Protein AF-A0A553MSW7-F1 (afdb_monomer_lite)

Sequence (565 aa):
MKKFTPSDKGIKLVSKPSDVDVYDNEPKVLRAQMSCGHVTDPETLTSCCRAQLDDGRTEFRCPVCEQKWPYEEVRKLAKLTEEEKQFFEDKLGMNTAKNKVDLKNCPGCGTFVQRMDPFNLCVLCSVCSVKNRRIFEFCWQCEREWKGDRPRADRCANKGCKCKNDVLKTCPTVSLESVVIKGTNIKVLCPAIRACPFCSVLIEHNQGCKIMTCCECKKQFCFVCLKPANECLETSTHFIMCSAETFKMDHMPFQVRIRINRNDVIMLSVASSSDEFEQFTIRNLKKMALVHFPGVTDPERLRVIFGSEELADDRTFDSYKIDHGSLLIVVLQLDGGRDTEDKEQGVLRAVLSCGHITDPEALISCCRAQLKDGKTEFECHLCKKKWKYEEVKKLAKLTDEEKEEFEDKLGTNTAERIVNTKNCPGCDTFIERRDVGNLCVECSICTHRTGRSYEFCWQCMGMWKGSLGASNRCGNAGCTSPEKVLAECPMIKLSDFLYIDVQCPLKRACTSCGMLIEHSTNGCNNVTCPRCGHEFCFICLKPGHIFFSEPCKLASRQQDSLYNV

Organism: NCBI:txid2873325

Secondary structure (DSSP, 8-state):
-----TT-TTS-EE-SPPSS-TT---TT--EEEPTTS-EE-HHHHHHHHHHHHHTT-SSEE-TTT-PEEPHHHHHHHTT--HHHHHHHHHHHHHHHHHHHS-EEE-TTT--EEE-S-TT--EEE-HHHHHHTTS--EEETTT-SB----TT--SS--STT---HHHHHHTPPEEEEEEEE-TTS-PEEEEESEEE-TTT--EEE--SS-SEEE-TTT--EEETTT--BHHHHHHSS-SSBPP--S---S--PPEEEEEEEETTEEEEEEEESSHHHHHT-BHHHHHHHHGGGSTT---GGGEEEEETTEEPPTT-BTGGGT--TT-EEEEEEPPPP-------------EE-TTS-EE-HHHHHHHHHHHHHTT-SSEE-TTT--EE-HHHHHHHHT--HHHHHHHHHHHHHHHHHHHHTEEE-TTT--EEE-S-TT--EEE-HHHHHHHTS--EEETTT-SBP-S-TT-TT---STT---HHHHHHHPPEEEEEETTTEEEEEESEEE-TTT--EEE--SSS-SEEE-TTT--EEETTT--BS--TTSSPPPPPPP--S-----

Radius of gyration: 30.76 Å; chains: 1; bounding box: 75×66×74 Å

pLDDT: mean 72.03, std 13.77, range [28.33, 92.69]

InterPro domains:
  IPR000626 Ubiquitin-like domain [PS50053] (254-337)
  IPR002867 IBR domain [SM00647] (404-474)
  IPR002867 IBR domain [SM00647] (492-552)
  IPR017907 Zinc finger, RING-type, conserved site [PS00518] (532-541)
  IPR029071 Ubiquitin-like domain superfamily [SSF54236] (257-340)
  IPR031127 E3 ubiquitin ligase RBR family [PTHR11685] (27-242)
  IPR044066 TRIAD supradomain [PS51873] (12-246)
  IPR044066 TRIAD supradomain [PS51873] (330-561)

Foldseek 3Di:
DAFDDPPLPPFAWDQCAFPQDPPRNDGPGIWTQAPVRGTDQLCSLLVQLVVCLVVLDLFDADPPPRHTGDVVRNCSRNVADPVSVVVSVVSNVVSVCVQVFVWDAQLPPRDIFGDLDPQFQWGWDPVCCVVVVHTFIAGNQPNGTAADDPPDRNDGPPVPRPSLVVCQVPFDKDWQCQAEAPPDNDTDIDGQWFAQLNNGDIDGCPHFFQWDQDPPPRFIAGVQQNHGPVVQPVQAHRRYDGPRDPPDDDFDQFWEWEAEDPPDIDIDRQGRDPVSQQAGFPLVVLVVCVVVVPPDPDSVQKWKDADHDTDDGNDHCNVVVNGRHGYIYIYGHDDDDDDDDDDDDDQDWFQFPVRDTHGLVVLLVQLVVCLVVLDLWDADPPPRHTGDVVSNCVRNVDDPVSVVVSVVSSVVSVVVQVVQWDQQPPHRDTFHDPDPQFQWGWDPVVCVVVVHTQIAGNQPSHGADDDPPPRNDGPDVPRDDLLVCLVPAAWDWAQAQPRDTDTAGQWDAQLPPGDIDGDPSPDDQWDADSPPRFIAGVAQRHGDDDRDDDTRHGDDRPNDPDSDD

Structure (mmCIF, N/CA/C/O backbone):
data_AF-A0A553MSW7-F1
#
_entry.id   AF-A0A553MSW7-F1
#
loop_
_atom_site.group_PDB
_atom_site.id
_atom_site.type_symbol
_atom_site.label_atom_id
_atom_site.label_alt_id
_atom_site.label_comp_id
_atom_site.label_asym_id
_atom_site.label_entity_id
_atom_site.label_seq_id
_atom_site.pdbx_PDB_ins_code
_atom_site.Cartn_x
_atom_site.Cartn_y
_atom_site.Cartn_z
_atom_site.occupancy
_atom_site.B_iso_or_equiv
_atom_site.auth_seq_id
_atom_site.auth_comp_id
_atom_site.auth_asym_id
_atom_site.auth_atom_id
_atom_site.pdbx_PDB_model_num
ATOM 1 N N . MET A 1 1 ? -27.440 11.269 23.852 1.00 67.12 1 MET A N 1
ATOM 2 C CA . MET A 1 1 ? -26.481 12.285 24.331 1.00 67.12 1 MET A CA 1
ATOM 3 C C . MET A 1 1 ? -25.457 11.611 25.207 1.00 67.12 1 MET A C 1
ATOM 5 O O . MET A 1 1 ? -25.829 10.997 26.206 1.00 67.12 1 MET A O 1
ATOM 9 N N . LYS A 1 2 ? -24.192 11.682 24.809 1.00 82.88 2 LYS A N 1
ATOM 10 C CA . LYS A 1 2 ? -23.094 11.066 25.549 1.00 82.88 2 LYS A CA 1
ATOM 11 C C . LYS A 1 2 ? -22.733 11.951 26.744 1.00 82.88 2 LYS A C 1
ATOM 13 O O . LYS A 1 2 ? -22.460 13.132 26.577 1.00 82.88 2 LYS A O 1
ATOM 18 N N . LYS A 1 3 ? -22.757 11.401 27.960 1.00 85.12 3 LYS A N 1
ATOM 19 C CA . LYS A 1 3 ? -22.411 12.135 29.189 1.00 85.12 3 LYS A CA 1
ATOM 20 C C . LYS A 1 3 ? -21.507 11.300 30.082 1.00 85.12 3 LYS A C 1
ATOM 22 O O . LYS A 1 3 ? -21.610 10.069 30.103 1.00 85.12 3 LYS A O 1
ATOM 27 N N . PHE A 1 4 ? -20.628 11.966 30.821 1.00 86.88 4 PHE A N 1
ATOM 28 C CA . PHE A 1 4 ? -19.851 11.329 31.875 1.00 86.88 4 PHE A CA 1
ATOM 29 C C . PHE A 1 4 ? -20.631 11.270 33.183 1.00 86.88 4 PHE A C 1
ATOM 31 O O . PHE A 1 4 ? -21.440 12.140 33.500 1.00 86.88 4 PHE A O 1
ATOM 38 N N . THR A 1 5 ? -20.354 10.225 33.945 1.00 84.06 5 THR A N 1
ATOM 39 C CA . THR A 1 5 ? -20.898 9.962 35.270 1.00 84.06 5 THR A CA 1
ATOM 40 C C . THR A 1 5 ? -19.743 9.704 36.237 1.00 84.06 5 THR A C 1
ATOM 42 O O . THR A 1 5 ? -18.676 9.263 35.809 1.00 84.06 5 THR A O 1
ATOM 45 N N . PRO A 1 6 ? -19.933 9.896 37.553 1.00 79.38 6 PRO A N 1
ATOM 46 C CA . PRO A 1 6 ? -18.912 9.551 38.547 1.00 79.38 6 PRO A CA 1
ATOM 47 C C . PRO A 1 6 ? -18.476 8.073 38.527 1.00 79.38 6 PRO A C 1
ATOM 49 O O . PRO A 1 6 ? -17.444 7.725 39.094 1.00 79.38 6 PRO A O 1
ATOM 52 N N . SER A 1 7 ? -19.253 7.193 37.888 1.00 79.56 7 SER A N 1
ATOM 53 C CA . SER A 1 7 ? -18.954 5.766 37.737 1.00 79.56 7 SER A CA 1
ATOM 54 C C . SER A 1 7 ? -17.932 5.460 36.634 1.00 79.56 7 SER A C 1
ATOM 56 O O . SER A 1 7 ? -17.421 4.341 36.578 1.00 79.56 7 SER A O 1
ATOM 58 N N . ASP A 1 8 ? -17.613 6.428 35.770 1.00 81.81 8 ASP A N 1
ATOM 59 C CA . ASP A 1 8 ? -16.632 6.284 34.694 1.00 81.81 8 ASP A CA 1
ATOM 60 C C . ASP A 1 8 ? -15.195 6.267 35.266 1.00 81.81 8 ASP A C 1
ATOM 62 O O . ASP A 1 8 ? -14.549 7.299 35.451 1.00 81.81 8 ASP A O 1
ATOM 66 N N . LYS A 1 9 ? -14.685 5.069 35.587 1.00 76.50 9 LYS A N 1
ATOM 67 C CA . LYS A 1 9 ? -13.358 4.875 36.200 1.00 76.50 9 LYS A CA 1
ATOM 68 C C . LYS A 1 9 ? -12.208 5.080 35.205 1.00 76.50 9 LYS A C 1
ATOM 70 O O . LYS A 1 9 ? -12.280 4.700 34.038 1.00 76.50 9 LYS A O 1
ATOM 75 N N . GLY A 1 10 ? -11.088 5.612 35.701 1.00 75.81 10 GLY A N 1
ATOM 76 C CA . GLY A 1 10 ? -9.857 5.775 34.916 1.00 75.81 10 GLY A CA 1
ATOM 77 C C . GLY A 1 10 ? -9.934 6.883 33.861 1.00 75.81 10 GLY A C 1
ATOM 78 O O . GLY A 1 10 ? -9.246 6.802 32.842 1.00 75.81 10 GLY A O 1
ATOM 79 N N . ILE A 1 11 ? -10.800 7.874 34.079 1.00 84.12 11 ILE A N 1
ATOM 80 C CA . ILE A 1 11 ? -10.925 9.093 33.279 1.00 84.12 11 ILE A CA 1
ATOM 81 C C . ILE A 1 11 ? -10.773 10.281 34.226 1.00 84.12 11 ILE A C 1
ATOM 83 O O . ILE A 1 11 ? -11.344 10.293 35.317 1.00 84.12 11 ILE A O 1
ATOM 87 N N . LYS A 1 12 ? -9.994 11.286 33.820 1.00 86.94 12 LYS A N 1
ATOM 88 C CA . LYS A 1 12 ? -9.820 12.508 34.601 1.00 86.94 12 LYS A CA 1
ATOM 89 C C . LYS A 1 12 ? -10.987 13.455 34.323 1.00 86.94 12 LYS A C 1
ATOM 91 O O . LYS A 1 12 ? -10.961 14.209 33.353 1.00 86.94 12 LYS A O 1
ATOM 96 N N . LEU A 1 13 ? -12.027 13.360 35.150 1.00 88.19 13 LEU A N 1
ATOM 97 C CA . LEU A 1 13 ? -13.232 14.177 35.023 1.00 88.19 13 LEU A CA 1
ATOM 98 C C . LEU A 1 13 ? -13.083 15.514 35.749 1.00 88.19 13 LEU A C 1
ATOM 100 O O . LEU A 1 13 ? -12.592 15.571 36.876 1.00 88.19 13 LEU A O 1
ATOM 104 N N . VAL A 1 14 ? -13.545 16.582 35.109 1.00 86.06 14 VAL A N 1
ATOM 105 C CA . VAL A 1 14 ? -13.545 17.943 35.650 1.00 86.06 14 VAL A CA 1
ATOM 106 C C . VAL A 1 14 ? -14.900 18.608 35.421 1.00 86.06 14 VAL A C 1
ATOM 108 O O . VAL A 1 14 ? -15.624 18.263 34.491 1.00 86.06 14 VAL A O 1
ATOM 111 N N . SER A 1 15 ? -15.242 19.576 36.270 1.00 82.69 15 SER A N 1
ATOM 112 C CA . SER A 1 15 ? -16.458 20.396 36.157 1.00 82.69 15 SER A CA 1
ATOM 113 C C . SER A 1 15 ? -16.227 21.740 35.454 1.00 82.69 15 SER A C 1
ATOM 115 O O . SER A 1 15 ? -17.151 22.547 35.351 1.00 82.69 15 SER A O 1
ATOM 117 N N . LYS A 1 16 ? -14.995 21.992 34.985 1.00 83.00 16 LYS A N 1
ATOM 118 C CA . LYS A 1 16 ? -14.636 23.169 34.181 1.00 83.00 16 LYS A CA 1
ATOM 119 C C . LYS A 1 16 ? -15.418 23.147 32.848 1.00 83.00 16 LYS A C 1
ATOM 121 O O . LYS A 1 16 ? -15.692 22.049 32.353 1.00 83.00 16 LYS A O 1
ATOM 126 N N . PRO A 1 17 ? -15.779 24.312 32.275 1.00 82.88 17 PRO A N 1
ATOM 127 C CA . PRO A 1 17 ? -16.301 24.401 30.911 1.00 82.88 17 PRO A CA 1
ATOM 128 C C . PRO A 1 17 ? -15.391 23.758 29.860 1.00 82.88 17 PRO A C 1
ATOM 130 O O . PRO A 1 17 ? -14.194 23.572 30.099 1.00 82.88 17 PRO A O 1
ATOM 133 N N . SER A 1 18 ? -15.974 23.426 28.708 1.00 83.12 18 SER A N 1
ATOM 134 C CA . SER A 1 18 ? -15.231 22.915 27.555 1.00 83.12 18 SER A CA 1
ATOM 135 C C . SER A 1 18 ? -14.264 23.982 27.032 1.00 83.12 18 SER A C 1
ATOM 137 O O . SER A 1 18 ? -14.633 25.138 26.849 1.00 83.12 18 SER A O 1
ATOM 139 N N . ASP A 1 19 ? -13.011 23.596 26.784 1.00 83.81 19 ASP A N 1
ATOM 140 C CA . ASP A 1 19 ? -12.027 24.461 26.124 1.00 83.81 19 ASP A CA 1
ATOM 141 C C . ASP A 1 19 ? -12.220 24.463 24.591 1.00 83.81 19 ASP A C 1
ATOM 143 O O . ASP A 1 19 ? -11.570 25.233 23.887 1.00 83.81 19 ASP A O 1
ATOM 147 N N . VAL A 1 20 ? -13.087 23.583 24.068 1.00 80.31 20 VAL A N 1
ATOM 148 C CA . VAL A 1 20 ? -13.351 23.409 22.630 1.00 80.31 20 VAL A CA 1
ATOM 149 C C . VAL A 1 20 ? -14.690 24.024 22.217 1.00 80.31 20 VAL A C 1
ATOM 151 O O . VAL A 1 20 ? -14.762 24.651 21.162 1.00 80.31 20 VAL A O 1
ATOM 154 N N . ASP A 1 21 ? -15.733 23.866 23.035 1.00 81.62 21 ASP A N 1
ATOM 155 C CA . ASP A 1 21 ? -17.054 24.459 22.799 1.00 81.62 21 ASP A CA 1
ATOM 156 C C . ASP A 1 21 ? -17.350 25.554 23.831 1.00 81.62 21 ASP A C 1
ATOM 158 O O . ASP A 1 21 ? -17.620 25.286 25.000 1.00 81.62 21 ASP A O 1
ATOM 162 N N . VAL A 1 22 ? -17.335 26.806 23.370 1.00 74.69 22 VAL A N 1
ATOM 163 C CA . VAL A 1 22 ? -17.567 28.002 24.195 1.00 74.69 22 VAL A CA 1
ATOM 164 C C . VAL A 1 22 ? -19.016 28.091 24.689 1.00 74.69 22 VAL A C 1
ATOM 166 O O . VAL A 1 22 ? -19.294 28.844 25.620 1.00 74.69 22 VAL A O 1
ATOM 169 N N . TYR A 1 23 ? -19.950 27.345 24.094 1.00 75.44 23 TYR A N 1
ATOM 170 C CA . TYR A 1 23 ? -21.350 27.312 24.516 1.00 75.44 23 TYR A CA 1
ATOM 171 C C . TYR A 1 23 ? -21.627 26.228 25.565 1.00 75.44 23 TYR A C 1
ATOM 173 O O . TYR A 1 23 ? -22.633 26.310 26.275 1.00 75.44 23 TYR A O 1
ATOM 181 N N . ASP A 1 24 ? -20.714 25.270 25.744 1.00 75.31 24 ASP A N 1
ATOM 182 C CA . ASP A 1 24 ? -20.830 24.207 26.740 1.00 75.31 24 ASP A CA 1
ATOM 183 C C . ASP A 1 24 ? -20.311 24.647 28.125 1.00 75.31 24 ASP A C 1
ATOM 185 O O . ASP A 1 24 ? -19.253 24.232 28.616 1.00 75.31 24 ASP A O 1
ATOM 189 N N . ASN A 1 25 ? -21.105 25.505 28.774 1.00 74.94 25 ASN A N 1
ATOM 190 C CA . ASN A 1 25 ? -20.812 26.100 30.084 1.00 74.94 25 ASN A CA 1
ATOM 191 C C . ASN A 1 25 ? -21.720 25.586 31.211 1.00 74.94 25 ASN A C 1
ATOM 193 O O . ASN A 1 25 ? -21.762 26.194 32.283 1.00 74.94 25 ASN A O 1
ATOM 197 N N . GLU A 1 26 ? -22.473 24.500 30.995 1.00 77.69 26 GLU A N 1
ATOM 198 C CA . GLU A 1 26 ? -23.410 24.013 32.010 1.00 77.69 26 GLU A CA 1
ATOM 199 C C . GLU A 1 26 ? -22.668 23.663 33.315 1.00 77.69 26 GLU A C 1
ATOM 201 O O . GLU A 1 26 ? -21.762 22.811 33.315 1.00 77.69 26 GLU A O 1
ATOM 206 N N . PRO A 1 27 ? -23.033 24.307 34.442 1.00 69.69 27 PRO A N 1
ATOM 207 C CA . PRO A 1 27 ? -22.383 24.062 35.715 1.00 69.69 27 PRO A CA 1
ATOM 208 C C . PRO A 1 27 ? -22.712 22.651 36.206 1.00 69.69 27 PRO A C 1
ATOM 210 O O . PRO A 1 27 ? -23.844 22.187 36.099 1.00 69.69 27 PRO A O 1
ATOM 213 N N . LYS A 1 28 ? -21.721 21.989 36.816 1.00 72.25 28 LYS A N 1
ATOM 214 C CA . LYS A 1 28 ? -21.811 20.620 37.370 1.00 72.25 28 LYS A CA 1
ATOM 215 C C . LYS A 1 28 ? -21.876 19.487 36.333 1.00 72.25 28 LYS A C 1
ATOM 217 O O . LYS A 1 28 ? -21.916 18.327 36.740 1.00 72.25 28 LYS A O 1
ATOM 222 N N . VAL A 1 29 ? -21.825 19.778 35.032 1.00 82.88 29 VAL A N 1
ATOM 223 C CA . VAL A 1 29 ? -21.615 18.748 34.002 1.00 82.88 29 VAL A CA 1
ATOM 224 C C . VAL A 1 29 ? -20.163 18.274 34.049 1.00 82.88 29 VAL A C 1
ATOM 226 O O . VAL A 1 29 ? -19.236 19.081 34.091 1.00 82.88 29 VAL A O 1
ATOM 229 N N . LEU A 1 30 ? -19.972 16.954 34.083 1.00 86.50 30 LEU A N 1
ATOM 230 C CA . LEU A 1 30 ? -18.650 16.334 34.071 1.00 86.50 30 LEU A CA 1
ATOM 231 C C . LEU A 1 30 ? -18.138 16.226 32.635 1.00 86.50 30 LEU A C 1
ATOM 233 O O . LEU A 1 30 ? -18.816 15.671 31.769 1.00 86.50 30 LEU A O 1
ATOM 237 N N . ARG A 1 31 ? -16.918 16.711 32.415 1.00 88.69 31 ARG A N 1
ATOM 238 C CA . ARG A 1 31 ? -16.182 16.671 31.144 1.00 88.69 31 ARG A CA 1
ATOM 239 C C . ARG A 1 31 ? -14.862 15.940 31.338 1.00 88.69 31 ARG A C 1
ATOM 241 O O . ARG A 1 31 ? -14.371 15.853 32.463 1.00 88.69 31 ARG A O 1
ATOM 248 N N . ALA A 1 32 ? -14.278 15.418 30.266 1.00 89.81 32 ALA A N 1
ATOM 249 C CA . ALA A 1 32 ? -12.974 14.771 30.341 1.00 89.81 32 ALA A CA 1
ATOM 250 C C . ALA A 1 32 ? -11.858 15.783 30.089 1.00 89.81 32 ALA A C 1
ATOM 252 O O . ALA A 1 32 ? -11.952 16.617 29.190 1.00 89.81 32 ALA A O 1
ATOM 253 N N . GLN A 1 33 ? -10.782 15.678 30.865 1.00 92.06 33 GLN A N 1
ATOM 254 C CA . GLN A 1 33 ? -9.517 16.319 30.543 1.00 92.06 33 GLN A CA 1
ATOM 255 C C . GLN A 1 33 ? -8.685 15.377 29.664 1.00 92.06 33 GLN A C 1
ATOM 257 O O . GLN A 1 33 ? -8.340 14.276 30.094 1.00 92.06 33 GLN A O 1
ATOM 262 N N . MET A 1 34 ? -8.363 15.829 28.453 1.00 90.38 34 MET A N 1
ATOM 263 C CA . MET A 1 34 ? -7.476 15.139 27.516 1.00 90.38 34 MET A CA 1
ATOM 264 C C . MET A 1 34 ? -6.023 15.149 28.019 1.00 90.38 34 MET A C 1
ATOM 266 O O . MET A 1 34 ? -5.634 15.980 28.844 1.00 90.38 34 MET A O 1
ATOM 270 N N . SER A 1 35 ? -5.182 14.292 27.448 1.00 89.62 35 SER A N 1
ATOM 271 C CA . SER A 1 35 ? -3.733 14.216 27.680 1.00 89.62 35 SER A CA 1
ATOM 272 C C . SER A 1 35 ? -2.997 15.532 27.414 1.00 89.62 35 SER A C 1
ATOM 274 O O . SER A 1 35 ? -2.017 15.837 28.089 1.00 89.62 35 SER A O 1
ATOM 276 N N . CYS A 1 36 ? -3.505 16.353 26.491 1.00 89.75 36 CYS A N 1
ATOM 277 C CA . CYS A 1 36 ? -2.987 17.696 26.216 1.00 89.75 36 CYS A CA 1
ATOM 278 C C . CYS A 1 36 ? -3.412 18.762 27.245 1.00 89.75 36 CYS A C 1
ATOM 280 O O . CYS A 1 36 ? -3.112 19.941 27.073 1.00 89.75 36 CYS A O 1
ATOM 282 N N . GLY A 1 37 ? -4.165 18.380 28.279 1.00 89.25 37 GLY A N 1
ATOM 283 C CA . GLY A 1 37 ? -4.640 19.264 29.340 1.00 89.25 37 GLY A CA 1
ATOM 284 C C . GLY A 1 37 ? -5.958 19.988 29.052 1.00 89.25 37 GLY A C 1
ATOM 285 O O . GLY A 1 37 ? -6.555 20.493 30.004 1.00 89.25 37 GLY A O 1
ATOM 286 N N . HIS A 1 38 ? -6.438 19.997 27.804 1.00 91.50 38 HIS A N 1
ATOM 287 C CA . HIS A 1 38 ? -7.702 20.635 27.418 1.00 91.50 38 HIS A CA 1
ATOM 288 C C . HIS A 1 38 ? -8.919 19.781 27.771 1.00 91.50 38 HIS A C 1
ATOM 290 O O . HIS A 1 38 ? -8.875 18.549 27.736 1.00 91.50 38 HIS A O 1
ATOM 296 N N . VAL A 1 39 ? -10.010 20.455 28.110 1.00 90.44 39 VAL A N 1
ATOM 297 C CA . VAL A 1 39 ? -11.259 19.863 28.583 1.00 90.44 39 VAL A CA 1
ATOM 298 C C . VAL A 1 39 ? -12.286 19.836 27.461 1.00 90.44 39 VAL A C 1
ATOM 300 O O . VAL A 1 39 ? -12.461 20.824 26.755 1.00 90.44 39 VAL A O 1
ATOM 303 N N . THR A 1 40 ? -12.986 18.716 27.305 1.00 89.81 40 THR A N 1
ATOM 304 C CA . THR A 1 40 ? -14.078 18.585 26.334 1.00 89.81 40 THR A CA 1
ATOM 305 C C . THR A 1 40 ? -15.095 17.543 26.798 1.00 89.81 40 THR A C 1
ATOM 307 O O . THR A 1 40 ? -14.774 16.635 27.576 1.00 89.81 40 THR A O 1
ATOM 310 N N . ASP A 1 41 ? -16.339 17.677 26.356 1.00 89.94 41 ASP A N 1
ATOM 311 C CA . ASP A 1 41 ? -17.361 16.654 26.537 1.00 89.94 41 ASP A CA 1
ATOM 312 C C . ASP A 1 41 ? -17.298 15.602 25.401 1.00 89.94 41 ASP A C 1
ATOM 314 O O . ASP A 1 41 ? -16.697 15.836 24.344 1.00 89.94 41 ASP A O 1
ATOM 318 N N . PRO A 1 42 ? -17.900 14.414 25.593 1.00 89.44 42 PRO A N 1
ATOM 319 C CA . PRO A 1 42 ? -17.807 13.338 24.611 1.00 89.44 42 PRO A CA 1
ATOM 320 C C . PRO A 1 42 ? -18.431 13.669 23.246 1.00 89.44 42 PRO A C 1
ATOM 322 O O . PRO A 1 42 ? -17.966 13.166 22.220 1.00 89.44 42 PRO A O 1
ATOM 325 N N . GLU A 1 43 ? -19.496 14.472 23.215 1.00 89.38 43 GLU A N 1
ATOM 326 C CA . GLU A 1 43 ? -20.244 14.798 21.998 1.00 89.38 43 GLU A CA 1
ATOM 327 C C . GLU A 1 43 ? -19.451 15.792 21.139 1.00 89.38 43 GLU A C 1
ATOM 329 O O . GLU A 1 43 ? -19.259 15.571 19.936 1.00 89.38 43 GLU A O 1
ATOM 334 N N . THR A 1 44 ? -18.889 16.826 21.770 1.00 89.44 44 THR A N 1
ATOM 335 C CA . THR A 1 44 ? -17.988 17.783 21.113 1.00 89.44 44 THR A CA 1
ATOM 336 C C . THR A 1 44 ? -16.720 17.100 20.621 1.00 89.44 44 THR A C 1
ATOM 338 O O . THR A 1 44 ? -16.301 17.332 19.485 1.00 89.44 44 THR A O 1
ATOM 341 N N . LEU A 1 45 ? -16.125 16.204 21.418 1.00 91.44 45 LEU A N 1
ATOM 342 C CA . LEU A 1 45 ? -14.952 15.439 20.989 1.00 91.44 45 LEU A CA 1
ATOM 343 C C . LEU A 1 45 ? -15.263 14.564 19.766 1.00 91.44 45 LEU A C 1
ATOM 345 O O . LEU A 1 45 ? -14.504 14.576 18.797 1.00 91.44 45 LEU A O 1
ATOM 349 N N . THR A 1 46 ? -16.405 13.866 19.770 1.00 91.56 46 THR A N 1
ATOM 350 C CA . THR A 1 46 ? -16.866 13.068 18.620 1.00 91.56 46 THR A CA 1
ATOM 351 C C . THR A 1 46 ? -16.992 13.938 17.368 1.00 91.56 46 THR A C 1
ATOM 353 O O . THR A 1 46 ? -16.478 13.586 16.305 1.00 91.56 46 THR A O 1
ATOM 356 N N . SER A 1 47 ? -17.655 15.088 17.492 1.00 90.56 47 SER A N 1
ATOM 357 C CA . SER A 1 47 ? -17.924 15.993 16.372 1.00 90.56 47 SER A CA 1
ATOM 358 C C . SER A 1 47 ? -16.643 16.615 15.815 1.00 90.56 47 SER A C 1
ATOM 360 O O . SER A 1 47 ? -16.437 16.626 14.602 1.00 90.56 47 SER A O 1
ATOM 362 N N . CYS A 1 48 ? -15.738 17.053 16.694 1.00 91.31 48 CYS A N 1
ATOM 363 C CA . CYS A 1 48 ? -14.435 17.595 16.316 1.00 91.31 48 CYS A CA 1
ATOM 364 C C . CYS A 1 48 ? -13.589 16.560 15.562 1.00 91.31 48 CYS A C 1
ATOM 366 O O . CYS A 1 48 ? -13.039 16.852 14.499 1.00 91.31 48 CYS A O 1
ATOM 368 N N . CYS A 1 49 ? -13.510 15.330 16.073 1.00 92.00 49 CYS A N 1
ATOM 369 C CA . CYS A 1 49 ? -12.758 14.267 15.416 1.00 92.00 49 CYS A CA 1
ATOM 370 C C . CYS A 1 49 ? -13.382 13.856 14.073 1.00 92.00 49 CYS A C 1
ATOM 372 O O . CYS A 1 49 ? -12.644 13.619 13.119 1.00 92.00 49 CYS A O 1
ATOM 374 N N . ARG A 1 50 ? -14.718 13.836 13.955 1.00 90.69 50 ARG A N 1
ATOM 375 C CA . ARG A 1 50 ? -15.409 13.586 12.679 1.00 90.69 50 ARG A CA 1
ATOM 376 C C . ARG A 1 50 ? -15.061 14.649 11.632 1.00 90.69 50 ARG A C 1
ATOM 378 O O . ARG A 1 50 ? -14.682 14.287 10.524 1.00 90.69 50 ARG A O 1
ATOM 385 N N . ALA A 1 51 ? -15.091 15.931 12.003 1.00 90.19 51 ALA A N 1
ATOM 386 C CA . ALA A 1 51 ? -14.698 17.022 11.108 1.00 90.19 51 ALA A CA 1
ATOM 387 C C . ALA A 1 51 ? -13.243 16.875 10.620 1.00 90.19 51 ALA A C 1
ATOM 389 O O . ALA A 1 51 ? -12.975 16.991 9.428 1.00 90.19 51 ALA A O 1
ATOM 390 N N . GLN A 1 52 ? -12.311 16.511 11.510 1.00 90.19 52 GLN A N 1
ATOM 391 C CA . GLN A 1 52 ? -10.914 16.254 11.132 1.00 90.19 52 GLN A CA 1
ATOM 392 C C . GLN A 1 52 ? -10.765 15.104 10.120 1.00 90.19 52 GLN A C 1
ATOM 394 O O . GLN A 1 52 ? -9.912 15.169 9.232 1.00 90.19 52 GLN A O 1
ATOM 399 N N . LEU A 1 53 ? -11.579 14.051 10.235 1.00 83.75 53 LEU A N 1
ATOM 400 C CA . LEU A 1 53 ? -11.583 12.941 9.278 1.00 83.75 53 LEU A CA 1
ATOM 401 C C . LEU A 1 53 ? -12.158 13.347 7.922 1.00 83.75 53 LEU A C 1
ATOM 403 O O . LEU A 1 53 ? -11.654 12.901 6.889 1.00 83.75 53 LEU A O 1
ATOM 407 N N . ASP A 1 54 ? -13.190 14.185 7.913 1.00 81.50 54 ASP A N 1
ATOM 408 C CA . ASP A 1 54 ? -13.785 14.700 6.681 1.00 81.50 54 ASP A CA 1
ATOM 409 C C . ASP A 1 54 ? -12.843 15.665 5.944 1.00 81.50 54 ASP A C 1
ATOM 411 O O . ASP A 1 54 ? -12.772 15.616 4.715 1.00 81.50 54 ASP A O 1
ATOM 415 N N . ASP A 1 55 ? -12.003 16.398 6.680 1.00 80.19 55 ASP A N 1
ATOM 416 C CA . ASP A 1 55 ? -10.880 17.188 6.150 1.00 80.19 55 ASP A CA 1
ATOM 417 C C . ASP A 1 55 ? -9.700 16.331 5.642 1.00 80.19 55 ASP A C 1
ATOM 419 O O . ASP A 1 55 ? -8.685 16.853 5.175 1.00 80.19 55 ASP A O 1
ATOM 423 N N . GLY A 1 56 ? -9.797 15.001 5.722 1.00 74.69 56 GLY A N 1
ATOM 424 C CA . GLY A 1 56 ? -8.791 14.085 5.187 1.00 74.69 56 GLY A CA 1
ATOM 425 C C . GLY A 1 56 ? -7.599 13.820 6.113 1.00 74.69 56 GLY A C 1
ATOM 426 O O . GLY A 1 56 ? -6.582 13.290 5.653 1.00 74.69 56 GLY A O 1
ATOM 427 N N . ARG A 1 57 ? -7.678 14.175 7.405 1.00 78.19 57 ARG A N 1
ATOM 428 C CA . ARG A 1 57 ? -6.592 13.902 8.360 1.00 78.19 57 ARG A CA 1
ATOM 429 C C . ARG A 1 57 ? -6.473 12.406 8.665 1.00 78.19 57 ARG A C 1
ATOM 431 O O . ARG A 1 57 ? -7.457 11.669 8.671 1.00 78.19 57 ARG A O 1
ATOM 438 N N . THR A 1 58 ? -5.247 11.966 8.941 1.00 80.75 58 THR A N 1
ATOM 439 C CA . THR A 1 58 ? -4.904 10.579 9.322 1.00 80.75 58 THR A CA 1
ATOM 440 C C . THR A 1 58 ? -4.581 10.432 10.807 1.00 80.75 58 THR A C 1
ATOM 442 O O . THR A 1 58 ? -4.198 9.362 11.264 1.00 80.75 58 THR A O 1
ATOM 445 N N . GLU A 1 59 ? -4.684 11.518 11.565 1.00 86.81 59 GLU A N 1
ATOM 446 C CA . GLU A 1 59 ? -4.437 11.561 13.001 1.00 86.81 59 GLU A CA 1
ATOM 447 C C . GLU A 1 59 ? -5.297 12.654 13.638 1.00 86.81 59 GLU A C 1
ATOM 449 O O . GLU A 1 59 ? -5.608 13.660 12.994 1.00 86.81 59 GLU A O 1
ATOM 454 N N . PHE A 1 60 ? -5.658 12.463 14.906 1.00 90.81 60 PHE A N 1
ATOM 455 C CA . PHE A 1 60 ? -6.438 13.435 15.664 1.00 90.81 60 PHE A CA 1
ATOM 456 C C . PHE A 1 60 ? -5.526 14.412 16.388 1.00 90.81 60 PHE A C 1
ATOM 458 O O . PHE A 1 60 ? -4.517 14.025 16.984 1.00 90.81 60 PHE A O 1
ATOM 465 N N . ARG A 1 61 ? -5.896 15.689 16.353 1.00 91.31 61 ARG A N 1
ATOM 466 C CA . ARG A 1 61 ? -5.175 16.762 17.035 1.00 91.31 61 ARG A CA 1
ATOM 467 C C . ARG A 1 61 ? -6.129 17.642 17.820 1.00 91.31 61 ARG A C 1
ATOM 469 O O . ARG A 1 61 ? -7.276 17.838 17.424 1.00 91.31 61 ARG A O 1
ATOM 476 N N . CYS A 1 62 ? -5.626 18.190 18.918 1.00 92.12 62 CYS A N 1
ATOM 477 C CA . CYS A 1 62 ? -6.348 19.182 19.694 1.00 92.12 62 CYS A CA 1
ATOM 478 C C . CYS A 1 62 ? -6.584 20.446 18.852 1.00 92.12 62 CYS A C 1
ATOM 480 O O . CYS A 1 62 ? -5.618 20.980 18.312 1.00 92.12 62 CYS A O 1
ATOM 482 N N . PRO A 1 63 ? -7.816 20.971 18.758 1.00 88.12 63 PRO A N 1
ATOM 483 C CA . PRO A 1 63 ? -8.080 22.201 18.011 1.00 88.12 63 PRO A CA 1
ATOM 484 C C . PRO A 1 63 ? -7.508 23.456 18.692 1.00 88.12 63 PRO A C 1
ATOM 486 O O . PRO A 1 63 ? -7.386 24.484 18.039 1.00 88.12 63 PRO A O 1
ATOM 489 N N . VAL A 1 64 ? -7.153 23.378 19.982 1.00 88.69 64 VAL A N 1
ATOM 490 C CA . VAL A 1 64 ? -6.627 24.515 20.757 1.00 88.69 64 VAL A CA 1
ATOM 491 C C . VAL A 1 64 ? -5.098 24.574 20.718 1.00 88.69 64 VAL A C 1
ATOM 493 O O . VAL A 1 64 ? -4.533 25.628 20.449 1.00 88.69 64 VAL A O 1
ATOM 496 N N . CYS A 1 65 ? -4.415 23.451 20.974 1.00 90.06 65 CYS A N 1
ATOM 497 C CA . CYS A 1 65 ? -2.947 23.406 21.061 1.00 90.06 65 CYS A CA 1
ATOM 498 C C . CYS A 1 65 ? -2.258 22.530 20.007 1.00 90.06 65 CYS A C 1
ATOM 500 O O . CYS A 1 65 ? -1.050 22.330 20.084 1.00 90.06 65 CYS A O 1
ATOM 502 N N . GLU A 1 66 ? -3.011 21.946 19.072 1.00 89.25 66 GLU A N 1
ATOM 503 C CA . GLU A 1 66 ? -2.527 21.076 17.983 1.00 89.25 66 GLU A CA 1
ATOM 504 C C . GLU A 1 66 ? -1.789 19.791 18.401 1.00 89.25 66 GLU A C 1
ATOM 506 O O . GLU A 1 66 ? -1.367 19.001 17.543 1.00 89.25 66 GLU A O 1
ATOM 511 N N . GLN A 1 67 ? -1.677 19.527 19.706 1.00 89.94 67 GLN A N 1
ATOM 512 C CA . GLN A 1 67 ? -1.075 18.308 20.230 1.00 89.94 67 GLN A CA 1
ATOM 513 C C . GLN A 1 67 ? -1.859 17.077 19.764 1.00 89.94 67 GLN A C 1
ATOM 515 O O . GLN A 1 67 ? -3.092 17.074 19.722 1.00 89.94 67 GLN A O 1
ATOM 520 N N . LYS A 1 68 ? -1.121 16.024 19.407 1.00 90.12 68 LYS A N 1
ATOM 521 C CA . LYS A 1 68 ? -1.681 14.759 18.930 1.00 90.12 68 LYS A CA 1
ATOM 522 C C . LYS A 1 68 ? -2.470 14.059 20.035 1.00 90.12 68 LYS A C 1
ATOM 524 O O . LYS A 1 68 ? -1.976 13.913 21.150 1.00 90.12 68 LYS A O 1
ATOM 529 N N . TRP A 1 69 ? -3.656 13.577 19.682 1.00 89.75 69 TRP A N 1
ATOM 530 C CA . TRP A 1 69 ? -4.481 12.718 20.523 1.00 89.75 69 TRP A CA 1
ATOM 531 C C . TRP A 1 69 ? -4.376 11.263 20.048 1.00 89.75 69 TRP A C 1
ATOM 533 O O . TRP A 1 69 ? -4.696 10.978 18.889 1.00 89.75 69 TRP A O 1
ATOM 543 N N . PRO A 1 70 ? -3.928 10.325 20.903 1.00 87.31 70 PRO A N 1
ATOM 544 C CA . PRO A 1 70 ? -3.989 8.896 20.616 1.00 87.31 70 PRO A CA 1
ATOM 545 C C . PRO A 1 70 ? -5.425 8.441 20.328 1.00 87.31 70 PRO A C 1
ATOM 547 O O . PRO A 1 70 ? -6.356 8.829 21.031 1.00 87.31 70 PRO A O 1
ATOM 550 N N . TYR A 1 71 ? -5.620 7.579 19.325 1.00 88.44 71 TYR A N 1
ATOM 551 C CA . TYR A 1 71 ? -6.968 7.118 18.972 1.00 88.44 71 TYR A CA 1
ATOM 552 C C . TYR A 1 71 ? -7.636 6.345 20.118 1.00 88.44 71 TYR A C 1
ATOM 554 O O . TYR A 1 71 ? -8.814 6.556 20.375 1.00 88.44 71 TYR A O 1
ATOM 562 N N . GLU A 1 72 ? -6.887 5.543 20.878 1.00 83.62 72 GLU A N 1
ATOM 563 C CA . GLU A 1 72 ? -7.408 4.858 22.073 1.00 83.62 72 GLU A CA 1
ATOM 564 C C . GLU A 1 72 ? -7.962 5.828 23.127 1.00 83.62 72 GLU A C 1
ATOM 566 O O . GLU A 1 72 ? -9.001 5.576 23.741 1.00 83.62 72 GLU A O 1
ATOM 571 N N . GLU A 1 73 ? -7.320 6.987 23.292 1.00 88.44 73 GLU A N 1
ATOM 572 C CA . GLU A 1 73 ? -7.826 8.046 24.161 1.00 88.44 73 GLU A CA 1
ATOM 573 C C . GLU A 1 73 ? -9.130 8.637 23.602 1.00 88.44 73 GLU A C 1
ATOM 575 O O . GLU A 1 73 ? -10.112 8.757 24.336 1.00 88.44 73 GLU A O 1
ATOM 580 N N . VAL A 1 74 ? -9.182 8.927 22.296 1.00 89.12 74 VAL A N 1
ATOM 581 C CA . VAL A 1 74 ? -10.389 9.433 21.618 1.00 89.12 74 VAL A CA 1
ATOM 582 C C . VAL A 1 74 ? -11.550 8.444 21.742 1.00 89.12 74 VAL A C 1
ATOM 584 O O . VAL A 1 74 ? -12.639 8.845 22.142 1.00 89.12 74 VAL A O 1
ATOM 587 N N . ARG A 1 75 ? -11.334 7.147 21.481 1.00 89.06 75 ARG A N 1
ATOM 588 C CA . ARG A 1 75 ? -12.359 6.092 21.604 1.00 89.06 75 ARG A CA 1
ATOM 589 C C . ARG A 1 75 ? -12.987 6.082 22.992 1.00 89.06 75 ARG A C 1
ATOM 591 O O . ARG A 1 75 ? -14.211 6.027 23.125 1.00 89.06 75 ARG A O 1
ATOM 598 N N . LYS A 1 76 ? -12.137 6.150 24.019 1.00 87.81 76 LYS A N 1
ATOM 599 C CA . LYS A 1 76 ? -12.541 6.094 25.423 1.00 87.81 76 LYS A CA 1
ATOM 600 C C . LYS A 1 76 ? -13.278 7.360 25.858 1.00 87.81 76 LYS A C 1
ATOM 602 O O . LYS A 1 76 ? -14.341 7.266 26.468 1.00 87.81 76 LYS A O 1
ATOM 607 N N . LEU A 1 77 ? -12.725 8.536 25.561 1.00 90.00 77 LEU A N 1
ATOM 608 C CA . LEU A 1 77 ? -13.240 9.813 26.062 1.00 90.00 77 LEU A CA 1
ATOM 609 C C . LEU A 1 77 ? -14.414 10.349 25.232 1.00 90.00 77 LEU A C 1
ATOM 611 O O . LEU A 1 77 ? -15.312 10.978 25.780 1.00 90.00 77 LEU A O 1
ATOM 615 N N . ALA A 1 78 ? -14.489 10.033 23.941 1.00 90.06 78 ALA A N 1
ATOM 616 C CA . ALA A 1 78 ? -15.640 10.387 23.114 1.00 90.06 78 ALA A CA 1
ATOM 617 C C . ALA A 1 78 ? -16.832 9.432 23.307 1.00 90.06 78 ALA A C 1
ATOM 619 O O . ALA A 1 78 ? -17.886 9.653 22.714 1.00 90.06 78 ALA A O 1
ATOM 620 N N . LYS A 1 79 ? -16.678 8.369 24.119 1.00 88.62 79 LYS A N 1
ATOM 621 C CA . LYS A 1 79 ? -17.663 7.288 24.299 1.00 88.62 79 LYS A CA 1
ATOM 622 C C . LYS A 1 79 ? -18.226 6.811 22.951 1.00 88.62 79 LYS A C 1
ATOM 624 O O . LYS A 1 79 ? -19.443 6.768 22.770 1.00 88.62 79 LYS A O 1
ATOM 629 N N . LEU A 1 80 ? -17.337 6.526 21.993 1.00 86.62 80 LEU A N 1
ATOM 630 C CA . LEU A 1 80 ? -17.748 6.121 20.646 1.00 86.62 80 LEU A CA 1
ATOM 631 C C . LEU A 1 80 ? -18.552 4.816 20.704 1.00 86.62 80 LEU A C 1
ATOM 633 O O . LEU A 1 80 ? -18.126 3.860 21.359 1.00 86.62 80 LEU A O 1
ATOM 637 N N . THR A 1 81 ? -19.690 4.774 20.010 1.00 86.38 81 THR A N 1
ATOM 638 C CA . THR A 1 81 ? -20.428 3.523 19.780 1.00 86.38 81 THR A CA 1
ATOM 639 C C . THR A 1 81 ? -19.663 2.628 18.804 1.00 86.38 81 THR A C 1
ATOM 641 O O . THR A 1 81 ? -18.722 3.081 18.152 1.00 86.38 81 THR A O 1
ATOM 644 N N . GLU A 1 82 ? -20.041 1.354 18.682 1.00 82.75 82 GLU A N 1
ATOM 645 C CA . GLU A 1 82 ? -19.395 0.453 17.715 1.00 82.75 82 GLU A CA 1
ATOM 646 C C . GLU A 1 82 ? -19.544 0.962 16.273 1.00 82.75 82 GLU A C 1
ATOM 648 O O . GLU A 1 82 ? -18.588 0.922 15.503 1.00 82.75 82 GLU A O 1
ATOM 653 N N . GLU A 1 83 ? -20.695 1.545 15.926 1.00 83.06 83 GLU A N 1
ATOM 654 C CA . GLU A 1 83 ? -20.924 2.142 14.607 1.00 83.06 83 GLU A CA 1
ATOM 655 C C . GLU A 1 83 ? -20.013 3.353 14.359 1.00 83.06 83 GLU A C 1
ATOM 657 O O . GLU A 1 83 ? -19.503 3.546 13.255 1.00 83.06 83 GLU A O 1
ATOM 662 N N . GLU A 1 84 ? -19.778 4.178 15.382 1.00 84.94 84 GLU A N 1
ATOM 663 C CA . GLU A 1 84 ? -18.877 5.324 15.274 1.00 84.94 84 GLU A CA 1
ATOM 664 C C . GLU A 1 84 ? -17.411 4.902 15.219 1.00 84.94 84 GLU A C 1
ATOM 666 O O . GLU A 1 84 ? -16.654 5.488 14.450 1.00 84.94 84 GLU A O 1
ATOM 671 N N . LYS A 1 85 ? -17.006 3.881 15.984 1.00 81.00 85 LYS A N 1
ATOM 672 C CA . LYS A 1 85 ? -15.657 3.302 15.892 1.00 81.00 85 LYS A CA 1
ATOM 673 C C . LYS A 1 85 ? -15.392 2.789 14.484 1.00 81.00 85 LYS A C 1
ATOM 675 O O . LYS A 1 85 ? -14.379 3.165 13.902 1.00 81.00 85 LYS A O 1
ATOM 680 N N . GLN A 1 86 ? -16.337 2.033 13.919 1.00 70.69 86 GLN A N 1
ATOM 681 C CA . GLN A 1 86 ? -16.246 1.540 12.547 1.00 70.69 86 GLN A CA 1
ATOM 682 C C . GLN A 1 86 ? -16.103 2.701 11.552 1.00 70.69 86 GLN A C 1
ATOM 684 O O . GLN A 1 86 ? -15.180 2.706 10.745 1.00 70.69 86 GLN A O 1
ATOM 689 N N . PHE A 1 87 ? -16.945 3.738 11.658 1.00 84.62 87 PHE A N 1
ATOM 690 C CA . PHE A 1 87 ? -16.838 4.924 10.799 1.00 84.62 87 PHE A CA 1
ATOM 691 C C . PHE A 1 87 ? -15.466 5.611 10.910 1.00 84.62 87 PHE A C 1
ATOM 693 O O . PHE A 1 87 ? -14.894 6.016 9.896 1.00 84.62 87 PHE A O 1
ATOM 700 N N . PHE A 1 88 ? -14.943 5.774 12.130 1.00 86.94 88 PHE A N 1
ATOM 701 C CA . PHE A 1 88 ? -13.655 6.426 12.375 1.00 86.94 88 PHE A CA 1
ATOM 702 C C . PHE A 1 88 ? -12.497 5.603 11.803 1.00 86.94 88 PHE A C 1
ATOM 704 O O . PHE A 1 88 ? -11.630 6.161 11.130 1.00 86.94 88 PHE A O 1
ATOM 711 N N . GLU A 1 89 ? -12.496 4.293 12.042 1.00 86.06 89 GLU A N 1
ATOM 712 C CA . GLU A 1 89 ? -11.476 3.351 11.570 1.00 86.06 89 GLU A CA 1
ATOM 713 C C . GLU A 1 89 ? -11.466 3.269 10.037 1.00 86.06 89 GLU A C 1
ATOM 715 O O . GLU A 1 89 ? -10.406 3.432 9.426 1.00 86.06 89 GLU A O 1
ATOM 720 N N . ASP A 1 90 ? -12.640 3.164 9.407 1.00 68.19 90 ASP A N 1
ATOM 721 C CA . ASP A 1 90 ? -12.781 3.173 7.948 1.00 68.19 90 ASP A CA 1
ATOM 722 C C . ASP A 1 90 ? -12.258 4.485 7.346 1.00 68.19 90 ASP A C 1
ATOM 724 O O . ASP A 1 90 ? -11.468 4.477 6.398 1.00 68.19 90 ASP A O 1
ATOM 728 N N . LYS A 1 91 ? -12.636 5.638 7.915 1.00 76.94 91 LYS A N 1
ATOM 729 C CA . LYS A 1 91 ? -12.179 6.952 7.435 1.00 76.94 91 LYS A CA 1
ATOM 730 C C . LYS A 1 91 ? -10.678 7.162 7.622 1.00 76.94 91 LYS A C 1
ATOM 732 O O . LYS A 1 91 ? -10.040 7.696 6.714 1.00 76.94 91 LYS A O 1
ATOM 737 N N . LEU A 1 92 ? -10.098 6.740 8.746 1.00 76.69 92 LEU A N 1
ATOM 738 C CA . LEU A 1 92 ? -8.649 6.785 8.969 1.00 76.69 92 LEU A CA 1
ATOM 739 C C . LEU A 1 92 ? -7.906 5.901 7.969 1.00 76.69 92 LEU A C 1
ATOM 741 O O . LEU A 1 92 ? -6.932 6.356 7.362 1.00 76.69 92 LEU A O 1
ATOM 745 N N . GLY A 1 93 ? -8.383 4.671 7.760 1.00 60.41 93 GLY A N 1
ATOM 746 C CA . GLY A 1 93 ? -7.836 3.744 6.773 1.00 60.41 93 GLY A CA 1
ATOM 747 C C . GLY A 1 93 ? -7.890 4.333 5.366 1.00 60.41 93 GLY A C 1
ATOM 748 O O . GLY A 1 93 ? -6.882 4.366 4.663 1.00 60.41 93 GLY A O 1
ATOM 749 N N . MET A 1 94 ? -9.026 4.917 4.988 1.00 59.28 94 MET A N 1
ATOM 750 C CA . MET A 1 94 ? -9.208 5.589 3.702 1.00 59.28 94 MET A CA 1
ATOM 751 C C . MET A 1 94 ? -8.311 6.817 3.528 1.00 59.28 94 MET A C 1
ATOM 753 O O . MET A 1 94 ? -7.706 6.983 2.471 1.00 59.28 94 MET A O 1
ATOM 757 N N . ASN A 1 95 ? -8.214 7.689 4.533 1.00 68.25 95 ASN A N 1
ATOM 758 C CA . ASN A 1 95 ? -7.353 8.871 4.477 1.00 68.25 95 ASN A CA 1
ATOM 759 C C . ASN A 1 95 ? -5.873 8.465 4.414 1.00 68.25 95 ASN A C 1
ATOM 761 O O . ASN A 1 95 ? -5.079 9.099 3.718 1.00 68.25 95 ASN A O 1
ATOM 765 N N . THR A 1 96 ? -5.501 7.371 5.079 1.00 61.91 96 THR A N 1
ATOM 766 C CA . THR A 1 96 ? -4.151 6.798 5.017 1.00 61.91 96 THR A CA 1
ATOM 767 C C . THR A 1 96 ? -3.874 6.209 3.637 1.00 61.91 96 THR A C 1
ATOM 769 O O . THR A 1 96 ? -2.839 6.508 3.042 1.00 61.91 96 THR A O 1
ATOM 772 N N . ALA A 1 97 ? -4.822 5.453 3.079 1.00 48.69 97 ALA A N 1
ATOM 773 C CA . ALA A 1 97 ? -4.735 4.893 1.736 1.00 48.69 97 ALA A CA 1
ATOM 774 C C . ALA A 1 97 ? -4.654 5.988 0.665 1.00 48.69 97 ALA A C 1
ATOM 776 O O . ALA A 1 97 ? -3.789 5.913 -0.195 1.00 48.69 97 ALA A O 1
ATOM 777 N N . LYS A 1 98 ? -5.458 7.057 0.752 1.00 54.25 98 LYS A N 1
ATOM 778 C CA . LYS A 1 98 ? -5.372 8.227 -0.146 1.00 54.25 98 LYS A CA 1
ATOM 779 C C . LYS A 1 98 ? -4.035 8.966 -0.056 1.00 54.25 98 LYS A C 1
ATOM 781 O O . LYS A 1 98 ? -3.598 9.551 -1.039 1.00 54.25 98 LYS A O 1
ATOM 786 N N . ASN A 1 99 ? -3.388 8.967 1.112 1.00 52.44 99 ASN A N 1
ATOM 787 C CA . ASN A 1 99 ? -2.056 9.558 1.273 1.00 52.44 99 ASN A CA 1
ATOM 788 C C . ASN A 1 99 ? -0.930 8.645 0.750 1.00 52.44 99 ASN A C 1
ATOM 790 O O . ASN A 1 99 ? 0.162 9.147 0.494 1.00 52.44 99 ASN A O 1
ATOM 794 N N . LYS A 1 100 ? -1.179 7.336 0.591 1.00 42.94 100 LYS A N 1
ATOM 795 C CA . LYS A 1 100 ? -0.211 6.346 0.083 1.00 42.94 100 LYS A CA 1
ATOM 796 C C . LYS A 1 100 ? -0.456 5.931 -1.380 1.00 42.94 100 LYS A C 1
ATOM 798 O O . LYS A 1 100 ? 0.462 5.435 -2.022 1.00 42.94 100 LYS A O 1
ATOM 803 N N . VAL A 1 101 ? -1.670 6.120 -1.906 1.00 49.72 101 VAL A N 1
ATOM 804 C CA . VAL A 1 101 ? -2.151 5.619 -3.205 1.00 49.72 101 VAL A CA 1
ATOM 805 C C . VAL A 1 101 ? -3.032 6.677 -3.885 1.00 49.72 101 VAL A C 1
ATOM 807 O O . VAL A 1 101 ? -3.885 7.288 -3.243 1.00 49.72 101 VAL A O 1
ATOM 810 N N . ASP A 1 102 ? -2.862 6.877 -5.197 1.00 54.81 102 ASP A N 1
ATOM 811 C CA . ASP A 1 102 ? -3.601 7.863 -6.007 1.00 54.81 102 ASP A CA 1
ATOM 812 C C . ASP A 1 102 ? -5.067 7.422 -6.249 1.00 54.81 102 ASP A C 1
ATOM 814 O O . ASP A 1 102 ? -5.428 6.884 -7.301 1.00 54.81 102 ASP A O 1
ATOM 818 N N . LEU A 1 103 ? -5.908 7.594 -5.221 1.00 59.78 103 LEU A N 1
ATOM 819 C CA . LEU A 1 103 ? -7.322 7.195 -5.158 1.00 59.78 103 LEU A CA 1
ATOM 820 C C . LEU A 1 103 ? -8.258 8.419 -5.151 1.00 59.78 103 LEU A C 1
ATOM 822 O O . LEU A 1 103 ? -8.095 9.334 -4.342 1.00 59.78 103 LEU A O 1
ATOM 826 N N . LYS A 1 104 ? -9.310 8.402 -5.981 1.00 62.06 104 LYS A N 1
ATOM 827 C CA . LYS A 1 104 ? -10.389 9.412 -5.993 1.00 62.06 104 LYS A CA 1
ATOM 828 C C . LYS A 1 104 ? -11.775 8.781 -6.058 1.00 62.06 104 LYS A C 1
ATOM 830 O O . LYS A 1 104 ? -11.930 7.626 -6.437 1.00 62.06 104 LYS A O 1
ATOM 835 N N . ASN A 1 105 ? -12.796 9.564 -5.721 1.00 72.19 105 ASN A N 1
ATOM 836 C CA . ASN A 1 105 ? -14.188 9.153 -5.882 1.00 72.19 105 ASN A CA 1
ATOM 837 C C . ASN A 1 105 ? -14.630 9.348 -7.336 1.00 72.19 105 ASN A C 1
ATOM 839 O O . ASN A 1 105 ? -14.345 10.376 -7.950 1.00 72.19 105 ASN A O 1
ATOM 843 N N . CYS A 1 106 ? -15.374 8.386 -7.873 1.00 77.06 106 CYS A N 1
ATOM 844 C CA . CYS A 1 106 ? -16.058 8.551 -9.146 1.00 77.06 106 CYS A CA 1
ATOM 845 C C . CYS A 1 106 ? -17.167 9.614 -9.019 1.00 77.06 106 CYS A C 1
ATOM 847 O O . CYS A 1 106 ? -18.028 9.470 -8.147 1.00 77.06 106 CYS A O 1
ATOM 849 N N . PRO A 1 107 ? -17.243 10.612 -9.920 1.00 81.81 107 PRO A N 1
ATOM 850 C CA . PRO A 1 107 ? -18.277 11.651 -9.872 1.00 81.81 107 PRO A CA 1
ATOM 851 C C . PRO A 1 107 ? -19.692 11.126 -10.164 1.00 81.81 107 PRO A C 1
ATOM 853 O O . PRO A 1 107 ? -20.671 11.796 -9.858 1.00 81.81 107 PRO A O 1
ATOM 856 N N . GLY A 1 108 ? -19.819 9.940 -10.772 1.00 79.00 108 GLY A N 1
ATOM 857 C CA . GLY A 1 108 ? -21.116 9.350 -11.110 1.00 79.00 108 GLY A CA 1
ATOM 858 C C . GLY A 1 108 ? -21.731 8.490 -10.002 1.00 79.00 108 GLY A C 1
ATOM 859 O O . GLY A 1 108 ? -22.935 8.556 -9.777 1.00 79.00 108 GLY A O 1
ATOM 860 N N . CYS A 1 109 ? -20.931 7.656 -9.330 1.00 74.00 109 CYS A N 1
ATOM 861 C CA . CYS A 1 109 ? -21.432 6.682 -8.345 1.00 74.00 109 CYS A CA 1
ATOM 862 C C . CYS A 1 109 ? -20.807 6.805 -6.952 1.00 74.00 109 CYS A C 1
ATOM 864 O O . CYS A 1 109 ? -21.218 6.082 -6.050 1.00 74.00 109 CYS A O 1
ATOM 866 N N . GLY A 1 110 ? -19.806 7.668 -6.766 1.00 65.81 110 GLY A N 1
ATOM 867 C CA . GLY A 1 110 ? -19.091 7.818 -5.498 1.00 65.81 110 GLY A CA 1
ATOM 868 C C . GLY A 1 110 ? -18.108 6.689 -5.174 1.00 65.81 110 GLY A C 1
ATOM 869 O O . GLY A 1 110 ? -17.333 6.837 -4.235 1.00 65.81 110 GLY A O 1
ATOM 870 N N . THR A 1 111 ? -18.084 5.593 -5.946 1.00 59.16 111 THR A N 1
ATOM 871 C CA . THR A 1 111 ? -17.130 4.490 -5.751 1.00 59.16 111 THR A CA 1
ATOM 872 C C . THR A 1 111 ? -15.690 4.967 -5.917 1.00 59.16 111 THR A C 1
ATOM 874 O O . THR A 1 111 ? -15.399 5.782 -6.796 1.00 59.16 111 THR A O 1
ATOM 877 N N . PHE A 1 112 ? -14.784 4.429 -5.102 1.00 55.22 112 PHE A N 1
ATOM 878 C CA . PHE A 1 112 ? -13.353 4.695 -5.205 1.00 55.22 112 PHE A CA 1
ATOM 879 C C . PHE A 1 112 ? -12.775 4.128 -6.497 1.00 55.22 112 PHE A C 1
ATOM 881 O O . PHE A 1 112 ? -13.036 2.986 -6.872 1.00 55.22 112 PHE A O 1
ATOM 888 N N . VAL A 1 113 ? -11.970 4.940 -7.167 1.00 55.09 113 VAL A N 1
ATOM 889 C CA . VAL A 1 113 ? -11.255 4.574 -8.379 1.00 55.09 113 VAL A CA 1
ATOM 890 C C . VAL A 1 113 ? -9.791 4.932 -8.189 1.00 55.09 113 VAL A C 1
ATOM 892 O O . VAL A 1 113 ? -9.462 6.047 -7.780 1.00 55.09 113 VAL A O 1
ATOM 895 N N . GLN A 1 114 ? -8.919 3.970 -8.469 1.00 54.69 114 GLN A N 1
ATOM 896 C CA . GLN A 1 114 ? -7.476 4.156 -8.463 1.00 54.69 114 GLN A CA 1
ATOM 897 C C . GLN A 1 114 ? -7.008 4.579 -9.846 1.00 54.69 114 GLN A C 1
ATOM 899 O O . GLN A 1 114 ? -7.426 4.007 -10.858 1.00 54.69 114 GLN A O 1
ATOM 904 N N . ARG A 1 115 ? -6.104 5.552 -9.891 1.00 52.59 115 ARG A N 1
ATOM 905 C CA . ARG A 1 115 ? -5.388 5.886 -11.113 1.00 52.59 115 ARG A CA 1
ATOM 906 C C . ARG A 1 115 ? -4.066 5.121 -11.154 1.00 52.59 115 ARG A C 1
ATOM 908 O O . ARG A 1 115 ? -3.232 5.270 -10.271 1.00 52.59 115 ARG A O 1
ATOM 915 N N . MET A 1 116 ? -3.895 4.306 -12.194 1.00 45.22 116 MET A N 1
ATOM 916 C CA . MET A 1 116 ? -2.696 3.477 -12.391 1.00 45.22 116 MET A CA 1
ATOM 917 C C . MET A 1 116 ? -1.503 4.270 -12.945 1.00 45.22 116 MET A C 1
ATOM 919 O O . MET A 1 116 ? -0.361 3.909 -12.692 1.00 45.22 116 MET A O 1
ATOM 923 N N . ASP A 1 117 ? -1.769 5.340 -13.699 1.00 48.78 117 ASP A N 1
ATOM 924 C CA . ASP A 1 117 ? -0.753 6.203 -14.307 1.00 48.78 117 ASP A CA 1
ATOM 925 C C . ASP A 1 117 ? -1.009 7.672 -13.914 1.00 48.78 117 ASP A C 1
ATOM 927 O O . ASP A 1 117 ? -2.017 8.245 -14.345 1.00 48.78 117 ASP A O 1
ATOM 931 N N . PRO A 1 118 ? -0.113 8.314 -13.140 1.00 51.09 118 PRO A N 1
ATOM 932 C CA . PRO A 1 118 ? -0.229 9.719 -12.749 1.00 51.09 118 PRO A CA 1
ATOM 933 C C . PRO A 1 118 ? -0.348 10.712 -13.920 1.00 51.09 118 PRO A C 1
ATOM 935 O O . PRO A 1 118 ? -0.882 11.814 -13.736 1.00 51.09 118 PRO A O 1
ATOM 938 N N . PHE A 1 119 ? 0.113 10.340 -15.119 1.00 54.19 119 PHE A N 1
ATOM 939 C CA . PHE A 1 119 ? 0.048 11.153 -16.335 1.00 54.19 119 PHE A CA 1
ATOM 940 C C . PHE A 1 119 ? -1.245 10.946 -17.134 1.00 54.19 119 PHE A C 1
ATOM 942 O O . PHE A 1 119 ? -1.587 11.790 -17.966 1.00 54.19 119 PHE A O 1
ATOM 949 N N . ASN A 1 120 ? -1.998 9.881 -16.850 1.00 59.78 120 ASN A N 1
ATOM 950 C CA . ASN A 1 120 ? -3.279 9.604 -17.482 1.00 59.78 120 ASN A CA 1
ATOM 951 C C . ASN A 1 120 ? -4.419 10.293 -16.717 1.00 59.78 120 ASN A C 1
ATOM 953 O O . ASN A 1 120 ? -4.843 9.869 -15.646 1.00 59.78 120 ASN A O 1
ATOM 957 N N . LEU A 1 121 ? -4.947 11.383 -17.265 1.00 70.06 121 LEU A N 1
ATOM 958 C CA . LEU A 1 121 ? -6.082 12.088 -16.678 1.00 70.06 121 LEU A CA 1
ATOM 959 C C . LEU A 1 121 ? -7.426 11.421 -17.003 1.00 70.06 121 LEU A C 1
ATOM 961 O O . LEU A 1 121 ? -8.422 11.824 -16.412 1.00 70.06 121 LEU A O 1
ATOM 965 N N . CYS A 1 122 ? -7.483 10.451 -17.916 1.00 70.94 122 CYS A N 1
ATOM 966 C CA . CYS A 1 122 ? -8.696 9.729 -18.287 1.00 70.94 122 CYS A CA 1
ATOM 967 C C . CYS A 1 122 ? -8.840 8.463 -17.443 1.00 70.94 122 CYS A C 1
ATOM 969 O O . CYS A 1 122 ? -8.086 7.503 -17.601 1.00 70.94 122 CYS A O 1
ATOM 97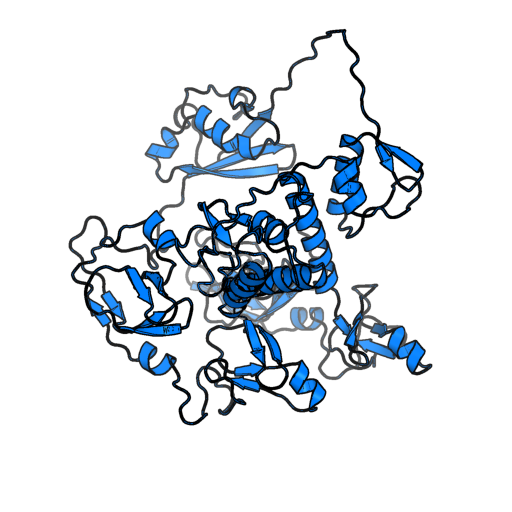1 N N . VAL A 1 123 ? -9.820 8.453 -16.543 1.00 71.00 123 VAL A N 1
ATOM 972 C CA . VAL A 1 123 ? -10.003 7.356 -15.594 1.00 71.00 123 VAL A CA 1
ATOM 973 C C . VAL A 1 123 ? -11.353 6.680 -15.799 1.00 71.00 123 VAL A C 1
ATOM 975 O O . VAL A 1 123 ? -12.395 7.334 -15.833 1.00 71.00 123 VAL A O 1
ATOM 978 N N . LEU A 1 124 ? -11.324 5.353 -15.934 1.00 68.31 124 LEU A N 1
ATOM 979 C CA . LEU A 1 124 ? -12.494 4.501 -16.127 1.00 68.31 124 LEU A CA 1
ATOM 980 C C . LEU A 1 124 ? -13.137 4.159 -14.780 1.00 68.31 124 LEU A C 1
ATOM 982 O O . LEU A 1 124 ? -12.479 3.620 -13.894 1.00 68.31 124 LEU A O 1
ATOM 986 N N . CYS A 1 125 ? -14.446 4.372 -14.647 1.00 67.75 125 CYS A N 1
ATOM 987 C CA . CYS A 1 125 ? -15.206 3.794 -13.543 1.00 67.75 125 CYS A CA 1
ATOM 988 C C . CYS A 1 125 ? -15.898 2.509 -14.001 1.00 67.75 125 CYS A C 1
ATOM 990 O O . CYS A 1 125 ? -16.870 2.558 -14.760 1.00 67.75 125 CYS A O 1
ATOM 992 N N . SER A 1 126 ? -15.441 1.362 -13.502 1.00 57.19 126 SER A N 1
ATOM 993 C CA . SER A 1 126 ? -16.039 0.054 -13.794 1.00 57.19 126 SER A CA 1
ATOM 994 C C . SER A 1 126 ? -17.506 -0.027 -13.352 1.00 57.19 126 SER A C 1
ATOM 996 O O . SER A 1 126 ? -18.350 -0.453 -14.136 1.00 57.19 126 SER A O 1
ATOM 998 N N . VAL A 1 127 ? -17.843 0.475 -12.159 1.00 66.19 127 VAL A N 1
ATOM 999 C CA . VAL A 1 127 ? -19.213 0.448 -11.609 1.00 66.19 127 VAL A CA 1
ATOM 1000 C C . VAL A 1 127 ? -20.198 1.223 -12.483 1.00 66.19 127 VAL A C 1
ATOM 1002 O O . VAL A 1 127 ? -21.222 0.679 -12.902 1.00 66.19 127 VAL A O 1
ATOM 1005 N N . CYS A 1 128 ? -19.887 2.481 -12.813 1.00 60.19 128 CYS A N 1
ATOM 1006 C CA . CYS A 1 128 ? -20.716 3.271 -13.725 1.00 60.19 128 CYS A CA 1
ATOM 1007 C C . CYS A 1 128 ? -20.778 2.638 -15.116 1.00 60.19 128 CYS A C 1
ATOM 1009 O O . CYS A 1 128 ? -21.831 2.690 -15.752 1.00 60.19 128 CYS A O 1
ATOM 1011 N N . SER A 1 129 ? -19.678 2.034 -15.579 1.00 65.81 129 SER A N 1
ATOM 1012 C CA . SER A 1 129 ? -19.633 1.441 -16.914 1.00 65.81 129 SER A CA 1
ATOM 1013 C C . SER A 1 129 ? -20.558 0.232 -17.046 1.00 65.81 129 SER A C 1
ATOM 1015 O O . SER A 1 129 ? -21.284 0.098 -18.031 1.00 65.81 129 SER A O 1
ATOM 1017 N N . VAL A 1 130 ? -20.589 -0.613 -16.012 1.00 60.03 130 VAL A N 1
ATOM 1018 C CA . VAL A 1 130 ? -21.487 -1.769 -15.917 1.00 60.03 130 VAL A CA 1
ATOM 1019 C C . VAL A 1 130 ? -22.935 -1.316 -15.730 1.00 60.03 130 VAL A C 1
ATOM 1021 O O . VAL A 1 130 ? -23.806 -1.727 -16.498 1.00 60.03 130 VAL A O 1
ATOM 1024 N N . LYS A 1 131 ? -23.200 -0.421 -14.765 1.00 66.69 131 LYS A N 1
ATOM 1025 C CA . LYS A 1 131 ? -24.555 0.065 -14.449 1.00 66.69 131 LYS A CA 1
ATOM 1026 C C . LYS A 1 131 ? -25.235 0.712 -15.656 1.00 66.69 131 LYS A C 1
ATOM 1028 O O . LYS A 1 131 ? -26.413 0.473 -15.900 1.00 66.69 131 LYS A O 1
ATOM 1033 N N . ASN A 1 132 ? -24.484 1.503 -16.419 1.00 68.38 132 ASN A N 1
ATOM 1034 C CA . ASN A 1 132 ? -25.011 2.257 -17.554 1.00 68.38 132 ASN A CA 1
ATOM 1035 C C . ASN A 1 132 ? -24.844 1.527 -18.897 1.00 68.38 132 ASN A C 1
ATOM 1037 O O . ASN A 1 132 ? -25.226 2.079 -19.927 1.00 68.38 132 ASN A O 1
ATOM 1041 N N . ARG A 1 133 ? -24.257 0.317 -18.904 1.00 74.75 133 ARG A N 1
ATOM 1042 C CA . ARG A 1 133 ? -23.928 -0.471 -20.110 1.00 74.75 133 ARG A CA 1
ATOM 1043 C C . ARG A 1 133 ? -23.171 0.323 -21.187 1.00 74.75 133 ARG A C 1
ATOM 1045 O O . ARG A 1 133 ? -23.313 0.059 -22.378 1.00 74.75 133 ARG A O 1
ATOM 1052 N N . ARG A 1 134 ? -22.373 1.306 -20.773 1.00 71.94 134 ARG A N 1
ATOM 1053 C CA . ARG A 1 134 ? -21.550 2.158 -21.642 1.00 71.94 134 ARG A CA 1
ATOM 1054 C C . ARG A 1 134 ? -20.261 2.494 -20.916 1.00 71.94 134 ARG A C 1
ATOM 1056 O O . ARG A 1 134 ? -20.299 2.651 -19.705 1.00 71.94 134 ARG A O 1
ATOM 1063 N N . ILE A 1 135 ? -19.153 2.659 -21.630 1.00 68.12 135 ILE A N 1
ATOM 1064 C CA . ILE A 1 135 ? -17.893 3.110 -21.024 1.00 68.12 135 ILE A CA 1
ATOM 1065 C C . ILE A 1 135 ? -18.130 4.462 -20.336 1.00 68.12 135 ILE A C 1
ATOM 1067 O O . ILE A 1 135 ? -18.575 5.416 -20.973 1.00 68.12 135 ILE A O 1
ATOM 1071 N N . PHE A 1 136 ? -17.866 4.524 -19.032 1.00 76.38 136 PHE A N 1
ATOM 1072 C CA . PHE A 1 136 ? -17.911 5.753 -18.251 1.00 76.38 136 PHE A CA 1
ATOM 1073 C C . PHE A 1 136 ? -16.496 6.122 -17.814 1.00 76.38 136 PHE A C 1
ATOM 1075 O O . PHE A 1 136 ? -15.922 5.516 -16.905 1.00 76.38 136 PHE A O 1
ATOM 1082 N N . GLU A 1 137 ? -15.957 7.139 -18.473 1.00 82.06 137 GLU A N 1
ATOM 1083 C CA . GLU A 1 137 ? -14.636 7.705 -18.225 1.00 82.06 137 GLU A CA 1
ATOM 1084 C C . GLU A 1 137 ? -14.795 9.140 -17.716 1.00 82.06 137 GLU A C 1
ATOM 1086 O O . GLU A 1 137 ? -15.689 9.871 -18.147 1.00 82.06 137 GLU A O 1
ATOM 1091 N N . PHE A 1 138 ? -13.932 9.569 -16.800 1.00 83.56 138 PHE A N 1
ATOM 1092 C CA . PHE A 1 138 ? -13.933 10.934 -16.284 1.00 83.56 138 PHE A CA 1
ATOM 1093 C C . PHE A 1 138 ? -12.517 11.492 -16.169 1.00 83.56 138 PHE A C 1
ATOM 1095 O O . PHE A 1 138 ? -11.531 10.762 -16.084 1.00 83.56 138 PHE A O 1
ATOM 1102 N N . CYS A 1 139 ? -12.418 12.818 -16.186 1.00 84.62 139 CYS A N 1
ATOM 1103 C CA . CYS A 1 139 ? -11.163 13.521 -15.993 1.00 84.62 139 CYS A CA 1
ATOM 1104 C C . CYS A 1 139 ? -10.775 13.531 -14.512 1.00 84.62 139 CYS A C 1
ATOM 1106 O O . CYS A 1 139 ? -11.485 14.117 -13.695 1.00 84.62 139 CYS A O 1
ATOM 1108 N N . TRP A 1 140 ? -9.605 12.987 -14.181 1.00 76.81 140 TRP A N 1
ATOM 1109 C CA . TRP A 1 140 ? -9.039 12.982 -12.829 1.00 76.81 140 TRP A CA 1
ATOM 1110 C C . TRP A 1 140 ? -8.869 14.387 -12.238 1.00 76.81 140 TRP A C 1
ATOM 1112 O O . TRP A 1 140 ? -8.902 14.576 -11.024 1.00 76.81 140 TRP A O 1
ATOM 1122 N N . GLN A 1 141 ? -8.677 15.392 -13.095 1.00 74.81 141 GLN A N 1
ATOM 1123 C CA . GLN A 1 141 ? -8.394 16.766 -12.682 1.00 74.81 141 GLN A CA 1
ATOM 1124 C C . GLN A 1 141 ? -9.652 17.581 -12.396 1.00 74.81 141 GLN A C 1
ATOM 1126 O O . GLN A 1 141 ? -9.698 18.286 -11.395 1.00 74.81 141 GLN A O 1
ATOM 1131 N N . CYS A 1 142 ? -10.645 17.522 -13.285 1.00 79.31 142 CYS A N 1
ATOM 1132 C CA . CYS A 1 142 ? -11.854 18.337 -13.163 1.00 79.31 142 CYS A CA 1
ATOM 1133 C C . CYS A 1 142 ? -13.099 17.542 -12.763 1.00 79.31 142 CYS A C 1
ATOM 1135 O O . CYS A 1 142 ? -14.168 18.136 -12.722 1.00 79.31 142 CYS A O 1
ATOM 1137 N N . GLU A 1 143 ? -12.979 16.225 -12.568 1.00 84.25 143 GLU A N 1
ATOM 1138 C CA . GLU A 1 143 ? -14.031 15.327 -12.062 1.00 84.25 143 GLU A CA 1
ATOM 1139 C C . GLU A 1 143 ? -15.324 15.360 -12.894 1.00 84.25 143 GLU A C 1
ATOM 1141 O O . GLU A 1 143 ? -16.428 15.137 -12.410 1.00 84.25 143 GLU A O 1
ATOM 1146 N N . ARG A 1 144 ? -15.179 15.624 -14.196 1.00 86.88 144 ARG A N 1
ATOM 1147 C CA . ARG A 1 144 ? -16.267 15.620 -15.185 1.00 86.88 144 ARG A CA 1
ATOM 1148 C C . ARG A 1 144 ? -16.044 14.504 -16.191 1.00 86.88 144 ARG A C 1
ATOM 1150 O O . ARG A 1 144 ? -14.895 14.117 -16.409 1.00 86.88 144 ARG A O 1
ATOM 1157 N N . GLU A 1 145 ? -17.123 14.034 -16.816 1.00 88.75 145 GLU A N 1
ATOM 1158 C CA . GLU A 1 145 ? -17.076 13.023 -17.884 1.00 88.75 145 GLU A CA 1
ATOM 1159 C C . GLU A 1 145 ? -16.011 13.394 -18.930 1.00 88.75 145 GLU A C 1
ATOM 1161 O O . GLU A 1 145 ? -15.794 14.574 -19.247 1.00 88.75 145 GLU A O 1
ATOM 1166 N N . TRP A 1 146 ? -15.260 12.390 -19.378 1.00 85.25 146 TRP A N 1
ATOM 1167 C CA . TRP A 1 146 ? -14.095 12.593 -20.223 1.00 85.25 146 TRP A CA 1
ATOM 1168 C C . TRP A 1 146 ? -14.500 13.154 -21.587 1.00 85.25 146 TRP A C 1
ATOM 1170 O O . TRP A 1 146 ? -15.460 12.707 -22.210 1.00 85.25 146 TRP A O 1
ATOM 1180 N N . LYS A 1 147 ? -13.732 14.135 -22.065 1.00 84.12 147 LYS A N 1
ATOM 1181 C CA . LYS A 1 147 ? -13.832 14.678 -23.422 1.00 84.12 147 LYS A CA 1
ATOM 1182 C C . LYS A 1 147 ? -12.420 14.772 -23.982 1.00 84.12 147 LYS A C 1
ATOM 1184 O O . LYS A 1 147 ? -11.573 15.373 -23.327 1.00 84.12 147 LYS A O 1
ATOM 1189 N N . GLY A 1 148 ? -12.161 14.203 -25.153 1.00 69.81 148 GLY A N 1
ATOM 1190 C CA . GLY A 1 148 ? -10.852 14.246 -25.812 1.00 69.81 148 GLY A CA 1
ATOM 1191 C C . GLY A 1 148 ? -10.643 13.071 -26.767 1.00 69.81 148 GLY A C 1
ATOM 1192 O O . GLY A 1 148 ? -11.171 11.985 -26.528 1.00 69.81 148 GLY A O 1
ATOM 1193 N N . ASP A 1 149 ? -9.878 13.298 -27.835 1.00 59.47 149 ASP A N 1
ATOM 1194 C CA . ASP A 1 149 ? -9.620 12.303 -28.881 1.00 59.47 149 ASP A CA 1
ATOM 1195 C C . ASP A 1 149 ? -8.610 11.240 -28.421 1.00 59.47 149 ASP A C 1
ATOM 1197 O O . ASP A 1 149 ? -7.565 11.553 -27.845 1.00 59.47 149 ASP A O 1
ATOM 1201 N N . ARG A 1 150 ? -8.886 9.959 -28.702 1.00 47.47 150 ARG A N 1
ATOM 1202 C CA . ARG A 1 150 ? -7.922 8.867 -28.467 1.00 47.47 150 ARG A CA 1
ATOM 1203 C C . ARG A 1 150 ? -6.781 8.946 -29.495 1.00 47.47 150 ARG A C 1
ATOM 1205 O O . ARG A 1 150 ? -7.046 9.299 -30.641 1.00 47.47 150 ARG A O 1
ATOM 1212 N N . PRO A 1 151 ? -5.526 8.617 -29.127 1.00 47.50 151 PRO A N 1
ATOM 1213 C CA . PRO A 1 151 ? -5.072 7.920 -27.912 1.00 47.50 151 PRO A CA 1
ATOM 1214 C C . PRO A 1 151 ? -4.702 8.851 -26.743 1.00 47.50 151 PRO A C 1
ATOM 1216 O O . PRO A 1 151 ? -4.051 8.433 -25.788 1.00 47.50 151 PRO A O 1
ATOM 1219 N N . ARG A 1 152 ? -5.059 10.133 -26.820 1.00 50.00 152 ARG A N 1
ATOM 1220 C CA . ARG A 1 152 ? -4.538 11.155 -25.925 1.00 50.00 152 ARG A CA 1
ATOM 1221 C C . ARG A 1 152 ? -5.271 11.165 -24.582 1.00 50.00 152 ARG A C 1
ATOM 1223 O O . ARG A 1 152 ? -6.481 11.360 -24.540 1.00 50.00 152 ARG A O 1
ATOM 1230 N N . ALA A 1 153 ? -4.526 11.014 -23.487 1.00 59.19 153 ALA A N 1
ATOM 1231 C CA . ALA A 1 153 ? -5.085 10.991 -22.132 1.00 59.19 153 ALA A CA 1
ATOM 1232 C C . ALA A 1 153 ? -4.387 11.945 -21.140 1.00 59.19 153 ALA A C 1
ATOM 1234 O O . ALA A 1 153 ? -4.771 12.030 -19.978 1.00 59.19 153 ALA A O 1
ATOM 1235 N N . ASP A 1 154 ? -3.400 12.717 -21.602 1.00 54.56 154 ASP A N 1
ATOM 1236 C CA . ASP A 1 154 ? -2.629 13.677 -20.799 1.00 54.56 154 ASP A CA 1
ATOM 1237 C C . ASP A 1 154 ? -3.351 15.017 -20.564 1.00 54.56 154 ASP A C 1
ATOM 1239 O O . ASP A 1 154 ? -2.894 15.820 -19.747 1.00 54.56 154 ASP A O 1
ATOM 1243 N N . ARG A 1 155 ? -4.453 15.281 -21.287 1.00 69.56 155 ARG A N 1
ATOM 1244 C CA . ARG A 1 155 ? -5.287 16.489 -21.177 1.00 69.56 155 ARG A CA 1
ATOM 1245 C C . ARG A 1 155 ? -6.753 16.203 -21.487 1.00 69.56 155 ARG A C 1
ATOM 1247 O O . ARG A 1 155 ? -7.050 15.393 -22.358 1.00 69.56 155 ARG A O 1
ATOM 1254 N N . CYS A 1 156 ? -7.654 16.932 -20.834 1.00 79.06 156 CYS A N 1
ATOM 1255 C CA . CYS A 1 156 ? -9.092 16.834 -21.068 1.00 79.06 156 CYS A CA 1
ATOM 1256 C C . CYS A 1 156 ? -9.617 18.049 -21.852 1.00 79.06 156 CYS A C 1
ATOM 1258 O O . CYS A 1 156 ? -9.214 19.179 -21.593 1.00 79.06 156 CYS A O 1
ATOM 1260 N N . ALA A 1 157 ? -10.547 17.837 -22.781 1.00 80.88 157 ALA A N 1
ATOM 1261 C CA . ALA A 1 157 ? -11.187 18.868 -23.605 1.00 80.88 157 ALA A CA 1
ATOM 1262 C C . ALA A 1 157 ? -12.381 19.555 -22.909 1.00 80.88 157 ALA A C 1
ATOM 1264 O O . ALA A 1 157 ? -13.137 20.300 -23.535 1.00 80.88 157 ALA A O 1
ATOM 1265 N N . ASN A 1 158 ? -12.592 19.318 -21.608 1.00 81.88 158 ASN A N 1
ATOM 1266 C CA . ASN A 1 158 ? -13.643 20.016 -20.869 1.00 81.88 158 ASN A CA 1
ATOM 1267 C C . ASN A 1 158 ? -13.308 21.513 -20.757 1.00 81.88 158 ASN A C 1
ATOM 1269 O O . ASN A 1 158 ? -12.231 21.887 -20.295 1.00 81.88 158 ASN A O 1
ATOM 1273 N N . LYS A 1 159 ? -14.253 22.393 -21.112 1.00 78.00 159 LYS A N 1
ATOM 1274 C CA . LYS A 1 159 ? -14.080 23.851 -20.991 1.00 78.00 159 LYS A CA 1
ATOM 1275 C C . LYS A 1 159 ? -13.734 24.230 -19.539 1.00 78.00 159 LYS A C 1
ATOM 1277 O O . LYS A 1 159 ? -14.399 23.795 -18.594 1.00 78.00 159 LYS A O 1
ATOM 1282 N N . GLY A 1 160 ? -12.656 24.994 -19.353 1.00 68.75 160 GLY A N 1
ATOM 1283 C CA . GLY A 1 160 ? -12.140 25.373 -18.028 1.00 68.75 160 GLY A CA 1
ATOM 1284 C C . GLY A 1 160 ? -11.380 24.269 -17.270 1.00 68.75 160 GLY A C 1
ATOM 1285 O O . GLY A 1 160 ? -10.990 24.487 -16.128 1.00 68.75 160 GLY A O 1
ATOM 1286 N N . CYS A 1 161 ? -11.148 23.095 -17.874 1.00 72.94 161 CYS A N 1
ATOM 1287 C CA . CYS A 1 161 ? -10.212 22.082 -17.369 1.00 72.94 161 CYS A CA 1
ATOM 1288 C C . CYS A 1 161 ? -8.791 22.645 -17.502 1.00 72.94 161 CYS A C 1
ATOM 1290 O O . CYS A 1 161 ? -8.229 22.651 -18.595 1.00 72.94 161 CYS A O 1
ATOM 1292 N N . LYS A 1 162 ? -8.221 23.181 -16.414 1.00 62.41 162 LYS A N 1
ATOM 1293 C CA . LYS A 1 162 ? -6.833 23.664 -16.405 1.00 62.41 162 LYS A CA 1
ATOM 1294 C C . LYS A 1 162 ? -5.895 22.459 -16.513 1.00 62.41 162 LYS A C 1
ATOM 1296 O O . LYS A 1 162 ? -5.501 21.900 -15.494 1.00 62.41 162 LYS A O 1
ATOM 1301 N N . CYS A 1 163 ? -5.571 22.040 -17.736 1.00 52.09 163 CYS A N 1
ATOM 1302 C CA . CYS A 1 163 ? -4.575 21.001 -17.960 1.00 52.09 163 CYS A CA 1
ATOM 1303 C C . CYS A 1 163 ? -3.216 21.506 -17.459 1.00 52.09 163 CYS A C 1
ATOM 1305 O O . CYS A 1 163 ? -2.594 22.370 -18.074 1.00 52.09 163 CYS A O 1
ATOM 1307 N N . LYS A 1 164 ? -2.769 20.988 -16.312 1.00 54.31 164 LYS A N 1
ATOM 1308 C CA . LYS A 1 164 ? -1.549 21.450 -15.629 1.00 54.31 164 LYS A CA 1
ATOM 1309 C C . LYS A 1 164 ? -0.248 21.100 -16.376 1.00 54.31 164 LYS A C 1
ATOM 1311 O O . LYS A 1 164 ? 0.795 21.649 -16.045 1.00 54.31 164 LYS A O 1
ATOM 1316 N N . ASN A 1 165 ? -0.308 20.232 -17.392 1.00 51.62 165 ASN A N 1
ATOM 1317 C CA . ASN A 1 165 ? 0.869 19.729 -18.110 1.00 51.62 165 ASN A CA 1
ATOM 1318 C C . ASN A 1 165 ? 1.442 20.691 -19.160 1.00 51.62 165 ASN A C 1
ATOM 1320 O O . ASN A 1 165 ? 2.645 20.642 -19.400 1.00 51.62 165 ASN A O 1
ATOM 1324 N N . ASP A 1 166 ? 0.638 21.567 -19.773 1.00 51.00 166 ASP A N 1
ATOM 1325 C CA . ASP A 1 166 ? 1.163 22.477 -20.805 1.00 51.00 166 ASP A CA 1
ATOM 1326 C C . ASP A 1 166 ? 2.074 23.551 -20.173 1.00 51.00 166 ASP A C 1
ATOM 1328 O O . ASP A 1 166 ? 3.157 23.802 -20.690 1.00 51.00 166 ASP A O 1
ATOM 1332 N N . VAL A 1 167 ? 1.718 24.074 -18.988 1.00 53.41 167 VAL A N 1
ATOM 1333 C CA . VAL A 1 167 ? 2.551 25.029 -18.224 1.00 53.41 167 VAL A CA 1
ATOM 1334 C C . VAL A 1 167 ? 3.868 24.400 -17.761 1.00 53.41 167 VAL A C 1
ATOM 1336 O O . VAL A 1 167 ? 4.894 25.064 -17.817 1.00 53.41 167 VAL A O 1
ATOM 1339 N N . LEU A 1 168 ? 3.864 23.130 -17.332 1.00 53.25 168 LEU A N 1
ATOM 1340 C CA . LEU A 1 168 ? 5.070 22.430 -16.865 1.00 53.25 168 LEU A CA 1
ATOM 1341 C C . LEU A 1 168 ? 6.019 22.051 -18.013 1.00 53.25 168 LEU A C 1
ATOM 1343 O O . LEU A 1 168 ? 7.231 22.078 -17.826 1.00 53.25 168 LEU A O 1
ATOM 1347 N N . LYS A 1 169 ? 5.483 21.722 -19.199 1.00 51.28 169 LYS A N 1
ATOM 1348 C CA . LYS A 1 169 ? 6.280 21.364 -20.388 1.00 51.28 169 LYS A CA 1
ATOM 1349 C C . LYS A 1 169 ? 6.951 22.571 -21.049 1.00 51.28 169 LYS A C 1
ATOM 1351 O O . LYS A 1 169 ? 8.027 22.413 -21.611 1.00 51.28 169 LYS A O 1
ATOM 1356 N N . THR A 1 170 ? 6.338 23.756 -20.993 1.00 55.09 170 THR A N 1
ATOM 1357 C CA . THR A 1 170 ? 6.889 24.996 -21.579 1.00 55.09 170 THR A CA 1
ATOM 1358 C C . THR A 1 170 ? 7.463 25.951 -20.529 1.00 55.09 170 THR A C 1
ATOM 1360 O O . THR A 1 170 ? 7.663 27.131 -20.814 1.00 55.09 170 THR A O 1
ATOM 1363 N N . CYS A 1 171 ? 7.673 25.479 -19.299 1.00 58.78 171 CYS A N 1
ATOM 1364 C CA . CYS A 1 171 ? 8.140 26.317 -18.203 1.00 58.78 171 CYS A CA 1
ATOM 1365 C C . CYS A 1 171 ? 9.621 26.695 -18.391 1.00 58.78 171 CYS A C 1
ATOM 1367 O O . CYS A 1 171 ? 10.444 25.795 -18.581 1.00 58.78 171 CYS A O 1
ATOM 1369 N N . PRO A 1 172 ? 9.993 27.986 -18.299 1.00 66.88 172 PRO A N 1
ATOM 1370 C CA . PRO A 1 172 ? 11.394 28.385 -18.331 1.00 66.88 172 PRO A CA 1
ATOM 1371 C C . PRO A 1 172 ? 12.158 27.829 -17.122 1.00 66.88 172 PRO A C 1
ATOM 1373 O O . PRO A 1 172 ? 11.605 27.615 -16.041 1.00 66.88 172 PRO A O 1
ATOM 1376 N N . THR A 1 173 ? 13.456 27.599 -17.300 1.00 71.69 173 THR A N 1
ATOM 1377 C CA . THR A 1 173 ? 14.362 27.245 -16.202 1.00 71.69 173 THR A CA 1
ATOM 1378 C C . THR A 1 173 ? 14.770 28.507 -15.438 1.00 71.69 173 THR A C 1
ATOM 1380 O O . THR A 1 173 ? 15.115 29.515 -16.048 1.00 71.69 173 THR A O 1
ATOM 1383 N N . VAL A 1 174 ? 14.747 28.447 -14.109 1.00 74.81 174 VAL A N 1
ATOM 1384 C CA . VAL A 1 174 ? 15.207 29.490 -13.185 1.00 74.81 174 VAL A CA 1
ATOM 1385 C C . VAL A 1 174 ? 16.417 28.993 -12.391 1.00 74.81 174 VAL A C 1
ATOM 1387 O O . VAL A 1 174 ? 16.571 27.792 -12.161 1.00 74.81 174 VAL A O 1
ATOM 1390 N N . SER A 1 175 ? 17.282 29.920 -11.978 1.00 72.69 175 SER A N 1
ATOM 1391 C CA . SER A 1 175 ? 18.403 29.649 -11.076 1.00 72.69 175 SER A CA 1
ATOM 1392 C C . SER A 1 175 ? 18.003 29.947 -9.632 1.00 72.69 175 SER A C 1
ATOM 1394 O O . SER A 1 175 ? 17.557 31.052 -9.325 1.00 72.69 175 SER A O 1
ATOM 1396 N N . LEU A 1 176 ? 18.167 28.971 -8.741 1.00 73.25 176 LEU A N 1
ATOM 1397 C CA . LEU A 1 176 ? 17.968 29.140 -7.303 1.00 73.25 176 LEU A CA 1
ATOM 1398 C C . LEU A 1 176 ? 19.231 29.748 -6.688 1.00 73.25 176 LEU A C 1
ATOM 1400 O O . LEU A 1 176 ? 20.161 29.031 -6.328 1.00 73.25 176 LEU A O 1
ATOM 1404 N N . GLU A 1 177 ? 19.276 31.074 -6.563 1.00 68.62 177 GLU A N 1
ATOM 1405 C CA . GLU A 1 177 ? 20.503 31.790 -6.176 1.00 68.62 177 GLU A CA 1
ATOM 1406 C C . GLU A 1 177 ? 21.061 31.418 -4.799 1.00 68.62 177 GLU A C 1
ATOM 1408 O O . GLU A 1 177 ? 22.266 31.496 -4.577 1.00 68.62 177 GLU A O 1
ATOM 1413 N N . SER A 1 178 ? 20.180 31.020 -3.887 1.00 68.00 178 SER A N 1
ATOM 1414 C CA . SER A 1 178 ? 20.486 30.674 -2.499 1.00 68.00 178 SER A CA 1
ATOM 1415 C C . SER A 1 178 ? 20.815 29.188 -2.301 1.00 68.00 178 SER A C 1
ATOM 1417 O O . SER A 1 178 ? 21.135 28.788 -1.183 1.00 68.00 178 SER A O 1
ATOM 1419 N N . VAL A 1 179 ? 20.702 28.359 -3.349 1.00 68.25 179 VAL A N 1
ATOM 1420 C CA . VAL A 1 179 ? 20.881 26.904 -3.273 1.00 68.25 179 VAL A CA 1
ATOM 1421 C C . VAL A 1 179 ? 22.090 26.486 -4.107 1.00 68.25 179 VAL A C 1
ATOM 1423 O O . VAL A 1 179 ? 22.133 26.727 -5.313 1.00 68.25 179 VAL A O 1
ATOM 1426 N N . VAL A 1 180 ? 23.057 25.822 -3.471 1.00 65.12 180 VAL A N 1
ATOM 1427 C CA . VAL A 1 180 ? 24.337 25.431 -4.087 1.00 65.12 180 VAL A CA 1
ATOM 1428 C C . VAL A 1 180 ? 24.574 23.926 -4.028 1.00 65.12 180 VAL A C 1
ATOM 1430 O O . VAL A 1 180 ? 24.086 23.235 -3.130 1.00 65.12 180 VAL A O 1
ATOM 1433 N N . ILE A 1 181 ? 25.356 23.399 -4.968 1.00 64.75 181 ILE A N 1
ATOM 1434 C CA . ILE A 1 181 ? 25.857 22.020 -4.892 1.00 64.75 181 ILE A CA 1
ATOM 1435 C C . ILE A 1 181 ? 26.929 21.943 -3.794 1.00 64.75 181 ILE A C 1
ATOM 1437 O O . ILE A 1 181 ? 27.832 22.781 -3.743 1.00 64.75 181 ILE A O 1
ATOM 1441 N N . LYS A 1 182 ? 26.832 20.938 -2.911 1.00 60.75 182 LYS A N 1
ATOM 1442 C CA . LYS A 1 182 ? 27.718 20.765 -1.745 1.00 60.75 182 LYS A CA 1
ATOM 1443 C C . LYS A 1 182 ? 29.193 20.817 -2.167 1.00 60.75 182 LYS A C 1
ATOM 1445 O O . LYS A 1 182 ? 29.622 20.018 -2.988 1.00 60.75 182 LYS A O 1
ATOM 1450 N N . GLY A 1 183 ? 29.958 21.743 -1.583 1.00 54.59 183 GLY A N 1
ATOM 1451 C CA . GLY A 1 183 ? 31.390 21.905 -1.871 1.00 54.59 183 GLY A CA 1
ATOM 1452 C C . GLY A 1 183 ? 31.718 22.698 -3.142 1.00 54.59 183 GLY A C 1
ATOM 1453 O O . GLY A 1 183 ? 32.876 22.731 -3.542 1.00 54.59 183 GLY A O 1
ATOM 1454 N N . THR A 1 184 ? 30.736 23.347 -3.777 1.00 54.00 184 THR A N 1
ATOM 1455 C CA . THR A 1 184 ? 30.944 24.163 -4.985 1.00 54.00 184 THR A CA 1
ATOM 1456 C C . THR A 1 184 ? 30.191 25.497 -4.906 1.00 54.00 184 THR A C 1
ATOM 1458 O O . THR A 1 184 ? 29.262 25.647 -4.116 1.00 54.00 184 THR A O 1
ATOM 1461 N N . ASN A 1 185 ? 30.537 26.437 -5.791 1.00 56.44 185 ASN A N 1
ATOM 1462 C CA . ASN A 1 185 ? 29.790 27.687 -6.003 1.00 56.44 185 ASN A CA 1
ATOM 1463 C C . ASN A 1 185 ? 28.773 27.586 -7.160 1.00 56.44 185 ASN A C 1
ATOM 1465 O O . ASN A 1 185 ? 28.334 28.602 -7.699 1.00 56.44 185 ASN A O 1
ATOM 1469 N N . ILE A 1 186 ? 28.427 26.367 -7.588 1.00 53.06 186 ILE A N 1
ATOM 1470 C CA . ILE A 1 186 ? 27.519 26.138 -8.715 1.00 53.06 186 ILE A CA 1
ATOM 1471 C C . ILE A 1 186 ? 26.072 26.268 -8.226 1.00 53.06 186 ILE A C 1
ATOM 1473 O O . ILE A 1 186 ? 25.638 25.537 -7.330 1.00 53.06 186 ILE A O 1
ATOM 1477 N N . LYS A 1 187 ? 25.333 27.209 -8.828 1.00 63.72 187 LYS A N 1
ATOM 1478 C CA . LYS A 1 187 ? 23.905 27.451 -8.568 1.00 63.72 187 LYS A CA 1
ATOM 1479 C C . LYS A 1 187 ? 23.037 26.365 -9.211 1.00 63.72 187 LYS A C 1
ATOM 1481 O O . LYS A 1 187 ? 23.356 25.859 -10.287 1.00 63.72 187 LYS A O 1
ATOM 1486 N N . VAL A 1 188 ? 21.913 26.041 -8.576 1.00 66.38 188 VAL A N 1
ATOM 1487 C CA . VAL A 1 188 ? 20.985 25.007 -9.059 1.00 66.38 188 VAL A CA 1
ATOM 1488 C C . VAL A 1 188 ? 20.001 25.577 -10.080 1.00 66.38 188 VAL A C 1
ATOM 1490 O O . VAL A 1 188 ? 19.326 26.568 -9.809 1.00 66.38 188 VAL A O 1
ATOM 1493 N N . LEU A 1 189 ? 19.878 24.911 -11.229 1.00 63.00 189 LEU A N 1
ATOM 1494 C CA . LEU A 1 189 ? 18.879 25.206 -12.258 1.00 63.00 189 LEU A CA 1
ATOM 1495 C C . LEU A 1 189 ? 17.652 24.298 -12.091 1.00 63.00 189 LEU A C 1
ATOM 1497 O O . LEU A 1 189 ? 17.789 23.083 -11.952 1.00 63.00 189 LEU A O 1
ATOM 1501 N N . CYS A 1 190 ? 16.443 24.858 -12.129 1.00 64.62 190 CYS A N 1
ATOM 1502 C CA . CYS A 1 190 ? 15.200 24.081 -12.085 1.00 64.62 190 CYS A CA 1
ATOM 1503 C C . CYS A 1 190 ? 14.052 24.770 -12.846 1.00 64.62 190 CYS A C 1
ATOM 1505 O O . CYS A 1 190 ? 14.112 25.974 -13.063 1.00 64.62 190 CYS A O 1
ATOM 1507 N N . PRO A 1 191 ? 12.981 24.059 -13.246 1.00 74.69 191 PRO A N 1
ATOM 1508 C CA . PRO A 1 191 ? 11.772 24.692 -13.783 1.00 74.69 191 PRO A CA 1
ATOM 1509 C C . PRO A 1 191 ? 11.219 25.761 -12.829 1.00 74.69 191 PRO A C 1
ATOM 1511 O O . PRO A 1 191 ? 11.138 25.506 -11.629 1.00 74.69 191 PRO A O 1
ATOM 1514 N N . ALA A 1 192 ? 10.829 26.928 -13.351 1.00 76.81 192 ALA A N 1
ATOM 1515 C CA . ALA A 1 192 ? 10.312 28.052 -12.558 1.00 76.81 192 ALA A CA 1
ATOM 1516 C C . ALA A 1 192 ? 8.971 27.750 -11.865 1.00 76.81 192 ALA A C 1
ATOM 1518 O O . ALA A 1 192 ? 8.657 28.315 -10.819 1.00 76.81 192 ALA A O 1
ATOM 1519 N N . ILE A 1 193 ? 8.196 26.822 -12.428 1.00 78.12 193 ILE A N 1
ATOM 1520 C CA . ILE A 1 193 ? 6.882 26.400 -11.952 1.00 78.12 193 ILE A CA 1
ATOM 1521 C C . ILE A 1 193 ? 6.894 24.879 -11.823 1.00 78.12 193 ILE A C 1
ATOM 1523 O O . ILE A 1 193 ? 7.255 24.167 -12.761 1.00 78.12 193 ILE A O 1
ATOM 1527 N N . ARG A 1 194 ? 6.459 24.364 -10.671 1.00 74.75 194 ARG A N 1
ATOM 1528 C CA . ARG A 1 194 ? 6.302 22.925 -10.418 1.00 74.75 194 ARG A CA 1
ATOM 1529 C C . ARG A 1 194 ? 4.960 22.621 -9.770 1.00 74.75 194 ARG A C 1
ATOM 1531 O O . ARG A 1 194 ? 4.340 23.480 -9.153 1.00 74.75 194 ARG A O 1
ATOM 1538 N N . ALA A 1 195 ? 4.492 21.386 -9.912 1.00 74.06 195 ALA A N 1
ATOM 1539 C CA . ALA A 1 195 ? 3.299 20.922 -9.215 1.00 74.06 195 ALA A CA 1
ATOM 1540 C C . ALA A 1 195 ? 3.652 20.444 -7.798 1.00 74.06 195 ALA A C 1
ATOM 1542 O O . ALA A 1 195 ? 4.637 19.736 -7.607 1.00 74.06 195 ALA A O 1
ATOM 1543 N N . CYS A 1 196 ? 2.816 20.785 -6.817 1.00 71.88 196 CYS A N 1
ATOM 1544 C CA . CYS A 1 196 ? 2.881 20.215 -5.476 1.00 71.88 196 CYS A CA 1
ATOM 1545 C C . CYS A 1 196 ? 2.760 18.680 -5.556 1.00 71.88 196 CYS A C 1
ATOM 1547 O O . CYS A 1 196 ? 1.781 18.195 -6.131 1.00 71.88 196 CYS A O 1
ATOM 1549 N N . PRO A 1 197 ? 3.669 17.904 -4.945 1.00 68.19 197 PRO A N 1
ATOM 1550 C CA . PRO A 1 197 ? 3.634 16.440 -5.006 1.00 68.19 197 PRO A CA 1
ATOM 1551 C C . PRO A 1 197 ? 2.414 15.837 -4.291 1.00 68.19 197 PRO A C 1
ATOM 1553 O O . PRO A 1 197 ? 2.056 14.696 -4.549 1.00 68.19 197 PRO A O 1
ATOM 1556 N N . PHE A 1 198 ? 1.742 16.602 -3.422 1.00 60.91 198 PHE A N 1
ATOM 1557 C CA . PHE A 1 198 ? 0.632 16.104 -2.604 1.00 60.91 198 PHE A CA 1
ATOM 1558 C C . PHE A 1 198 ? -0.763 16.473 -3.119 1.00 60.91 198 PHE A C 1
ATOM 1560 O O . PHE A 1 198 ? -1.712 15.732 -2.897 1.00 60.91 198 PHE A O 1
ATOM 1567 N N . CYS A 1 199 ? -0.921 17.639 -3.749 1.00 61.03 199 CYS A N 1
ATOM 1568 C CA . CYS A 1 199 ? -2.227 18.124 -4.231 1.00 61.03 199 CYS A CA 1
ATOM 1569 C C . CYS A 1 199 ? -2.185 18.649 -5.675 1.00 61.03 199 CYS A C 1
ATOM 1571 O O . CYS A 1 199 ? -3.178 19.149 -6.211 1.00 61.03 199 CYS A O 1
ATOM 1573 N N . SER A 1 200 ? -1.015 18.573 -6.313 1.00 63.03 200 SER A N 1
ATOM 1574 C CA . SER A 1 200 ? -0.767 18.973 -7.698 1.00 63.03 200 SER A CA 1
ATOM 1575 C C . SER A 1 200 ? -1.043 20.444 -8.010 1.00 63.03 200 SER A C 1
ATOM 1577 O O . SER A 1 200 ? -1.186 20.799 -9.176 1.00 63.03 200 SER A O 1
ATOM 1579 N N . VAL A 1 201 ? -1.193 21.322 -7.018 1.00 69.56 201 VAL A N 1
ATOM 1580 C CA . VAL A 1 201 ? -1.316 22.776 -7.232 1.00 69.56 201 VAL A CA 1
ATOM 1581 C C . VAL A 1 201 ? -0.012 23.304 -7.820 1.00 69.56 201 VAL A C 1
ATOM 1583 O O . VAL A 1 201 ? 1.058 22.881 -7.392 1.00 69.56 201 VAL A O 1
ATOM 1586 N N . LEU A 1 202 ? -0.098 24.169 -8.832 1.00 76.62 202 LEU A N 1
ATOM 1587 C CA . LEU A 1 202 ? 1.086 24.760 -9.452 1.00 76.62 202 LEU A CA 1
ATOM 1588 C C . LEU A 1 202 ? 1.658 25.827 -8.523 1.00 76.62 202 LEU A C 1
ATOM 1590 O O . LEU A 1 202 ? 0.926 26.686 -8.039 1.00 76.62 202 LEU A O 1
ATOM 1594 N N . ILE A 1 203 ? 2.954 25.730 -8.271 1.00 72.62 203 ILE A N 1
ATOM 1595 C CA . ILE A 1 203 ? 3.709 26.585 -7.370 1.00 72.62 203 ILE A CA 1
ATOM 1596 C C . ILE A 1 203 ? 4.869 27.152 -8.178 1.00 72.62 203 ILE A C 1
ATOM 1598 O O . ILE A 1 203 ? 5.634 26.403 -8.787 1.00 72.62 203 ILE A O 1
ATOM 1602 N N . GLU A 1 204 ? 4.969 28.472 -8.190 1.00 82.56 204 GLU A N 1
ATOM 1603 C CA . GLU A 1 204 ? 6.117 29.202 -8.712 1.00 82.56 204 GLU A CA 1
ATOM 1604 C C . GLU A 1 204 ? 7.128 29.409 -7.583 1.00 82.56 204 GLU A C 1
ATOM 1606 O O . GLU A 1 204 ? 6.741 29.648 -6.434 1.00 82.56 204 GLU A O 1
ATOM 1611 N N . HIS A 1 205 ? 8.420 29.278 -7.883 1.00 73.25 205 HIS A N 1
ATOM 1612 C CA . HIS A 1 205 ? 9.449 29.586 -6.893 1.00 73.25 205 HIS A CA 1
ATOM 1613 C C . HIS A 1 205 ? 9.577 31.102 -6.745 1.00 73.25 205 HIS A C 1
ATOM 1615 O O . HIS A 1 205 ? 9.937 31.796 -7.690 1.00 73.25 205 HIS A O 1
ATOM 1621 N N . ASN A 1 206 ? 9.270 31.622 -5.560 1.00 61.41 206 ASN A N 1
ATOM 1622 C CA . ASN A 1 206 ? 9.161 33.056 -5.298 1.00 61.41 206 ASN A CA 1
ATOM 1623 C C . ASN A 1 206 ? 10.376 33.639 -4.554 1.00 61.41 206 ASN A C 1
ATOM 1625 O O . ASN A 1 206 ? 10.227 34.636 -3.855 1.00 61.41 206 ASN A O 1
ATOM 1629 N N . GLN A 1 207 ? 11.573 33.071 -4.769 1.00 57.72 207 GLN A N 1
ATOM 1630 C CA . GLN A 1 207 ? 12.828 33.348 -4.047 1.00 57.72 207 GLN A CA 1
ATOM 1631 C C . GLN A 1 207 ? 12.879 32.711 -2.646 1.00 57.72 207 GLN A C 1
ATOM 1633 O O . GLN A 1 207 ? 11.868 32.522 -1.978 1.00 57.72 207 GLN A O 1
ATOM 1638 N N . GLY A 1 208 ? 14.083 32.345 -2.195 1.00 65.94 208 GLY A N 1
ATOM 1639 C CA . GLY A 1 208 ? 14.296 31.657 -0.915 1.00 65.94 208 GLY A CA 1
ATOM 1640 C C . GLY A 1 208 ? 14.906 30.266 -1.077 1.00 65.94 208 GLY A C 1
ATOM 1641 O O . GLY A 1 208 ? 15.525 29.976 -2.096 1.00 65.94 208 GLY A O 1
ATOM 1642 N N . CYS A 1 209 ? 14.802 29.425 -0.048 1.00 75.81 209 CYS A N 1
ATOM 1643 C CA . CYS A 1 209 ? 15.438 28.105 -0.017 1.00 75.81 209 CYS A CA 1
ATOM 1644 C C . CYS A 1 209 ? 14.725 27.078 -0.924 1.00 75.81 209 CYS A C 1
ATOM 1646 O O . CYS A 1 209 ? 13.701 27.371 -1.544 1.00 75.81 209 CYS A O 1
ATOM 1648 N N . LYS A 1 210 ? 15.247 25.848 -1.002 1.00 79.94 210 LYS A N 1
ATOM 1649 C CA . LYS A 1 210 ? 14.652 24.796 -1.846 1.00 79.94 210 LYS A CA 1
ATOM 1650 C C . LYS A 1 210 ? 13.381 24.158 -1.267 1.00 79.94 210 LYS A C 1
ATOM 1652 O O . LYS A 1 210 ? 12.756 23.359 -1.957 1.00 79.94 210 LYS A O 1
ATOM 1657 N N . ILE A 1 211 ? 13.031 24.429 -0.009 1.00 85.50 211 ILE A N 1
ATOM 1658 C CA . ILE A 1 211 ? 11.851 23.860 0.656 1.00 85.50 211 ILE A CA 1
ATOM 1659 C C . ILE A 1 211 ? 10.692 24.849 0.554 1.00 85.50 211 ILE A C 1
ATOM 1661 O O . ILE A 1 211 ? 10.801 25.989 0.997 1.00 85.50 211 ILE A O 1
ATOM 1665 N N . MET A 1 212 ? 9.579 24.392 -0.012 1.00 82.56 212 MET A N 1
ATOM 1666 C CA . MET A 1 212 ? 8.383 25.190 -0.263 1.00 82.56 212 MET A CA 1
ATOM 1667 C C . MET A 1 212 ? 7.215 24.658 0.553 1.00 82.56 212 MET A C 1
ATOM 1669 O O . MET A 1 212 ? 7.015 23.447 0.651 1.00 82.56 212 MET A O 1
ATOM 1673 N N . THR A 1 213 ? 6.403 25.566 1.083 1.00 84.12 213 THR A N 1
ATOM 1674 C CA . THR A 1 213 ? 5.130 25.236 1.730 1.00 84.12 213 THR A CA 1
ATOM 1675 C C . THR A 1 213 ? 4.003 25.430 0.725 1.00 84.12 213 THR A C 1
ATOM 1677 O O . THR A 1 213 ? 3.827 26.522 0.186 1.00 84.12 213 THR A O 1
ATOM 1680 N N . CYS A 1 214 ? 3.217 24.387 0.460 1.00 80.00 214 CYS A N 1
ATOM 1681 C CA . CYS A 1 214 ? 2.074 24.510 -0.439 1.00 80.00 214 CYS A CA 1
ATOM 1682 C C . CYS A 1 214 ? 1.003 25.437 0.162 1.00 80.00 214 CYS A C 1
ATOM 1684 O O . CYS A 1 214 ? 0.552 25.219 1.285 1.00 80.00 214 CYS A O 1
ATOM 1686 N N . CYS A 1 215 ? 0.547 26.438 -0.595 1.00 75.94 215 CYS A N 1
ATOM 1687 C CA . CYS A 1 215 ? -0.503 27.356 -0.146 1.00 75.94 215 CYS A CA 1
ATOM 1688 C C . CYS A 1 215 ? -1.849 26.658 0.109 1.00 75.94 215 CYS A C 1
ATOM 1690 O O . CYS A 1 215 ? -2.563 27.068 1.022 1.00 75.94 215 CYS A O 1
ATOM 1692 N N . GLU A 1 216 ? -2.155 25.592 -0.635 1.00 71.38 216 GLU A N 1
ATOM 1693 C CA . GLU A 1 216 ? -3.422 24.857 -0.542 1.00 71.38 216 GLU A CA 1
ATOM 1694 C C . GLU A 1 216 ? -3.372 23.769 0.535 1.00 71.38 216 GLU A C 1
ATOM 1696 O O . GLU A 1 216 ? -4.120 23.817 1.504 1.00 71.38 216 GLU A O 1
ATOM 1701 N N . CYS A 1 217 ? -2.457 22.798 0.421 1.00 67.44 217 CYS A N 1
ATOM 1702 C CA . CYS A 1 217 ? -2.432 21.653 1.340 1.00 67.44 217 CYS A CA 1
ATOM 1703 C C . CYS A 1 217 ? -1.523 21.839 2.562 1.00 67.44 217 CYS A C 1
ATOM 1705 O O . CYS A 1 217 ? -1.404 20.918 3.364 1.00 67.44 217 CYS A O 1
ATOM 1707 N N . LYS A 1 218 ? -0.839 22.986 2.683 1.00 80.06 218 LYS A N 1
ATOM 1708 C CA . LYS A 1 218 ? 0.085 23.354 3.777 1.00 80.06 218 LYS A CA 1
ATOM 1709 C C . LYS A 1 218 ? 1.277 22.412 4.003 1.00 80.06 218 LYS A C 1
ATOM 1711 O O . LYS A 1 218 ? 2.133 22.709 4.829 1.00 80.06 218 LYS A O 1
ATOM 1716 N N . LYS A 1 219 ? 1.391 21.314 3.249 1.00 76.31 219 LYS A N 1
ATOM 1717 C CA . LYS A 1 219 ? 2.530 20.390 3.304 1.00 76.31 219 LYS A CA 1
ATOM 1718 C C . LYS A 1 219 ? 3.785 21.042 2.721 1.00 76.31 219 LYS A C 1
ATOM 1720 O O . LYS A 1 219 ? 3.713 21.786 1.738 1.00 76.31 219 LYS A O 1
ATOM 1725 N N . GLN A 1 220 ? 4.929 20.719 3.319 1.00 84.19 220 GLN A N 1
ATOM 1726 C CA . GLN A 1 220 ? 6.240 21.178 2.874 1.00 84.19 220 GLN A CA 1
ATOM 1727 C C . GLN A 1 220 ? 6.926 20.125 2.005 1.00 84.19 220 GLN A C 1
ATOM 1729 O O . GLN A 1 220 ? 6.904 18.932 2.318 1.00 84.19 220 GLN A O 1
ATOM 1734 N N . PHE A 1 221 ? 7.555 20.561 0.921 1.00 84.38 221 PHE A N 1
ATOM 1735 C CA . PHE A 1 221 ? 8.290 19.68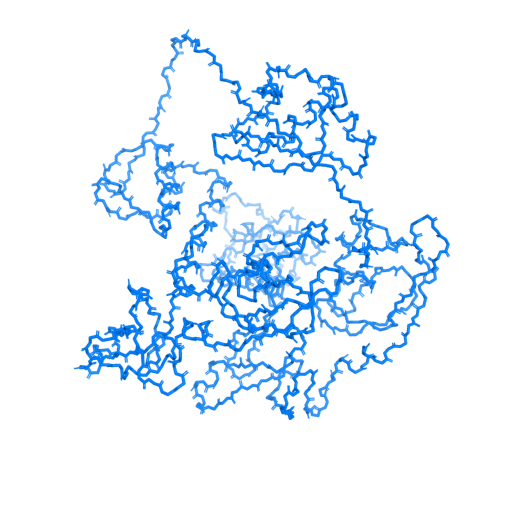7 0.010 1.00 84.38 221 PHE A CA 1
ATOM 1736 C C . PHE A 1 221 ? 9.485 20.407 -0.602 1.00 84.38 221 PHE A C 1
ATOM 1738 O O . PHE A 1 221 ? 9.544 21.635 -0.639 1.00 84.38 221 PHE A O 1
ATOM 1745 N N . CYS A 1 222 ? 10.441 19.637 -1.106 1.00 82.94 222 CYS A N 1
ATOM 1746 C CA . CYS A 1 222 ? 11.558 20.179 -1.855 1.00 82.94 222 CYS A CA 1
ATOM 1747 C C . CYS A 1 222 ? 11.133 20.519 -3.285 1.00 82.94 222 CYS A C 1
ATOM 1749 O O . CYS A 1 222 ? 10.709 19.650 -4.042 1.00 82.94 222 CYS A O 1
ATOM 1751 N N . PHE A 1 223 ? 11.308 21.771 -3.688 1.00 82.56 223 PHE A N 1
ATOM 1752 C CA . PHE A 1 223 ? 11.012 22.230 -5.040 1.00 82.56 223 PHE A CA 1
ATOM 1753 C C . PHE A 1 223 ? 11.914 21.569 -6.090 1.00 82.56 223 PHE A C 1
ATOM 1755 O O . PHE A 1 223 ? 11.508 21.413 -7.232 1.00 82.56 223 PHE A O 1
ATOM 1762 N N . VAL A 1 224 ? 13.120 21.132 -5.716 1.00 76.69 224 VAL A N 1
ATOM 1763 C CA . VAL A 1 224 ? 14.081 20.523 -6.650 1.00 76.69 224 VAL A CA 1
ATOM 1764 C C . VAL A 1 224 ? 13.773 19.038 -6.888 1.00 76.69 224 VAL A C 1
ATOM 1766 O O . VAL A 1 224 ? 13.528 18.650 -8.030 1.00 76.69 224 VAL A O 1
ATOM 1769 N N . CYS A 1 225 ? 13.733 18.211 -5.834 1.00 73.75 225 CYS A N 1
ATOM 1770 C CA . CYS A 1 225 ? 13.518 16.758 -5.953 1.00 73.75 225 CYS A CA 1
ATOM 1771 C C . CYS A 1 225 ? 12.061 16.303 -5.781 1.00 73.75 225 CYS A C 1
ATOM 1773 O O . CYS A 1 225 ? 11.791 15.115 -5.903 1.00 73.75 225 CYS A O 1
ATOM 1775 N N . LEU A 1 226 ? 11.130 17.212 -5.473 1.00 76.19 226 LEU A N 1
ATOM 1776 C CA . LEU A 1 226 ? 9.703 16.936 -5.234 1.00 76.19 226 LEU A CA 1
ATOM 1777 C C . LEU A 1 226 ? 9.389 15.998 -4.055 1.00 76.19 226 LEU A C 1
ATOM 1779 O O . LEU A 1 226 ? 8.223 15.690 -3.820 1.00 76.19 226 LEU A O 1
ATOM 1783 N N . LYS A 1 227 ? 10.392 15.591 -3.273 1.00 79.88 227 LYS A N 1
ATOM 1784 C CA . LYS A 1 227 ? 10.200 14.795 -2.056 1.00 79.88 227 LYS A CA 1
ATOM 1785 C C . LYS A 1 227 ? 9.616 15.632 -0.910 1.00 79.88 227 LYS A C 1
ATOM 1787 O O . LYS A 1 227 ? 9.838 16.851 -0.876 1.00 79.88 227 LYS A O 1
ATOM 1792 N N . PRO A 1 228 ? 8.922 15.002 0.057 1.00 79.12 228 PRO A N 1
ATOM 1793 C CA . PRO A 1 228 ? 8.593 15.618 1.340 1.00 79.12 228 PRO A CA 1
ATOM 1794 C C . PRO A 1 228 ? 9.809 16.300 1.984 1.00 79.12 228 PRO A C 1
ATOM 1796 O O . PRO A 1 228 ? 10.944 15.840 1.845 1.00 79.12 228 PRO A O 1
ATOM 1799 N N . ALA A 1 229 ? 9.585 17.421 2.676 1.00 77.62 229 ALA A N 1
ATOM 1800 C CA . ALA A 1 229 ? 10.683 18.216 3.228 1.00 77.62 229 ALA A CA 1
ATOM 1801 C C . ALA A 1 229 ? 11.543 17.432 4.231 1.00 77.62 229 ALA A C 1
ATOM 1803 O O . ALA A 1 229 ? 12.763 17.544 4.187 1.00 77.62 229 ALA A O 1
ATOM 1804 N N . ASN A 1 230 ? 10.926 16.610 5.081 1.00 75.94 230 ASN A N 1
ATOM 1805 C CA . ASN A 1 230 ? 11.626 15.755 6.040 1.00 75.94 230 ASN A CA 1
ATOM 1806 C C . ASN A 1 230 ? 12.568 14.762 5.341 1.00 75.94 230 ASN A C 1
ATOM 1808 O O . ASN A 1 230 ? 13.752 14.757 5.643 1.00 75.94 230 ASN A O 1
ATOM 1812 N N . GLU A 1 231 ? 12.078 14.027 4.340 1.00 78.50 231 GLU A N 1
ATOM 1813 C CA . GLU A 1 231 ? 12.881 13.052 3.585 1.00 78.50 231 GLU A CA 1
ATOM 1814 C C . GLU A 1 231 ? 14.028 13.733 2.818 1.00 78.50 231 GLU A C 1
ATOM 1816 O O . GLU A 1 231 ? 15.155 13.249 2.744 1.00 78.50 231 GLU A O 1
ATOM 1821 N N . CYS A 1 232 ? 13.768 14.910 2.247 1.00 74.94 232 CYS A N 1
ATOM 1822 C CA . CYS A 1 232 ? 14.802 15.673 1.564 1.00 74.94 232 CYS A CA 1
ATOM 1823 C C . CYS A 1 232 ? 15.906 16.146 2.528 1.00 74.94 232 CYS A C 1
ATOM 1825 O O . CYS A 1 232 ? 17.079 16.180 2.147 1.00 74.94 232 CYS A O 1
ATOM 1827 N N . LEU A 1 233 ? 15.538 16.568 3.738 1.00 76.19 233 LEU A N 1
ATOM 1828 C CA . LEU A 1 233 ? 16.459 17.155 4.713 1.00 76.19 233 LEU A CA 1
ATOM 1829 C C . LEU A 1 233 ? 17.284 16.111 5.482 1.00 76.19 233 LEU A C 1
ATOM 1831 O O . LEU A 1 233 ? 18.261 16.477 6.124 1.00 76.19 233 LEU A O 1
ATOM 1835 N N . GLU A 1 234 ? 16.961 14.822 5.367 1.00 75.75 234 GLU A N 1
ATOM 1836 C CA . GLU A 1 234 ? 17.799 13.736 5.899 1.00 75.75 234 GLU A CA 1
ATOM 1837 C C . GLU A 1 234 ? 19.177 13.685 5.227 1.00 75.75 234 GLU A C 1
ATOM 1839 O O . GLU A 1 234 ? 20.187 13.414 5.871 1.00 75.75 234 GLU A O 1
ATOM 1844 N N . THR A 1 235 ? 19.235 13.979 3.925 1.00 65.19 235 THR A N 1
ATOM 1845 C CA . THR A 1 235 ? 20.456 13.846 3.110 1.00 65.19 235 THR A CA 1
ATOM 1846 C C . THR A 1 235 ? 21.021 15.187 2.634 1.00 65.19 235 THR A C 1
ATOM 1848 O O . THR A 1 235 ? 22.030 15.233 1.930 1.00 65.19 235 THR A O 1
ATOM 1851 N N . SER A 1 236 ? 20.389 16.310 2.994 1.00 75.06 236 SER A N 1
ATOM 1852 C CA . SER A 1 236 ? 20.776 17.650 2.534 1.00 75.06 236 SER A CA 1
ATOM 1853 C C . SER A 1 236 ? 20.220 18.761 3.439 1.00 75.06 236 SER A C 1
ATOM 1855 O O . SER A 1 236 ? 19.474 18.491 4.366 1.00 75.06 236 SER A O 1
ATOM 1857 N N . THR A 1 237 ? 20.543 20.034 3.186 1.00 79.75 237 THR A N 1
ATOM 1858 C CA . THR A 1 237 ? 20.007 21.174 3.967 1.00 79.75 237 THR A CA 1
ATOM 1859 C C . THR A 1 237 ? 19.115 22.074 3.112 1.00 79.75 237 THR A C 1
ATOM 1861 O O . THR A 1 237 ? 19.034 21.900 1.898 1.00 79.75 237 THR A O 1
ATOM 1864 N N . HIS A 1 238 ? 18.469 23.075 3.715 1.00 78.75 238 HIS A N 1
ATOM 1865 C CA . HIS A 1 238 ? 17.630 24.062 3.018 1.00 78.75 238 HIS A CA 1
ATOM 1866 C C . HIS A 1 238 ? 18.338 24.766 1.840 1.00 78.75 238 HIS A C 1
ATOM 1868 O O . HIS A 1 238 ? 17.684 25.123 0.858 1.00 78.75 238 HIS A O 1
ATOM 1874 N N . PHE A 1 239 ? 19.663 24.923 1.921 1.00 78.06 239 PHE A N 1
ATOM 1875 C CA . PHE A 1 239 ? 20.487 25.670 0.960 1.00 78.06 239 PHE A CA 1
ATOM 1876 C C . PHE A 1 239 ? 21.490 24.795 0.196 1.00 78.06 239 PHE A C 1
ATOM 1878 O O . PHE A 1 239 ? 22.133 25.258 -0.739 1.00 78.06 239 PHE A O 1
ATOM 1885 N N . ILE A 1 240 ? 21.630 23.521 0.559 1.00 72.00 240 ILE A N 1
ATOM 1886 C CA . ILE A 1 240 ? 22.477 22.572 -0.170 1.00 72.00 240 ILE A CA 1
ATOM 1887 C C . ILE A 1 240 ? 21.583 21.751 -1.088 1.00 72.00 240 ILE A C 1
ATOM 1889 O O . ILE A 1 240 ? 20.569 21.242 -0.626 1.00 72.00 240 ILE A O 1
ATOM 1893 N N . MET A 1 241 ? 21.930 21.601 -2.365 1.00 70.75 241 MET A N 1
ATOM 1894 C CA . MET A 1 241 ? 21.162 20.818 -3.336 1.00 70.75 241 MET A CA 1
ATOM 1895 C C . MET A 1 241 ? 20.855 19.414 -2.785 1.00 70.75 241 MET A C 1
ATOM 1897 O O . MET A 1 241 ? 21.727 18.732 -2.253 1.00 70.75 241 MET A O 1
ATOM 1901 N N . CYS A 1 242 ? 19.589 19.001 -2.860 1.00 68.88 242 CYS A N 1
ATOM 1902 C CA . CYS A 1 242 ? 19.224 17.605 -2.621 1.00 68.88 242 CYS A CA 1
ATOM 1903 C C . CYS A 1 242 ? 19.679 16.758 -3.803 1.00 68.88 242 CYS A C 1
ATOM 1905 O O . CYS A 1 242 ? 19.688 17.261 -4.923 1.00 68.88 242 CYS A O 1
ATOM 1907 N N . SER A 1 243 ? 19.970 15.484 -3.576 1.00 64.88 243 SER A N 1
ATOM 1908 C CA . SER A 1 243 ? 20.354 14.526 -4.614 1.00 64.88 243 SER A CA 1
ATOM 1909 C C . SER A 1 243 ? 19.186 14.267 -5.582 1.00 64.88 243 SER A C 1
ATOM 1911 O O . SER A 1 243 ? 18.503 13.251 -5.509 1.00 64.88 243 SER A O 1
ATOM 1913 N N . ALA A 1 244 ? 18.882 15.233 -6.446 1.00 44.31 244 ALA A N 1
ATOM 1914 C CA . ALA A 1 244 ? 17.960 15.083 -7.555 1.00 44.31 244 ALA A CA 1
ATOM 1915 C C . ALA A 1 244 ? 18.763 14.482 -8.712 1.00 44.31 244 ALA A C 1
ATOM 1917 O O . ALA A 1 244 ? 19.541 15.177 -9.352 1.00 44.31 244 ALA A O 1
ATOM 1918 N N . GLU A 1 245 ? 18.601 13.174 -8.908 1.00 39.91 245 GLU A N 1
ATOM 1919 C CA . GLU A 1 245 ? 19.001 12.438 -10.115 1.00 39.91 245 GLU A CA 1
ATOM 1920 C C . GLU A 1 245 ? 20.478 12.541 -10.544 1.00 39.91 245 GLU A C 1
ATOM 1922 O O . GLU A 1 245 ? 20.798 12.712 -11.716 1.00 39.91 245 GLU A O 1
ATOM 1927 N N . THR A 1 246 ? 21.396 12.283 -9.611 1.00 30.27 246 THR A N 1
ATOM 1928 C CA . THR A 1 246 ? 22.712 11.707 -9.938 1.00 30.27 246 THR A CA 1
ATOM 1929 C C . THR A 1 246 ? 22.847 10.335 -9.285 1.00 30.27 246 THR A C 1
ATOM 1931 O O . THR A 1 246 ? 23.511 10.179 -8.267 1.00 30.27 246 THR A O 1
ATOM 1934 N N . PHE A 1 247 ? 22.199 9.327 -9.870 1.00 29.16 247 PHE A N 1
ATOM 1935 C CA . PHE A 1 247 ? 22.659 7.935 -9.781 1.00 29.16 247 PHE A CA 1
ATOM 1936 C C . PHE A 1 247 ? 22.950 7.413 -11.195 1.00 29.16 247 PHE A C 1
ATOM 1938 O O . PHE A 1 247 ? 22.315 6.509 -11.723 1.00 29.16 247 PHE A O 1
ATOM 1945 N N . LYS A 1 248 ? 23.922 8.081 -11.816 1.00 28.52 248 LYS A N 1
ATOM 1946 C CA . LYS A 1 248 ? 24.901 7.587 -12.795 1.00 28.52 248 LYS A CA 1
ATOM 1947 C C . LYS A 1 248 ? 26.156 8.430 -12.492 1.00 28.52 248 LYS A C 1
ATOM 1949 O O . LYS A 1 248 ? 26.020 9.647 -12.479 1.00 28.52 248 LYS A O 1
ATOM 1954 N N . MET A 1 249 ? 27.343 7.925 -12.162 1.00 32.00 249 MET A N 1
ATOM 1955 C CA . MET A 1 249 ? 27.924 6.580 -12.188 1.00 32.00 249 MET A CA 1
ATOM 1956 C C . MET A 1 249 ? 29.007 6.438 -11.085 1.00 32.00 249 MET A C 1
ATOM 1958 O O . MET A 1 249 ? 29.409 7.435 -10.492 1.00 32.00 249 MET A O 1
ATOM 1962 N N . ASP A 1 250 ? 29.474 5.200 -10.885 1.00 32.88 250 ASP A N 1
ATOM 1963 C CA . ASP A 1 250 ? 30.824 4.816 -10.428 1.00 32.88 250 ASP A CA 1
ATOM 1964 C C . ASP A 1 250 ? 31.228 5.006 -8.961 1.00 32.88 250 ASP A C 1
ATOM 1966 O O . ASP A 1 250 ? 32.184 5.709 -8.691 1.00 32.88 250 ASP A O 1
ATOM 1970 N N . HIS A 1 251 ? 30.603 4.276 -8.031 1.00 39.12 251 HIS A N 1
ATOM 1971 C CA . HIS A 1 251 ? 31.338 3.548 -6.979 1.00 39.12 251 HIS A CA 1
ATOM 1972 C C . HIS A 1 251 ? 30.466 2.375 -6.506 1.00 39.12 251 HIS A C 1
ATOM 1974 O O . HIS A 1 251 ? 29.463 2.563 -5.819 1.00 39.12 251 HIS A O 1
ATOM 1980 N N . MET A 1 252 ? 30.808 1.156 -6.934 1.00 46.25 252 MET A N 1
ATOM 1981 C CA . MET A 1 252 ? 30.223 -0.067 -6.377 1.00 46.25 252 MET A CA 1
ATOM 1982 C C . MET A 1 252 ? 30.672 -0.154 -4.911 1.00 46.25 252 MET A C 1
ATOM 1984 O O . MET A 1 252 ? 31.883 -0.152 -4.678 1.00 46.25 252 MET A O 1
ATOM 1988 N N . PRO A 1 253 ? 29.760 -0.215 -3.924 1.00 57.03 253 PRO A N 1
ATOM 1989 C CA . PRO A 1 253 ? 30.177 -0.414 -2.547 1.00 57.03 253 PRO A CA 1
ATOM 1990 C C . PRO A 1 253 ? 30.848 -1.783 -2.423 1.00 57.03 253 PRO A C 1
ATOM 1992 O O . PRO A 1 253 ? 30.457 -2.755 -3.079 1.00 57.03 253 PRO A O 1
ATOM 1995 N N . PHE A 1 254 ? 31.879 -1.866 -1.594 1.00 71.25 254 PHE A N 1
ATOM 1996 C CA . PHE A 1 254 ? 32.557 -3.117 -1.331 1.00 71.25 254 PHE A CA 1
ATOM 1997 C C . PHE A 1 254 ? 31.633 -4.040 -0.541 1.00 71.25 254 PHE A C 1
ATOM 1999 O O . PHE A 1 254 ? 30.988 -3.637 0.433 1.00 71.25 254 PHE A O 1
ATOM 2006 N N . GLN A 1 255 ? 31.547 -5.288 -0.991 1.00 72.50 255 GLN A N 1
ATOM 2007 C CA . GLN A 1 255 ? 30.621 -6.275 -0.463 1.00 72.50 255 GLN A CA 1
ATOM 2008 C C . GLN A 1 255 ? 31.361 -7.542 -0.055 1.00 72.50 255 GLN A C 1
ATOM 2010 O O . GLN A 1 255 ? 32.395 -7.872 -0.628 1.00 72.50 255 GLN A O 1
ATOM 2015 N N . VAL A 1 256 ? 30.790 -8.288 0.885 1.00 76.81 256 VAL A N 1
ATOM 2016 C CA . VAL A 1 256 ? 31.207 -9.651 1.240 1.00 76.81 256 VAL A CA 1
ATOM 2017 C C . VAL A 1 256 ? 30.001 -10.582 1.240 1.00 76.81 256 VAL A C 1
ATOM 2019 O O . VAL A 1 256 ? 28.862 -10.153 1.415 1.00 76.81 256 VAL A O 1
ATOM 2022 N N . ARG A 1 257 ? 30.245 -11.874 1.041 1.00 80.25 257 ARG A N 1
ATOM 2023 C CA . ARG A 1 257 ? 29.242 -12.930 1.176 1.00 80.25 257 ARG A CA 1
ATOM 2024 C C . ARG A 1 257 ? 29.351 -13.544 2.557 1.00 80.25 257 ARG A C 1
ATOM 2026 O O . ARG A 1 257 ? 30.425 -14.008 2.919 1.00 80.25 257 ARG A O 1
ATOM 2033 N N . ILE A 1 258 ? 28.253 -13.621 3.298 1.00 79.81 258 ILE A N 1
ATOM 2034 C CA . ILE A 1 258 ? 28.199 -14.371 4.553 1.00 79.81 258 ILE A CA 1
ATOM 2035 C C . ILE A 1 258 ? 27.296 -15.591 4.407 1.00 79.81 258 ILE A C 1
ATOM 2037 O O . ILE A 1 258 ? 26.199 -15.507 3.861 1.00 79.81 258 ILE A O 1
ATOM 2041 N N . ARG A 1 259 ? 27.758 -16.742 4.888 1.00 77.81 259 ARG A N 1
ATOM 2042 C CA . ARG A 1 259 ? 26.970 -17.969 4.994 1.00 77.81 259 ARG A CA 1
ATOM 2043 C C . ARG A 1 259 ? 26.609 -18.205 6.449 1.00 77.81 259 ARG A C 1
ATOM 2045 O O . ARG A 1 259 ? 27.505 -18.345 7.274 1.00 77.81 259 ARG A O 1
ATOM 2052 N N . ILE A 1 260 ? 25.314 -18.291 6.726 1.00 70.19 260 ILE A N 1
ATOM 2053 C CA . ILE A 1 260 ? 24.781 -18.485 8.083 1.00 70.19 260 ILE A CA 1
ATOM 2054 C C . ILE A 1 260 ? 24.298 -19.927 8.279 1.00 70.19 260 ILE A C 1
ATOM 2056 O O . ILE A 1 260 ? 24.595 -20.553 9.291 1.00 70.19 260 ILE A O 1
ATOM 2060 N N . ASN A 1 261 ? 23.622 -20.487 7.269 1.00 62.38 261 ASN A N 1
ATOM 2061 C CA . ASN A 1 261 ? 23.098 -21.855 7.257 1.00 62.38 261 ASN A CA 1
ATOM 2062 C C . ASN A 1 261 ? 23.508 -22.598 5.975 1.00 62.38 261 ASN A C 1
ATOM 2064 O O . ASN A 1 261 ? 24.025 -21.994 5.035 1.00 62.38 261 ASN A O 1
ATOM 2068 N N . ARG A 1 262 ? 23.275 -23.922 5.919 1.00 55.34 262 ARG A N 1
ATOM 2069 C CA . ARG A 1 262 ? 23.752 -24.800 4.825 1.00 55.34 262 ARG A CA 1
ATOM 2070 C C . ARG A 1 262 ? 23.357 -24.338 3.410 1.00 55.34 262 ARG A C 1
ATOM 2072 O O . ARG A 1 262 ? 24.095 -24.665 2.486 1.00 55.34 262 ARG A O 1
ATOM 2079 N N . ASN A 1 263 ? 22.289 -23.547 3.253 1.00 52.72 263 ASN A N 1
ATOM 2080 C CA . ASN A 1 263 ? 21.792 -23.096 1.947 1.00 52.72 263 ASN A CA 1
ATOM 2081 C C . ASN A 1 263 ? 21.708 -21.567 1.758 1.00 52.72 263 ASN A C 1
ATOM 2083 O O . ASN A 1 263 ? 21.447 -21.134 0.639 1.00 52.72 263 ASN A O 1
ATOM 2087 N N . ASP A 1 264 ? 21.988 -20.756 2.784 1.00 59.06 264 ASP A N 1
ATOM 2088 C CA . ASP A 1 264 ? 21.743 -19.307 2.730 1.00 59.06 264 ASP A CA 1
ATOM 2089 C C . ASP A 1 264 ? 23.060 -18.525 2.696 1.00 59.06 264 ASP A C 1
ATOM 2091 O O . ASP A 1 264 ? 23.840 -18.544 3.656 1.00 59.06 264 ASP A O 1
ATOM 2095 N N . VAL A 1 265 ? 23.311 -17.846 1.573 1.00 66.88 265 VAL A N 1
ATOM 2096 C CA . VAL A 1 265 ? 24.437 -16.922 1.382 1.00 66.88 265 VAL A CA 1
ATOM 2097 C C . VAL A 1 265 ? 23.883 -15.520 1.158 1.00 66.88 265 VAL A C 1
ATOM 2099 O O . VAL A 1 265 ? 23.135 -15.291 0.212 1.00 66.88 265 VAL A O 1
ATOM 2102 N N . ILE A 1 266 ? 24.267 -14.586 2.021 1.00 68.19 266 ILE A N 1
ATOM 2103 C CA . ILE A 1 266 ? 23.777 -13.207 2.044 1.00 68.19 266 ILE A CA 1
ATOM 2104 C C . ILE A 1 266 ? 24.902 -12.275 1.594 1.00 68.19 266 ILE A C 1
ATOM 2106 O O . ILE A 1 266 ? 26.042 -12.419 2.032 1.00 68.19 266 ILE A O 1
ATOM 2110 N N . MET A 1 267 ? 24.586 -11.317 0.724 1.00 60.59 267 MET A N 1
ATOM 2111 C CA . MET A 1 267 ? 25.501 -10.241 0.339 1.00 60.59 267 MET A CA 1
ATOM 2112 C C . MET A 1 267 ? 25.385 -9.093 1.344 1.00 60.59 267 MET A C 1
ATOM 2114 O O . MET A 1 267 ? 24.308 -8.517 1.488 1.00 60.59 267 MET A O 1
ATOM 2118 N N . LEU A 1 268 ? 26.484 -8.729 2.001 1.00 66.00 268 LEU A N 1
ATOM 2119 C CA . LEU A 1 268 ? 26.555 -7.554 2.866 1.00 66.00 268 LEU A CA 1
ATOM 2120 C C . LEU A 1 268 ? 27.397 -6.463 2.216 1.00 66.00 268 LEU A C 1
ATOM 2122 O O . LEU A 1 268 ? 28.539 -6.706 1.836 1.00 66.00 268 LEU A O 1
ATOM 2126 N N . SER A 1 269 ? 26.835 -5.258 2.125 1.00 73.94 269 SER A N 1
ATOM 2127 C CA . SER A 1 269 ? 27.551 -4.036 1.752 1.00 73.94 269 SER A CA 1
ATOM 2128 C C . SER A 1 269 ? 28.238 -3.466 2.983 1.00 73.94 269 SER A C 1
ATOM 2130 O O . SER A 1 269 ? 27.552 -3.086 3.925 1.00 73.94 269 SER A O 1
ATOM 2132 N N . VAL A 1 270 ? 29.568 -3.420 2.981 1.00 73.06 270 VAL A N 1
ATOM 2133 C CA . VAL A 1 270 ? 30.367 -3.126 4.184 1.00 73.06 270 VAL A CA 1
ATOM 2134 C C . VAL A 1 270 ? 31.123 -1.800 4.113 1.00 73.06 270 VAL A C 1
ATOM 2136 O O . VAL A 1 270 ? 31.391 -1.216 5.154 1.00 73.06 270 VAL A O 1
ATOM 2139 N N . ALA A 1 271 ? 31.440 -1.300 2.918 1.00 70.50 271 ALA A N 1
ATOM 2140 C CA . ALA A 1 271 ? 32.213 -0.071 2.749 1.00 70.50 271 ALA A CA 1
ATOM 2141 C C . ALA A 1 271 ? 31.920 0.595 1.399 1.00 70.50 271 ALA A C 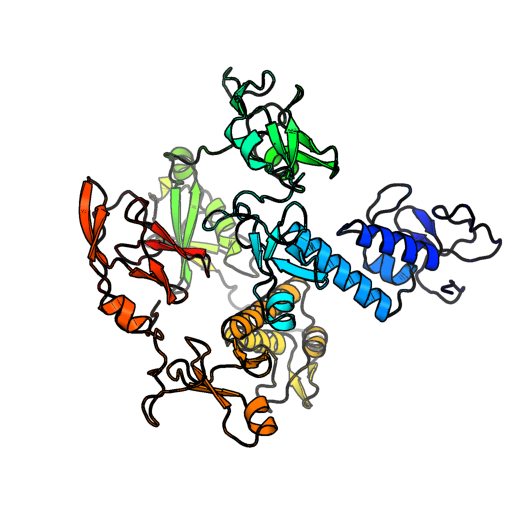1
ATOM 2143 O O . ALA A 1 271 ? 31.493 -0.066 0.453 1.00 70.50 271 ALA A O 1
ATOM 2144 N N . SER A 1 272 ? 32.162 1.900 1.294 1.00 69.00 272 SER A N 1
ATOM 2145 C CA . SER A 1 272 ? 31.955 2.683 0.066 1.00 69.00 272 SER A CA 1
ATOM 2146 C C . SER A 1 272 ? 33.265 3.044 -0.650 1.00 69.00 272 SER A C 1
ATOM 2148 O O . SER A 1 272 ? 33.225 3.558 -1.767 1.00 69.00 272 SER A O 1
ATOM 2150 N N . SER A 1 273 ? 34.422 2.760 -0.041 1.00 73.69 273 SER A N 1
ATOM 2151 C CA . SER A 1 273 ? 35.765 2.948 -0.610 1.00 73.69 273 SER A CA 1
ATOM 2152 C C . SER A 1 273 ? 36.702 1.781 -0.254 1.00 73.69 273 SER A C 1
ATOM 2154 O O . SER A 1 273 ? 36.404 1.009 0.657 1.00 73.69 273 SER A O 1
ATOM 2156 N N . SER A 1 274 ? 37.830 1.651 -0.973 1.00 71.56 274 SER A N 1
ATOM 2157 C CA . SER A 1 274 ? 38.836 0.598 -0.715 1.00 71.56 274 SER A CA 1
ATOM 2158 C C . SER A 1 274 ? 39.446 0.752 0.672 1.00 71.56 274 SER A C 1
ATOM 2160 O O . SER A 1 274 ? 39.475 -0.203 1.434 1.00 71.56 274 SER A O 1
ATOM 2162 N N . ASP A 1 275 ? 39.825 1.977 1.045 1.00 73.38 275 ASP A N 1
ATOM 2163 C CA . ASP A 1 275 ? 40.431 2.261 2.349 1.00 73.38 275 ASP A CA 1
ATOM 2164 C C . ASP A 1 275 ? 39.491 1.905 3.514 1.00 73.38 275 ASP A C 1
ATOM 2166 O O . ASP A 1 275 ? 39.918 1.358 4.530 1.00 73.38 275 ASP A O 1
ATOM 2170 N N . GLU A 1 276 ? 38.190 2.187 3.367 1.00 78.00 276 GLU A N 1
ATOM 2171 C CA . GLU A 1 276 ? 37.176 1.825 4.364 1.00 78.00 276 GLU A CA 1
ATOM 2172 C C . GLU A 1 276 ? 36.970 0.304 4.420 1.00 78.00 276 GLU A C 1
ATOM 2174 O O . GLU A 1 276 ? 36.764 -0.250 5.499 1.00 78.00 276 GLU A O 1
ATOM 2179 N N . PHE A 1 277 ? 37.064 -0.375 3.274 1.00 83.06 277 PHE A N 1
ATOM 2180 C CA . PHE A 1 277 ? 36.968 -1.828 3.187 1.00 83.06 277 PHE A CA 1
ATOM 2181 C C . PHE A 1 277 ? 38.167 -2.524 3.837 1.00 83.06 277 PHE A C 1
ATOM 2183 O O . PHE A 1 277 ? 37.982 -3.413 4.662 1.00 83.06 277 PHE A O 1
ATOM 2190 N N . GLU A 1 278 ? 39.386 -2.090 3.524 1.00 80.19 278 GLU A N 1
ATOM 2191 C CA . GLU A 1 278 ? 40.639 -2.633 4.058 1.00 80.19 278 GLU A CA 1
ATOM 2192 C C . GLU A 1 278 ? 40.723 -2.485 5.584 1.00 80.19 278 GLU A C 1
ATOM 2194 O O . GLU A 1 278 ? 41.180 -3.395 6.282 1.00 80.19 278 GLU A O 1
ATOM 2199 N N . GLN A 1 279 ? 40.212 -1.370 6.117 1.00 84.44 279 GLN A N 1
ATOM 2200 C CA . GLN A 1 279 ? 40.163 -1.085 7.555 1.00 84.44 279 GLN A CA 1
ATOM 2201 C C . GLN A 1 279 ? 38.929 -1.668 8.264 1.00 84.44 279 GLN A C 1
ATOM 2203 O O . GLN A 1 279 ? 38.812 -1.558 9.489 1.00 84.44 279 GLN A O 1
ATOM 2208 N N . PHE A 1 280 ? 38.004 -2.305 7.540 1.00 86.56 280 PHE A N 1
ATOM 2209 C CA . PHE A 1 280 ? 36.776 -2.839 8.121 1.00 86.56 280 PHE A CA 1
ATOM 2210 C C . PHE A 1 280 ? 37.080 -3.988 9.093 1.00 86.56 280 PHE A C 1
ATOM 2212 O O . PHE A 1 280 ? 37.791 -4.932 8.752 1.00 86.56 280 PHE A O 1
ATOM 2219 N N . THR A 1 281 ? 36.557 -3.922 10.322 1.00 90.44 281 THR A N 1
ATOM 2220 C CA . THR A 1 281 ? 36.876 -4.896 11.383 1.00 90.44 281 THR A CA 1
ATOM 2221 C C . THR A 1 281 ? 35.899 -6.064 11.435 1.00 90.44 281 THR A C 1
ATOM 2223 O O . THR A 1 281 ? 34.712 -5.932 11.118 1.00 90.44 281 THR A O 1
ATOM 2226 N N . ILE A 1 282 ? 36.371 -7.209 11.933 1.00 91.31 282 ILE A N 1
ATOM 2227 C CA . ILE A 1 282 ? 35.523 -8.389 12.151 1.00 91.31 282 ILE A CA 1
ATOM 2228 C C . ILE A 1 282 ? 34.408 -8.097 13.163 1.00 91.31 282 ILE A C 1
ATOM 2230 O O . ILE A 1 282 ? 33.271 -8.526 12.962 1.00 91.31 282 ILE A O 1
ATOM 2234 N N . ARG A 1 283 ? 34.668 -7.284 14.195 1.00 86.56 283 ARG A N 1
ATOM 2235 C CA . ARG A 1 283 ? 33.629 -6.820 15.129 1.00 86.56 283 ARG A CA 1
ATOM 2236 C C . ARG A 1 283 ? 32.493 -6.072 14.427 1.00 86.56 283 ARG A C 1
ATOM 2238 O O . ARG A 1 283 ? 31.323 -6.283 14.750 1.00 86.56 283 ARG A O 1
ATOM 2245 N N . ASN A 1 284 ? 32.812 -5.193 13.476 1.00 81.56 284 ASN A N 1
ATOM 2246 C CA . ASN A 1 284 ? 31.792 -4.473 12.712 1.00 81.56 284 ASN A CA 1
ATOM 2247 C C . ASN A 1 284 ? 30.989 -5.431 11.824 1.00 81.56 284 ASN A C 1
ATOM 2249 O O . ASN A 1 284 ? 29.766 -5.315 11.757 1.00 81.56 284 ASN A O 1
ATOM 2253 N N . LEU A 1 285 ? 31.646 -6.436 11.234 1.00 85.81 285 LEU A N 1
ATOM 2254 C CA . LEU A 1 285 ? 30.968 -7.482 10.470 1.00 85.81 285 LEU A CA 1
ATOM 2255 C C . LEU A 1 285 ? 29.993 -8.288 11.344 1.00 85.81 285 LEU A C 1
ATOM 2257 O O . LEU A 1 285 ? 28.852 -8.497 10.938 1.00 85.81 285 LEU A O 1
ATOM 2261 N N . LYS A 1 286 ? 30.397 -8.689 12.558 1.00 85.81 286 LYS A N 1
ATOM 2262 C CA . LYS A 1 286 ? 29.521 -9.387 13.518 1.00 85.81 286 LYS A CA 1
ATOM 2263 C C . LYS A 1 286 ? 28.296 -8.549 13.879 1.00 85.81 286 LYS A C 1
ATOM 2265 O O . LYS A 1 286 ? 27.179 -9.057 13.842 1.00 85.81 286 LYS A O 1
ATOM 2270 N N . LYS A 1 287 ? 28.482 -7.251 14.150 1.00 82.31 287 LYS A N 1
ATOM 2271 C CA . LYS A 1 287 ? 27.373 -6.321 14.424 1.00 82.31 287 LYS A CA 1
ATOM 2272 C C . LYS A 1 287 ? 26.371 -6.247 13.273 1.00 82.31 287 LYS A C 1
ATOM 2274 O O . LYS A 1 287 ? 25.172 -6.240 13.523 1.00 82.31 287 LYS A O 1
ATOM 2279 N N . MET A 1 288 ? 26.849 -6.216 12.029 1.00 77.50 288 MET A N 1
ATOM 2280 C CA . MET A 1 288 ? 25.974 -6.224 10.853 1.00 77.50 288 MET A CA 1
ATOM 2281 C C . MET A 1 288 ? 25.278 -7.576 10.657 1.00 77.50 288 MET A C 1
ATOM 2283 O O . MET A 1 288 ? 24.104 -7.615 10.299 1.00 77.50 288 MET A O 1
ATOM 2287 N N . ALA A 1 289 ? 25.972 -8.682 10.931 1.00 76.75 289 ALA A N 1
ATOM 2288 C CA . ALA A 1 289 ? 25.429 -10.027 10.773 1.00 76.75 289 ALA A CA 1
ATOM 2289 C C . ALA A 1 289 ? 24.332 -10.374 11.800 1.00 76.75 289 ALA A C 1
ATOM 2291 O O . ALA A 1 289 ? 23.487 -11.214 11.499 1.00 76.75 289 ALA A O 1
ATOM 2292 N N . LEU A 1 290 ? 24.297 -9.723 12.973 1.00 74.56 290 LEU A N 1
ATOM 2293 C CA . LEU A 1 290 ? 23.309 -9.975 14.040 1.00 74.56 290 LEU A CA 1
ATOM 2294 C C . LEU A 1 290 ? 21.852 -9.872 13.590 1.00 74.56 290 LEU A C 1
ATOM 2296 O O . LEU A 1 290 ? 21.020 -10.632 14.075 1.00 74.56 290 LEU A O 1
ATOM 2300 N N . VAL A 1 291 ? 21.540 -8.990 12.636 1.00 69.44 291 VAL A N 1
ATOM 2301 C CA . VAL A 1 291 ? 20.178 -8.829 12.089 1.00 69.44 291 VAL A CA 1
ATOM 2302 C C . VAL A 1 291 ? 19.638 -10.144 11.506 1.00 69.44 291 VAL A C 1
ATOM 2304 O O . VAL A 1 291 ? 18.429 -10.348 11.431 1.00 69.44 291 VAL A O 1
ATOM 2307 N N . HIS A 1 292 ? 20.526 -11.067 11.135 1.00 73.38 292 HIS A N 1
ATOM 2308 C CA . HIS A 1 292 ? 20.177 -12.369 10.577 1.00 73.38 292 HIS A CA 1
ATOM 2309 C C . HIS A 1 292 ? 20.120 -13.508 11.614 1.00 73.38 292 HIS A C 1
ATOM 2311 O O . HIS A 1 292 ? 19.819 -14.643 11.244 1.00 73.38 292 HIS A O 1
ATOM 2317 N N . PHE A 1 293 ? 20.376 -13.227 12.897 1.00 68.94 293 PHE A N 1
ATOM 2318 C CA . PHE A 1 293 ? 20.285 -14.185 14.005 1.00 68.94 293 PHE A CA 1
ATOM 2319 C C . PHE A 1 293 ? 19.193 -13.748 15.000 1.00 68.94 293 PHE A C 1
ATOM 2321 O O . PHE A 1 293 ? 19.495 -13.129 16.024 1.00 68.94 293 PHE A O 1
ATOM 2328 N N . PRO A 1 294 ? 17.909 -14.048 14.721 1.00 66.31 294 PRO A N 1
ATOM 2329 C CA . PRO A 1 294 ? 16.806 -13.636 15.586 1.00 66.31 294 PRO A CA 1
ATOM 2330 C C . PRO A 1 294 ? 16.969 -14.210 17.002 1.00 66.31 294 PRO A C 1
ATOM 2332 O O . PRO A 1 294 ? 17.224 -15.401 17.177 1.00 66.31 294 PRO A O 1
ATOM 2335 N N . GLY A 1 295 ? 16.837 -13.351 18.017 1.00 68.12 295 GLY A N 1
ATOM 2336 C CA . GLY A 1 295 ? 17.011 -13.713 19.431 1.00 68.12 295 GLY A CA 1
ATOM 2337 C C . GLY A 1 295 ? 18.452 -13.630 19.958 1.00 68.12 295 GLY A C 1
ATOM 2338 O O . GLY A 1 295 ? 18.681 -13.892 21.139 1.00 68.12 295 GLY A O 1
ATOM 2339 N N . VAL A 1 296 ? 19.423 -13.240 19.127 1.00 70.50 296 VAL A N 1
ATOM 2340 C CA . VAL A 1 296 ? 20.818 -13.019 19.534 1.00 70.50 296 VAL A CA 1
ATOM 2341 C C . VAL A 1 296 ? 21.084 -11.518 19.587 1.00 70.50 296 VAL A C 1
ATOM 2343 O O . VAL A 1 296 ? 21.044 -10.837 18.569 1.00 70.50 296 VAL A O 1
ATOM 2346 N N . THR A 1 297 ? 21.340 -10.988 20.781 1.00 73.12 297 THR A N 1
ATOM 2347 C CA . THR A 1 297 ? 21.593 -9.551 20.999 1.00 73.12 297 THR A CA 1
ATOM 2348 C C . THR A 1 297 ? 23.071 -9.217 21.195 1.00 73.12 297 THR A C 1
ATOM 2350 O O . THR A 1 297 ? 23.447 -8.050 21.099 1.00 73.12 297 THR A O 1
ATOM 2353 N N . ASP A 1 298 ? 23.908 -10.226 21.443 1.00 79.06 298 ASP A N 1
ATOM 2354 C CA . ASP A 1 298 ? 25.334 -10.071 21.726 1.00 79.06 298 ASP A CA 1
ATOM 2355 C C . ASP A 1 298 ? 26.198 -10.537 20.531 1.00 79.06 298 ASP A C 1
ATOM 2357 O O . ASP A 1 298 ? 26.178 -11.731 20.207 1.00 79.06 298 ASP A O 1
ATOM 2361 N N . PRO A 1 299 ? 26.960 -9.631 19.874 1.00 77.44 299 PRO A N 1
ATOM 2362 C CA . PRO A 1 299 ? 27.881 -9.977 18.790 1.00 77.44 299 PRO A CA 1
ATOM 2363 C C . PRO A 1 299 ? 28.936 -11.017 19.178 1.00 77.44 299 PRO A C 1
ATOM 2365 O O . PRO A 1 299 ? 29.378 -11.763 18.306 1.00 77.44 299 PRO A O 1
ATOM 2368 N N . GLU A 1 300 ? 29.327 -11.093 20.454 1.00 83.75 300 GLU A N 1
ATOM 2369 C CA . GLU A 1 300 ? 30.348 -12.037 20.937 1.00 83.75 300 GLU A CA 1
ATOM 2370 C C . GLU A 1 300 ? 29.893 -13.498 20.796 1.00 83.75 300 GLU A C 1
ATOM 2372 O O . GLU A 1 300 ? 30.712 -14.410 20.708 1.00 83.75 300 GLU A O 1
ATOM 2377 N N . ARG A 1 301 ? 28.579 -13.735 20.680 1.00 80.88 301 ARG A N 1
ATOM 2378 C CA . ARG A 1 301 ? 28.013 -15.065 20.415 1.00 80.88 301 ARG A CA 1
ATOM 2379 C C . ARG A 1 301 ? 28.175 -15.511 18.962 1.00 80.88 301 ARG A C 1
ATOM 2381 O O . ARG A 1 301 ? 27.846 -16.654 18.646 1.00 80.88 301 ARG A O 1
ATOM 2388 N N . LEU A 1 302 ? 28.643 -14.643 18.065 1.00 84.19 302 LEU A N 1
ATOM 2389 C CA . LEU A 1 302 ? 28.901 -14.983 16.669 1.00 84.19 302 LEU A CA 1
ATOM 2390 C C . LEU A 1 302 ? 30.381 -15.292 16.461 1.00 84.19 302 LEU A C 1
ATOM 2392 O O . LEU A 1 302 ? 31.252 -14.508 16.833 1.00 84.19 302 LEU A O 1
ATOM 2396 N N . ARG A 1 303 ? 30.668 -16.399 15.777 1.00 88.12 303 ARG A N 1
ATOM 2397 C CA . ARG A 1 303 ? 32.012 -16.737 15.292 1.00 88.12 303 ARG A CA 1
ATOM 2398 C C . ARG A 1 303 ? 32.058 -16.531 13.787 1.00 88.12 303 ARG A C 1
ATOM 2400 O O . ARG A 1 303 ? 31.157 -16.978 13.077 1.00 88.12 303 ARG A O 1
ATOM 2407 N N . VAL A 1 304 ? 33.096 -15.853 13.305 1.00 89.19 304 VAL A N 1
ATOM 2408 C CA . VAL A 1 304 ? 33.318 -15.605 11.875 1.00 89.19 304 VAL A CA 1
ATOM 2409 C C . VAL A 1 304 ? 34.507 -16.441 11.429 1.00 89.19 304 VAL A C 1
ATOM 2411 O O . VAL A 1 304 ? 35.572 -16.374 12.032 1.00 89.19 304 VAL A O 1
ATOM 2414 N N . ILE A 1 305 ? 34.320 -17.231 10.379 1.00 88.06 305 ILE A N 1
ATOM 2415 C CA . ILE A 1 305 ? 35.315 -18.154 9.835 1.00 88.06 305 ILE A CA 1
ATOM 2416 C C . ILE A 1 305 ? 35.573 -17.777 8.377 1.00 88.06 305 ILE A C 1
ATOM 2418 O O . ILE A 1 305 ? 34.631 -17.600 7.599 1.00 88.06 305 ILE A O 1
ATOM 2422 N N . PHE A 1 306 ? 36.842 -17.694 7.990 1.00 90.50 306 PHE A N 1
ATOM 2423 C CA . PHE A 1 306 ? 37.260 -17.514 6.602 1.00 90.50 306 PHE A CA 1
ATOM 2424 C C . PHE A 1 306 ? 38.364 -18.522 6.271 1.00 90.50 306 PHE A C 1
ATOM 2426 O O . PHE A 1 306 ? 39.357 -18.643 6.986 1.00 90.50 306 PHE A O 1
ATOM 2433 N N . GLY A 1 307 ? 38.158 -19.314 5.215 1.00 82.88 307 GLY A N 1
ATOM 2434 C CA . GLY A 1 307 ? 39.006 -20.475 4.937 1.00 82.88 307 GLY A CA 1
ATOM 2435 C C . GLY A 1 307 ? 38.920 -21.519 6.057 1.00 82.88 307 GLY A C 1
ATOM 2436 O O . GLY A 1 307 ? 37.849 -22.069 6.309 1.00 82.88 307 GLY A O 1
ATOM 2437 N N . SER A 1 308 ? 40.051 -21.797 6.707 1.00 79.69 308 SER A N 1
ATOM 2438 C CA . SER A 1 308 ? 40.172 -22.733 7.835 1.00 79.69 308 SER A CA 1
ATOM 2439 C C . SER A 1 308 ? 40.384 -22.049 9.188 1.00 79.69 308 SER A C 1
ATOM 2441 O O . SER A 1 308 ? 40.584 -22.743 10.184 1.00 79.69 308 SER A O 1
ATOM 2443 N N . GLU A 1 309 ? 40.371 -20.716 9.235 1.00 84.62 309 GLU A N 1
ATOM 2444 C CA . GLU A 1 309 ? 40.686 -19.945 10.437 1.00 84.62 309 GLU A CA 1
ATOM 2445 C C . GLU A 1 309 ? 39.463 -19.183 10.952 1.00 84.62 309 GLU A C 1
ATOM 2447 O O . GLU A 1 309 ? 38.662 -18.636 10.188 1.00 84.62 309 GLU A O 1
ATOM 2452 N N . GLU A 1 310 ? 39.321 -19.153 12.274 1.00 89.81 310 GLU A N 1
ATOM 2453 C CA . GLU A 1 310 ? 38.403 -18.249 12.959 1.00 89.81 310 GLU A CA 1
ATOM 2454 C C . GLU A 1 310 ? 39.050 -16.871 13.114 1.00 89.81 310 GLU A C 1
ATOM 2456 O O . GLU A 1 310 ? 40.228 -16.758 13.459 1.00 89.81 310 GLU A O 1
ATOM 2461 N N . LEU A 1 311 ? 38.271 -15.823 12.858 1.00 92.12 311 LEU A N 1
ATOM 2462 C CA . LEU A 1 311 ? 38.768 -14.457 12.790 1.00 92.12 311 LEU A CA 1
ATOM 2463 C C . LEU A 1 311 ? 38.590 -13.714 14.118 1.00 92.12 311 LEU A C 1
ATOM 2465 O O . LEU A 1 311 ? 37.534 -13.787 14.747 1.00 92.12 311 LEU A O 1
ATOM 2469 N N . ALA A 1 312 ? 39.617 -12.961 14.510 1.00 91.75 312 ALA A N 1
ATOM 2470 C CA . ALA A 1 312 ? 39.635 -12.139 15.713 1.00 91.75 312 ALA A CA 1
ATOM 2471 C C . ALA A 1 312 ? 38.949 -10.781 15.486 1.00 91.75 312 ALA A C 1
ATOM 2473 O O . ALA A 1 312 ? 39.123 -10.146 14.445 1.00 91.75 312 ALA A O 1
ATOM 2474 N N . ASP A 1 313 ? 38.196 -10.324 16.485 1.00 89.31 313 ASP A N 1
ATOM 2475 C CA . ASP A 1 313 ? 37.318 -9.147 16.426 1.00 89.31 313 ASP A CA 1
ATOM 2476 C C . ASP A 1 313 ? 38.013 -7.820 16.121 1.00 89.31 313 ASP A C 1
ATOM 2478 O O . ASP A 1 313 ? 37.433 -6.946 15.472 1.00 89.31 313 ASP A O 1
ATOM 2482 N N . ASP A 1 314 ? 39.230 -7.659 16.631 1.00 90.62 314 ASP A N 1
ATOM 2483 C CA . ASP A 1 314 ? 40.042 -6.446 16.558 1.00 90.62 314 ASP A CA 1
ATOM 2484 C C . ASP A 1 314 ? 40.835 -6.324 15.251 1.00 90.62 314 ASP A C 1
ATOM 2486 O O . ASP A 1 314 ? 41.418 -5.275 14.975 1.00 90.62 314 ASP A O 1
ATOM 2490 N N . ARG A 1 315 ? 40.831 -7.373 14.427 1.00 89.50 315 ARG A N 1
ATOM 2491 C CA . ARG A 1 315 ? 41.540 -7.414 13.151 1.00 89.50 315 ARG A CA 1
ATOM 2492 C C . ARG A 1 315 ? 40.671 -6.949 11.985 1.00 89.50 315 ARG A C 1
ATOM 2494 O O . ARG A 1 315 ? 39.439 -6.973 12.041 1.00 89.50 315 ARG A O 1
ATOM 2501 N N . THR A 1 316 ? 41.336 -6.488 10.929 1.00 92.69 316 THR A N 1
ATOM 2502 C CA . THR A 1 316 ? 40.703 -5.890 9.747 1.00 92.69 316 THR A CA 1
ATOM 2503 C C . THR A 1 316 ? 40.618 -6.869 8.578 1.00 92.69 316 THR A C 1
ATOM 2505 O O . THR A 1 316 ? 41.282 -7.911 8.575 1.00 92.69 316 THR A O 1
ATOM 2508 N N . PHE A 1 317 ? 39.824 -6.532 7.565 1.00 89.75 317 PHE A N 1
ATOM 2509 C CA . PHE A 1 317 ? 39.702 -7.316 6.337 1.00 89.75 317 PHE A CA 1
ATOM 2510 C C . PHE A 1 317 ? 41.031 -7.449 5.590 1.00 89.75 317 PHE A C 1
ATOM 2512 O O . PHE A 1 317 ? 41.370 -8.561 5.181 1.00 89.75 317 PHE A O 1
ATOM 2519 N N . ASP A 1 318 ? 41.823 -6.375 5.507 1.00 91.31 318 ASP A N 1
ATOM 2520 C CA . ASP A 1 318 ? 43.160 -6.408 4.899 1.00 91.31 318 ASP A CA 1
ATOM 2521 C C . ASP A 1 318 ? 44.090 -7.411 5.606 1.00 91.31 318 ASP A C 1
ATOM 2523 O O . ASP A 1 318 ? 44.736 -8.244 4.967 1.00 91.31 318 ASP A O 1
ATOM 2527 N N . SER A 1 319 ? 44.058 -7.449 6.945 1.00 90.81 319 SER A N 1
ATOM 2528 C CA . SER A 1 319 ? 44.908 -8.361 7.726 1.00 90.81 319 SER A CA 1
ATOM 2529 C C . SER A 1 319 ? 44.638 -9.849 7.456 1.00 90.81 319 SER A C 1
ATOM 2531 O O . SER A 1 319 ? 45.533 -10.680 7.625 1.00 90.81 319 SER A O 1
ATOM 2533 N N . TYR A 1 320 ? 43.424 -10.179 7.006 1.00 88.25 320 TYR A N 1
ATOM 2534 C CA . TYR A 1 320 ? 43.002 -11.527 6.620 1.00 88.25 320 TYR A CA 1
ATOM 2535 C C . TYR A 1 320 ? 42.924 -11.731 5.102 1.00 88.25 320 TYR A C 1
ATOM 2537 O O . TYR A 1 320 ? 42.513 -12.804 4.659 1.00 88.25 320 TYR A O 1
ATOM 2545 N N . LYS A 1 321 ? 43.334 -10.733 4.305 1.00 87.31 321 LYS A N 1
ATOM 2546 C CA . LYS A 1 321 ? 43.253 -10.736 2.835 1.00 87.31 321 LYS A CA 1
ATOM 2547 C C . LYS A 1 321 ? 41.838 -11.034 2.331 1.00 87.31 321 LYS A C 1
ATOM 2549 O O . LYS A 1 321 ? 41.629 -11.848 1.431 1.00 87.31 321 LYS A O 1
ATOM 2554 N N . ILE A 1 322 ? 40.846 -10.422 2.972 1.00 85.38 322 ILE A N 1
ATOM 2555 C CA . ILE A 1 322 ? 39.442 -10.547 2.587 1.00 85.38 322 ILE A CA 1
ATOM 2556 C C . ILE A 1 322 ? 39.173 -9.566 1.449 1.00 85.38 322 ILE A C 1
ATOM 2558 O O . ILE A 1 322 ? 39.066 -8.371 1.685 1.00 85.38 322 ILE A O 1
ATOM 2562 N N . ASP A 1 323 ? 39.021 -10.087 0.232 1.00 78.56 323 ASP A N 1
ATOM 2563 C CA . ASP A 1 323 ? 38.663 -9.293 -0.950 1.00 78.56 323 ASP A CA 1
ATOM 2564 C C . ASP A 1 323 ? 37.151 -9.056 -1.129 1.00 78.56 323 ASP A C 1
ATOM 2566 O O . ASP A 1 323 ? 36.296 -9.720 -0.528 1.00 78.56 323 ASP A O 1
ATOM 2570 N N . HIS A 1 324 ? 36.808 -8.129 -2.029 1.00 75.50 324 HIS A N 1
ATOM 2571 C CA . HIS A 1 324 ? 35.440 -7.925 -2.504 1.00 75.50 324 HIS A CA 1
ATOM 2572 C C . HIS A 1 324 ? 34.804 -9.251 -2.963 1.00 75.50 324 HIS A C 1
ATOM 2574 O O . HIS A 1 324 ? 35.313 -9.951 -3.838 1.00 75.50 324 HIS A O 1
ATOM 2580 N N . GLY A 1 325 ? 33.652 -9.593 -2.387 1.00 70.38 325 GLY A N 1
ATOM 2581 C CA . GLY A 1 325 ? 32.895 -10.805 -2.696 1.00 70.38 325 GLY A CA 1
ATOM 2582 C C . GLY A 1 325 ? 33.411 -12.078 -2.014 1.00 70.38 325 GLY A C 1
ATOM 2583 O O . GLY A 1 325 ? 32.867 -13.158 -2.282 1.00 70.38 325 GLY A O 1
ATOM 2584 N N . SER A 1 326 ? 34.403 -11.985 -1.123 1.00 80.94 326 SER A N 1
ATOM 2585 C CA . SER A 1 326 ? 34.854 -13.094 -0.272 1.00 80.94 326 SER A CA 1
ATOM 2586 C C . SER A 1 326 ? 33.708 -13.730 0.509 1.00 80.94 326 SER A C 1
ATOM 2588 O O . SER A 1 326 ? 32.778 -13.047 0.933 1.00 80.94 326 SER A O 1
ATOM 2590 N N . LEU A 1 327 ? 33.764 -15.054 0.678 1.00 84.81 327 LEU A N 1
ATOM 2591 C CA . LEU A 1 327 ? 32.755 -15.829 1.396 1.00 84.81 327 LEU A CA 1
ATOM 2592 C C . LEU A 1 327 ? 33.230 -16.148 2.814 1.00 84.81 327 LEU A C 1
ATOM 2594 O O . LEU A 1 327 ? 34.117 -16.978 2.994 1.00 84.81 327 LEU A O 1
ATOM 2598 N N . LEU A 1 328 ? 32.582 -15.546 3.803 1.00 87.00 328 LEU A N 1
ATOM 2599 C CA . LEU A 1 328 ? 32.779 -15.821 5.218 1.00 87.00 328 LEU A CA 1
ATOM 2600 C C . LEU A 1 328 ? 31.646 -16.699 5.744 1.00 87.00 328 LEU A C 1
ATOM 2602 O O . LEU A 1 328 ? 30.511 -16.626 5.277 1.00 87.00 328 LEU A O 1
ATOM 2606 N N . ILE A 1 329 ? 31.942 -17.536 6.727 1.00 84.00 329 ILE A N 1
ATOM 2607 C CA . ILE A 1 329 ? 30.953 -18.365 7.411 1.00 84.00 329 ILE A CA 1
ATOM 2608 C C . ILE A 1 329 ? 30.732 -17.757 8.791 1.00 84.00 329 ILE A C 1
ATOM 2610 O O . ILE A 1 329 ? 31.685 -17.577 9.543 1.00 84.00 329 ILE A O 1
ATOM 2614 N N . VAL A 1 330 ? 29.485 -17.434 9.122 1.00 85.31 330 VAL A N 1
ATOM 2615 C CA . VAL A 1 330 ? 29.111 -16.880 10.425 1.00 85.31 330 VAL A CA 1
ATOM 2616 C C . VAL A 1 330 ? 28.262 -17.912 11.146 1.00 85.31 330 VAL A C 1
ATOM 2618 O O . VAL A 1 330 ? 27.223 -18.321 10.635 1.00 85.31 330 VAL A O 1
ATOM 2621 N N . VAL A 1 331 ? 28.704 -18.347 12.321 1.00 83.38 331 VAL A N 1
ATOM 2622 C CA . VAL A 1 331 ? 28.007 -19.364 13.117 1.00 83.38 331 VAL A CA 1
ATOM 2623 C C . VAL A 1 331 ? 27.670 -18.832 14.500 1.00 83.38 331 VAL A C 1
ATOM 2625 O O . VAL A 1 331 ? 28.443 -18.083 15.096 1.00 83.38 331 VAL A O 1
ATOM 2628 N N . LEU A 1 332 ? 26.515 -19.246 15.018 1.00 81.00 332 LEU A N 1
ATOM 2629 C CA . LEU A 1 332 ? 26.107 -18.954 16.386 1.00 81.00 332 LEU A CA 1
ATOM 2630 C C . LEU A 1 332 ? 26.774 -19.939 17.352 1.00 81.00 332 LEU A C 1
ATOM 2632 O O . LEU A 1 332 ? 26.670 -21.155 17.180 1.00 81.00 332 LEU A O 1
ATOM 2636 N N . GLN A 1 333 ? 27.418 -19.418 18.390 1.00 74.44 333 GLN A N 1
ATOM 2637 C CA . GLN A 1 333 ? 27.878 -20.205 19.523 1.00 74.44 333 GLN A CA 1
ATOM 2638 C C . GLN A 1 333 ? 26.688 -20.534 20.434 1.00 74.44 333 GLN A C 1
ATOM 2640 O O . GLN A 1 333 ? 26.003 -19.649 20.954 1.00 74.44 333 GLN A O 1
ATOM 2645 N N . LEU A 1 334 ? 26.433 -21.831 20.603 1.00 61.12 334 LEU A N 1
ATOM 2646 C CA . LEU A 1 334 ? 25.457 -22.352 21.555 1.00 61.12 334 LEU A CA 1
ATOM 2647 C C . LEU A 1 334 ? 26.172 -22.647 22.874 1.00 61.12 334 LEU A C 1
ATOM 2649 O O . LEU A 1 334 ? 27.250 -23.248 22.868 1.00 61.12 334 LEU A O 1
ATOM 2653 N N . ASP A 1 335 ? 25.579 -22.233 23.990 1.00 56.12 335 ASP A N 1
ATOM 2654 C CA . ASP A 1 335 ? 26.094 -22.573 25.311 1.00 56.12 335 ASP A CA 1
ATOM 2655 C C . ASP A 1 335 ? 26.023 -24.094 25.495 1.00 56.12 335 ASP A C 1
ATOM 2657 O O . ASP A 1 335 ? 24.964 -24.710 25.358 1.00 56.12 335 ASP A O 1
ATOM 2661 N N . GLY A 1 336 ? 27.173 -24.717 25.760 1.00 42.28 336 GLY A N 1
ATOM 2662 C CA . GLY A 1 336 ? 27.239 -26.129 26.120 1.00 42.28 336 GLY A CA 1
ATOM 2663 C C . GLY A 1 336 ? 26.479 -26.360 27.424 1.00 42.28 336 GLY A C 1
ATOM 2664 O O . GLY A 1 336 ? 26.666 -25.609 28.381 1.00 42.28 336 GLY A O 1
ATOM 2665 N N . GLY A 1 337 ? 25.611 -27.375 27.438 1.00 45.44 337 GLY A N 1
ATOM 2666 C CA . GLY A 1 337 ? 24.696 -27.672 28.538 1.00 45.44 337 GLY A CA 1
ATOM 2667 C C . GLY A 1 337 ? 25.372 -27.626 29.907 1.00 45.44 337 GLY A C 1
ATOM 2668 O O . GLY A 1 337 ? 26.247 -28.435 30.209 1.00 45.44 337 GLY A O 1
ATOM 2669 N N . ARG A 1 338 ? 24.943 -26.673 30.738 1.00 33.28 338 ARG A N 1
ATOM 2670 C CA . ARG A 1 338 ? 25.075 -26.779 32.187 1.00 33.28 338 ARG A CA 1
ATOM 2671 C C . ARG A 1 338 ? 23.823 -27.455 32.709 1.00 33.28 338 ARG A C 1
ATOM 2673 O O . ARG A 1 338 ? 22.739 -26.881 32.646 1.00 33.28 338 ARG A O 1
ATOM 2680 N N . ASP A 1 339 ? 24.012 -28.655 33.238 1.00 45.56 339 ASP A N 1
ATOM 2681 C CA . ASP A 1 339 ? 23.106 -29.252 34.204 1.00 45.56 339 ASP A CA 1
ATOM 2682 C C . ASP A 1 339 ? 22.958 -28.285 35.385 1.00 45.56 339 ASP A C 1
ATOM 2684 O O . ASP A 1 339 ? 23.890 -28.081 36.164 1.00 45.56 339 ASP A O 1
ATOM 2688 N N . THR A 1 340 ? 21.792 -27.663 35.510 1.00 34.03 340 THR A N 1
ATOM 2689 C CA . THR A 1 340 ? 21.330 -27.114 36.783 1.00 34.03 340 THR A CA 1
ATOM 2690 C C . THR A 1 340 ? 19.878 -27.513 36.957 1.00 34.03 340 THR A C 1
ATOM 2692 O O . THR A 1 340 ? 18.982 -26.975 36.305 1.00 34.03 340 THR A O 1
ATOM 2695 N N . GLU A 1 341 ? 19.687 -28.498 37.829 1.00 41.31 341 GLU A N 1
ATOM 2696 C CA . GLU A 1 341 ? 18.452 -28.738 38.564 1.00 41.31 341 GLU A CA 1
ATOM 2697 C C . GLU A 1 341 ? 17.925 -27.436 39.207 1.00 41.31 341 GLU A C 1
ATOM 2699 O O . GLU A 1 341 ? 18.678 -26.489 39.440 1.00 41.31 341 GLU A O 1
ATOM 2704 N N . ASP A 1 342 ? 16.627 -27.458 39.532 1.00 36.41 342 ASP A N 1
ATOM 2705 C CA . ASP A 1 342 ? 15.872 -26.525 40.384 1.00 36.41 342 ASP A CA 1
ATOM 2706 C C . ASP A 1 342 ? 15.317 -25.221 39.770 1.00 36.41 342 ASP A C 1
ATOM 2708 O O . ASP A 1 342 ? 15.897 -24.145 39.891 1.00 36.41 342 ASP A O 1
ATOM 2712 N N . LYS A 1 343 ? 14.066 -25.254 39.277 1.00 34.31 343 LYS A N 1
ATOM 2713 C CA . LYS A 1 343 ? 12.832 -25.126 40.099 1.00 34.31 343 LYS A CA 1
ATOM 2714 C C . LYS A 1 343 ? 11.602 -24.846 39.227 1.00 34.31 343 LYS A C 1
ATOM 2716 O O . LYS A 1 343 ? 11.571 -23.905 38.440 1.00 34.31 343 LYS A O 1
ATOM 2721 N N . GLU A 1 344 ? 10.560 -25.652 39.423 1.00 46.22 344 GLU A N 1
ATOM 2722 C CA . GLU A 1 344 ? 9.216 -25.436 38.885 1.00 46.22 344 GLU A CA 1
ATOM 2723 C C . GLU A 1 344 ? 8.675 -24.034 39.203 1.00 46.22 344 GLU A C 1
ATOM 2725 O O . GLU A 1 344 ? 8.569 -23.652 40.368 1.00 46.22 344 GLU A O 1
ATOM 2730 N N . GLN A 1 345 ? 8.199 -23.337 38.168 1.00 36.38 345 GLN A N 1
ATOM 2731 C CA . GLN A 1 345 ? 7.127 -22.346 38.270 1.00 36.38 345 GLN A CA 1
ATOM 2732 C C . GLN A 1 345 ? 6.212 -22.441 37.034 1.00 36.38 345 GLN A C 1
ATOM 2734 O O . GLN A 1 345 ? 6.515 -21.937 35.960 1.00 36.38 345 GLN A O 1
ATOM 2739 N N . GLY A 1 346 ? 5.090 -23.149 37.216 1.00 42.09 346 GLY A N 1
ATOM 2740 C CA . GLY A 1 346 ? 3.827 -23.081 36.463 1.00 42.09 346 GLY A CA 1
ATOM 2741 C C . GLY A 1 346 ? 3.854 -22.686 34.981 1.00 42.09 346 GLY A C 1
ATOM 2742 O O . GLY A 1 346 ? 3.532 -21.549 34.637 1.00 42.09 346 GLY A O 1
ATOM 2743 N N . VAL A 1 347 ? 4.069 -23.653 34.085 1.00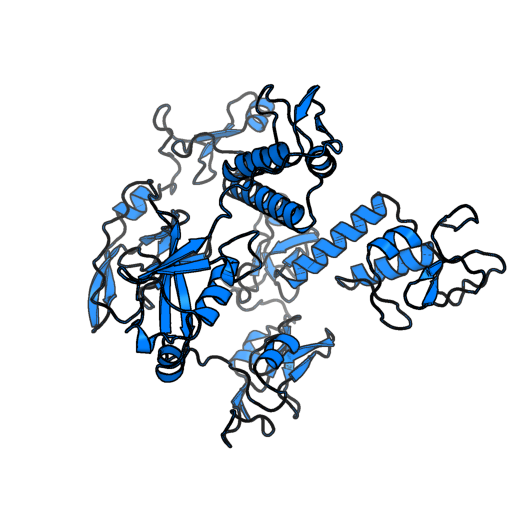 43.47 347 VAL A N 1
ATOM 2744 C CA . VAL A 1 347 ? 3.775 -23.478 32.652 1.00 43.47 347 VAL A CA 1
ATOM 2745 C C . VAL A 1 347 ? 2.253 -23.477 32.450 1.00 43.47 347 VAL A C 1
ATOM 2747 O O . VAL A 1 347 ? 1.595 -24.515 32.544 1.00 43.47 347 VAL A O 1
ATOM 2750 N N . LEU A 1 348 ? 1.674 -22.301 32.186 1.00 44.25 348 LEU A N 1
ATOM 2751 C CA . LEU A 1 348 ? 0.263 -22.145 31.814 1.00 44.25 348 LEU A CA 1
ATOM 2752 C C . LEU A 1 348 ? 0.016 -22.814 30.452 1.00 44.25 348 LEU A C 1
ATOM 2754 O O . LEU A 1 348 ? 0.448 -22.306 29.420 1.00 44.25 348 LEU A O 1
ATOM 2758 N N . ARG A 1 349 ? -0.688 -23.949 30.444 1.00 53.53 349 ARG A N 1
ATOM 2759 C CA . ARG A 1 349 ? -1.099 -24.646 29.217 1.00 53.53 349 ARG A CA 1
ATOM 2760 C C . ARG A 1 349 ? -2.386 -24.019 28.667 1.00 53.53 349 ARG A C 1
ATOM 2762 O O . ARG A 1 349 ? -3.358 -23.866 29.406 1.00 53.53 349 ARG A O 1
ATOM 2769 N N . ALA A 1 350 ? -2.405 -23.657 27.388 1.00 56.03 350 ALA A N 1
ATOM 2770 C CA . ALA A 1 350 ? -3.576 -23.104 26.720 1.00 56.03 350 ALA A CA 1
ATOM 2771 C C . ALA A 1 350 ? -4.537 -24.229 26.303 1.00 56.03 350 ALA A C 1
ATOM 2773 O O . ALA A 1 350 ? -4.131 -25.202 25.667 1.00 56.03 350 ALA A O 1
ATOM 2774 N N . VAL A 1 351 ? -5.821 -24.087 26.647 1.00 62.91 351 VAL A N 1
ATOM 2775 C CA . VAL A 1 351 ? -6.895 -24.974 26.177 1.00 62.91 351 VAL A CA 1
ATOM 2776 C C . VAL A 1 351 ? -7.628 -24.267 25.045 1.00 62.91 351 VAL A C 1
ATOM 2778 O O . VAL A 1 351 ? -8.274 -23.244 25.263 1.00 62.91 351 VAL A O 1
ATOM 2781 N N . LEU A 1 352 ? -7.510 -24.802 23.834 1.00 68.31 352 LEU A N 1
ATOM 2782 C CA . LEU A 1 352 ? -8.176 -24.265 22.647 1.00 68.31 352 LEU A CA 1
ATOM 2783 C C . LEU A 1 352 ? -9.661 -24.657 22.624 1.00 68.31 352 LEU A C 1
ATOM 2785 O O . LEU A 1 352 ? -10.068 -25.656 23.215 1.00 68.31 352 LEU A O 1
ATOM 2789 N N . SER A 1 353 ? -10.476 -23.949 21.843 1.00 69.75 353 SER A N 1
ATOM 2790 C CA . SER A 1 353 ? -11.911 -24.210 21.613 1.00 69.75 353 SER A CA 1
ATOM 2791 C C . SER A 1 353 ? -12.230 -25.574 20.979 1.00 69.75 353 SER A C 1
ATOM 2793 O O . SER A 1 353 ? -13.397 -25.971 20.846 1.00 69.75 353 SER A O 1
ATOM 2795 N N . CYS A 1 354 ? -11.203 -26.315 20.568 1.00 68.81 354 CYS A N 1
ATOM 2796 C CA . CYS A 1 354 ? -11.291 -27.710 20.151 1.00 68.81 354 CYS A CA 1
ATOM 2797 C C . CYS A 1 354 ? -11.037 -28.723 21.282 1.00 68.81 354 CYS A C 1
ATOM 2799 O O . CYS A 1 354 ? -11.071 -29.918 21.013 1.00 68.81 354 CYS A O 1
ATOM 2801 N N . GLY A 1 355 ? -10.778 -28.270 22.512 1.00 63.53 355 GLY A N 1
ATOM 2802 C CA . GLY A 1 355 ? -10.510 -29.107 23.687 1.00 63.53 355 GLY A CA 1
ATOM 2803 C C . GLY A 1 355 ? -9.073 -29.628 23.796 1.00 63.53 355 GLY A C 1
ATOM 2804 O O . GLY A 1 355 ? -8.737 -30.259 24.793 1.00 63.53 355 GLY A O 1
ATOM 2805 N N . HIS A 1 356 ? -8.217 -29.358 22.806 1.00 69.44 356 HIS A N 1
ATOM 2806 C CA . HIS A 1 356 ? -6.813 -29.769 22.831 1.00 69.44 356 HIS A CA 1
ATOM 2807 C C . HIS A 1 356 ? -5.953 -28.765 23.599 1.00 69.44 356 HIS A C 1
ATOM 2809 O O . HIS A 1 356 ? -6.185 -27.553 23.553 1.00 69.44 356 HIS A O 1
ATOM 2815 N N . ILE A 1 357 ? -4.957 -29.305 24.298 1.00 56.91 357 ILE A N 1
ATOM 2816 C CA . ILE A 1 357 ? -4.044 -28.562 25.159 1.00 56.91 357 ILE A CA 1
ATOM 2817 C C . ILE A 1 357 ? -2.726 -28.366 24.414 1.00 56.91 357 ILE A C 1
ATOM 2819 O O . ILE A 1 357 ? -2.161 -29.331 23.905 1.00 56.91 357 ILE A O 1
ATOM 2823 N N . THR A 1 358 ? -2.231 -27.134 24.376 1.00 65.75 358 THR A N 1
ATOM 2824 C CA . THR A 1 358 ? -0.919 -26.783 23.816 1.00 65.75 358 THR A CA 1
ATOM 2825 C C . THR A 1 358 ? -0.233 -25.781 24.734 1.00 65.75 358 THR A C 1
ATOM 2827 O O . THR A 1 358 ? -0.903 -25.010 25.425 1.00 65.75 358 THR A O 1
ATOM 2830 N N . ASP A 1 359 ? 1.094 -25.768 24.775 1.00 72.69 359 ASP A N 1
ATOM 2831 C CA . ASP A 1 359 ? 1.807 -24.612 25.309 1.00 72.69 359 ASP A CA 1
ATOM 2832 C C . ASP A 1 359 ? 1.765 -23.447 24.290 1.00 72.69 359 ASP A C 1
ATOM 2834 O O . ASP A 1 359 ? 1.575 -23.690 23.089 1.00 72.69 359 ASP A O 1
ATOM 2838 N N . PRO A 1 360 ? 1.862 -22.185 24.754 1.00 70.69 360 PRO A N 1
ATOM 2839 C CA . PRO A 1 360 ? 1.825 -21.011 23.883 1.00 70.69 360 PRO A CA 1
ATOM 2840 C C . PRO A 1 360 ? 2.890 -21.026 22.778 1.00 70.69 360 PRO A C 1
ATOM 2842 O O . PRO A 1 360 ? 2.552 -20.744 21.634 1.00 70.69 360 PRO A O 1
ATOM 2845 N N . GLU A 1 361 ? 4.125 -21.439 23.068 1.00 75.19 361 GLU A N 1
ATOM 2846 C CA . GLU A 1 361 ? 5.224 -21.480 22.087 1.00 75.19 361 GLU A CA 1
ATOM 2847 C C . GLU A 1 361 ? 4.948 -22.480 20.956 1.00 75.19 361 GLU A C 1
ATOM 2849 O O . GLU A 1 361 ? 5.099 -22.174 19.768 1.00 75.19 361 GLU A O 1
ATOM 2854 N N . ALA A 1 362 ? 4.448 -23.670 21.296 1.00 73.50 362 ALA A N 1
ATOM 2855 C CA . ALA A 1 362 ? 4.020 -24.656 20.313 1.00 73.50 362 ALA A CA 1
ATOM 2856 C C . ALA A 1 362 ? 2.834 -24.161 19.468 1.00 73.50 362 ALA A C 1
ATOM 2858 O O . ALA A 1 362 ? 2.766 -24.463 18.271 1.00 73.50 362 ALA A O 1
ATOM 2859 N N . LEU A 1 363 ? 1.925 -23.363 20.045 1.00 79.94 363 LEU A N 1
ATOM 2860 C CA . LEU A 1 363 ? 0.828 -22.738 19.300 1.00 79.94 363 LEU A CA 1
ATOM 2861 C C . LEU A 1 363 ? 1.354 -21.709 18.291 1.00 79.94 363 LEU A C 1
ATOM 2863 O O . LEU A 1 363 ? 0.918 -21.729 17.138 1.00 79.94 363 LEU A O 1
ATOM 2867 N N . ILE A 1 364 ? 2.310 -20.864 18.692 1.00 82.69 364 ILE A N 1
ATOM 2868 C CA . ILE A 1 364 ? 2.966 -19.885 17.811 1.00 82.69 364 ILE A CA 1
ATOM 2869 C C . ILE A 1 364 ? 3.660 -20.605 16.655 1.00 82.69 364 ILE A C 1
ATOM 2871 O O . ILE A 1 364 ? 3.409 -20.299 15.489 1.00 82.69 364 ILE A O 1
ATOM 2875 N N . SER A 1 365 ? 4.483 -21.609 16.965 1.00 82.06 365 SER A N 1
ATOM 2876 C CA . SER A 1 365 ? 5.213 -22.402 15.972 1.00 82.06 365 SER A CA 1
ATOM 2877 C C . SER A 1 365 ? 4.273 -23.091 14.973 1.00 82.06 365 SER A C 1
ATOM 2879 O O . SER A 1 365 ? 4.468 -23.012 13.757 1.00 82.06 365 SER A O 1
ATOM 2881 N N . CYS A 1 366 ? 3.183 -23.690 15.464 1.00 81.12 366 CYS A N 1
ATOM 2882 C CA . CYS A 1 366 ? 2.156 -24.308 14.625 1.00 81.12 366 CYS A CA 1
ATOM 2883 C C . CYS A 1 366 ? 1.477 -23.289 13.696 1.00 81.12 366 CYS A C 1
ATOM 2885 O O . CYS A 1 366 ? 1.278 -23.563 12.510 1.00 81.12 366 CYS A O 1
ATOM 2887 N N . CYS A 1 367 ? 1.147 -22.101 14.205 1.00 83.75 367 CYS A N 1
ATOM 2888 C CA . CYS A 1 367 ? 0.540 -21.042 13.405 1.00 83.75 367 CYS A CA 1
ATOM 2889 C C . CYS A 1 367 ? 1.515 -20.496 12.349 1.00 83.75 367 CYS A C 1
ATOM 2891 O O . CYS A 1 367 ? 1.126 -20.375 11.188 1.00 83.75 367 CYS A O 1
ATOM 2893 N N . ARG A 1 368 ? 2.794 -20.275 12.692 1.00 86.00 368 ARG A N 1
ATOM 2894 C CA . ARG A 1 368 ? 3.846 -19.891 11.728 1.00 86.00 368 ARG A CA 1
ATOM 2895 C C . ARG A 1 368 ? 3.991 -20.914 10.603 1.00 86.00 368 ARG A C 1
ATOM 2897 O O . ARG A 1 368 ? 4.073 -20.539 9.435 1.00 86.00 368 ARG A O 1
ATOM 2904 N N . ALA A 1 369 ? 3.967 -22.207 10.927 1.00 80.56 369 ALA A N 1
ATOM 2905 C CA . ALA A 1 369 ? 4.022 -23.267 9.923 1.00 80.56 369 ALA A CA 1
ATOM 2906 C C . ALA A 1 369 ? 2.817 -23.221 8.965 1.00 80.56 369 ALA A C 1
ATOM 2908 O O . ALA A 1 369 ? 2.996 -23.339 7.755 1.00 80.56 369 ALA A O 1
ATOM 2909 N N . GLN A 1 370 ? 1.606 -22.983 9.481 1.00 85.44 370 GLN A N 1
ATOM 2910 C CA . GLN A 1 370 ? 0.402 -22.836 8.652 1.00 85.44 370 GLN A CA 1
ATOM 2911 C C . GLN A 1 370 ? 0.445 -21.583 7.762 1.00 85.44 370 GLN A C 1
ATOM 2913 O O . GLN A 1 370 ? 0.022 -21.639 6.610 1.00 85.44 370 GLN A O 1
ATOM 2918 N N . LEU A 1 371 ? 0.993 -20.468 8.254 1.00 81.44 371 LEU A N 1
ATOM 2919 C CA . LEU A 1 371 ? 1.185 -19.252 7.456 1.00 81.44 371 LEU A CA 1
ATOM 2920 C C . LEU A 1 371 ? 2.215 -19.447 6.342 1.00 81.44 371 LEU A C 1
ATOM 2922 O O . LEU A 1 371 ? 2.016 -18.958 5.229 1.00 81.44 371 LEU A O 1
ATOM 2926 N N . LYS A 1 372 ? 3.292 -20.189 6.620 1.00 76.69 372 LYS A N 1
ATOM 2927 C CA . LYS A 1 372 ? 4.301 -20.561 5.620 1.00 76.69 372 LYS A CA 1
ATOM 2928 C C . LYS A 1 372 ? 3.726 -21.462 4.522 1.00 76.69 372 LYS A C 1
ATOM 2930 O O . LYS A 1 372 ? 4.154 -21.360 3.380 1.00 76.69 372 LYS A O 1
ATOM 2935 N N . ASP A 1 373 ? 2.735 -22.283 4.860 1.00 74.94 373 ASP A N 1
ATOM 2936 C CA . ASP A 1 373 ? 1.975 -23.135 3.933 1.00 74.94 373 ASP A CA 1
ATOM 2937 C C . ASP A 1 373 ? 0.881 -22.368 3.153 1.00 74.94 373 ASP A C 1
ATOM 2939 O O . ASP A 1 373 ? 0.046 -22.960 2.476 1.00 74.94 373 ASP A O 1
ATOM 2943 N N . GLY A 1 374 ? 0.840 -21.034 3.256 1.00 71.88 374 GLY A N 1
ATOM 2944 C CA . GLY A 1 374 ? -0.104 -20.200 2.507 1.00 71.88 374 GLY A CA 1
ATOM 2945 C C . GLY A 1 374 ? -1.525 -20.174 3.081 1.00 71.88 374 GLY A C 1
ATOM 2946 O O . GLY A 1 374 ? -2.455 -19.706 2.417 1.00 71.88 374 GLY A O 1
ATOM 2947 N N . LYS A 1 375 ? -1.747 -20.669 4.308 1.00 78.81 375 LYS A N 1
ATOM 2948 C CA . LYS A 1 375 ? -3.087 -20.652 4.909 1.00 78.81 375 LYS A CA 1
ATOM 2949 C C . LYS A 1 375 ? -3.531 -19.237 5.280 1.00 78.81 375 LYS A C 1
ATOM 2951 O O . LYS A 1 375 ? -2.733 -18.371 5.630 1.00 78.81 375 LYS A O 1
ATOM 2956 N N . THR A 1 376 ? -4.844 -19.034 5.205 1.00 81.50 376 THR A N 1
ATOM 2957 C CA . THR A 1 376 ? -5.546 -17.770 5.521 1.00 81.50 376 THR A CA 1
ATOM 2958 C C . THR A 1 376 ? -6.399 -17.870 6.787 1.00 81.50 376 THR A C 1
ATOM 2960 O O . THR A 1 376 ? -6.961 -16.885 7.247 1.00 81.50 376 THR A O 1
ATOM 2963 N N . GLU A 1 377 ? -6.480 -19.064 7.371 1.00 84.69 377 GLU A N 1
ATOM 2964 C CA . GLU A 1 377 ? -7.164 -19.356 8.626 1.00 84.69 377 GLU A CA 1
ATOM 2965 C C . GLU A 1 377 ? -6.372 -20.440 9.365 1.00 84.69 377 GLU A C 1
ATOM 2967 O O . GLU A 1 377 ? -5.728 -21.282 8.730 1.00 84.69 377 GLU A O 1
ATOM 2972 N N . PHE A 1 378 ? -6.442 -20.445 10.695 1.00 87.62 378 PHE A N 1
ATOM 2973 C CA . PHE A 1 378 ? -5.755 -21.435 11.522 1.00 87.62 378 PHE A CA 1
ATOM 2974 C C . PHE A 1 378 ? -6.661 -22.622 11.830 1.00 87.62 378 PHE A C 1
ATOM 2976 O O . PHE A 1 378 ? -7.842 -22.457 12.142 1.00 87.62 378 PHE A O 1
ATOM 2983 N N . GLU A 1 379 ? -6.103 -23.827 11.802 1.00 86.88 379 GLU A N 1
ATOM 2984 C CA . GLU A 1 379 ? -6.799 -25.047 12.202 1.00 86.88 379 GLU A CA 1
ATOM 2985 C C . GLU A 1 379 ? -5.985 -25.879 13.189 1.00 86.88 379 GLU A C 1
ATOM 2987 O O . GLU A 1 379 ? -4.752 -25.893 13.186 1.00 86.88 379 GLU A O 1
ATOM 2992 N N . CYS A 1 380 ? -6.696 -26.649 14.007 1.00 79.62 380 CYS A N 1
ATOM 2993 C CA . CYS A 1 380 ? -6.076 -27.653 14.849 1.00 79.62 380 CYS A CA 1
ATOM 2994 C C . CYS A 1 380 ? -5.458 -28.765 14.005 1.00 79.62 380 CYS A C 1
ATOM 2996 O O . CYS A 1 380 ? -6.157 -29.456 13.269 1.00 79.62 380 CYS A O 1
ATOM 2998 N N . HIS A 1 381 ? -4.164 -29.017 14.178 1.00 74.31 381 HIS A N 1
ATOM 2999 C CA . HIS A 1 381 ? -3.478 -30.111 13.490 1.00 74.31 381 HIS A CA 1
ATOM 3000 C C . HIS A 1 381 ? -4.043 -31.514 13.810 1.00 74.31 381 HIS A C 1
ATOM 3002 O O . HIS A 1 381 ? -3.977 -32.384 12.945 1.00 74.31 381 HIS A O 1
ATOM 3008 N N . LEU A 1 382 ? -4.657 -31.714 14.987 1.00 74.25 382 LEU A N 1
ATOM 3009 C CA . LEU A 1 382 ? -5.193 -33.003 15.444 1.00 74.25 382 LEU A CA 1
ATOM 3010 C C . LEU A 1 382 ? -6.622 -33.247 14.949 1.00 74.25 382 LEU A C 1
ATOM 3012 O O . LEU A 1 382 ? -6.925 -34.319 14.442 1.00 74.25 382 LEU A O 1
ATOM 3016 N N . CYS A 1 383 ? -7.508 -32.254 15.088 1.00 76.94 383 CYS A N 1
ATOM 3017 C CA . CYS A 1 383 ? -8.942 -32.423 14.802 1.00 76.94 383 CYS A CA 1
ATOM 3018 C C . CYS A 1 383 ? -9.474 -31.554 13.658 1.00 76.94 383 CYS A C 1
ATOM 3020 O O . CYS A 1 383 ? -10.667 -31.597 13.371 1.00 76.94 383 CYS A O 1
ATOM 3022 N N . LYS A 1 384 ? -8.623 -30.731 13.035 1.00 81.06 384 LYS A N 1
ATOM 3023 C CA . LYS A 1 384 ? -8.953 -29.855 11.895 1.00 81.06 384 LYS A CA 1
ATOM 3024 C C . LYS A 1 384 ? -10.035 -28.804 12.157 1.00 81.06 384 LYS A C 1
ATOM 3026 O O . LYS A 1 384 ? -10.459 -28.100 11.246 1.00 81.06 384 LYS A O 1
ATOM 3031 N N . LYS A 1 385 ? -10.456 -28.629 13.413 1.00 81.56 385 LYS A N 1
ATOM 3032 C CA . LYS A 1 385 ? -11.367 -27.552 13.804 1.00 81.56 385 LYS A CA 1
ATOM 3033 C C . LYS A 1 385 ? -10.664 -26.202 13.652 1.00 81.56 385 LYS A C 1
ATOM 3035 O O . LYS A 1 385 ? -9.533 -26.043 14.114 1.00 81.56 385 LYS A O 1
ATOM 3040 N N . LYS A 1 386 ? -11.350 -25.248 13.024 1.00 84.31 386 LYS A N 1
ATOM 3041 C CA . LYS A 1 386 ? -10.857 -23.883 12.812 1.00 84.31 386 LYS A CA 1
ATOM 3042 C C . LYS A 1 386 ? -10.741 -23.123 14.132 1.00 84.31 386 LYS A C 1
ATOM 3044 O O . LYS A 1 386 ? -11.628 -23.222 14.982 1.00 84.31 386 LYS A O 1
ATOM 3049 N N . TRP A 1 387 ? -9.681 -22.339 14.262 1.00 82.81 387 TRP A N 1
ATOM 3050 C CA . TRP A 1 387 ? -9.451 -21.419 15.368 1.00 82.81 387 TRP A CA 1
ATOM 3051 C C . TRP A 1 387 ? -9.684 -19.985 14.913 1.00 82.81 387 TRP A C 1
ATOM 3053 O O . TRP A 1 387 ? -9.308 -19.596 13.807 1.00 82.81 387 TRP A O 1
ATOM 3063 N N . LYS A 1 388 ? -10.297 -19.178 15.780 1.00 80.56 388 LYS A N 1
ATOM 3064 C CA . LYS A 1 388 ? -10.417 -17.741 15.525 1.00 80.56 388 LYS A CA 1
ATOM 3065 C C . LYS A 1 388 ? -9.075 -17.076 15.800 1.00 80.56 388 LYS A C 1
ATOM 3067 O O . LYS A 1 388 ? -8.455 -17.361 16.820 1.00 80.56 388 LYS A O 1
ATOM 3072 N N . TYR A 1 389 ? -8.655 -16.141 14.952 1.00 82.88 389 TYR A N 1
ATOM 3073 C CA . TYR A 1 389 ? -7.382 -15.451 15.167 1.00 82.88 389 TYR A CA 1
ATOM 3074 C C . TYR A 1 389 ? -7.338 -14.686 16.503 1.00 82.88 389 TYR A C 1
ATOM 3076 O O . TYR A 1 389 ? -6.328 -14.727 17.191 1.00 82.88 389 TYR A O 1
ATOM 3084 N N . GLU A 1 390 ? -8.454 -14.101 16.950 1.00 77.50 390 GLU A N 1
ATOM 3085 C CA . GLU A 1 390 ? -8.555 -13.487 18.289 1.00 77.50 390 GLU A CA 1
ATOM 3086 C C . GLU A 1 390 ? -8.297 -14.473 19.439 1.00 77.50 390 GLU A C 1
ATOM 3088 O O . GLU A 1 390 ? -7.728 -14.119 20.472 1.00 77.50 390 GLU A O 1
ATOM 3093 N N . GLU A 1 391 ? -8.692 -15.733 19.260 1.00 80.31 391 GLU A N 1
ATOM 3094 C CA . GLU A 1 391 ? -8.423 -16.796 20.225 1.00 80.31 391 GLU A CA 1
ATOM 3095 C C . GLU A 1 391 ? -6.932 -17.159 20.227 1.00 80.31 391 GLU A C 1
ATOM 3097 O O . GLU A 1 391 ? -6.332 -17.261 21.296 1.00 80.31 391 GLU A O 1
ATOM 3102 N N . VAL A 1 392 ? -6.319 -17.263 19.041 1.00 81.25 392 VAL A N 1
ATOM 3103 C CA . VAL A 1 392 ? -4.874 -17.492 18.880 1.00 81.25 392 VAL A CA 1
ATOM 3104 C C . VAL A 1 392 ? -4.075 -16.353 19.518 1.00 81.25 392 VAL A C 1
ATOM 3106 O O . VAL A 1 392 ? -3.230 -16.627 20.364 1.00 81.25 392 VAL A O 1
ATOM 3109 N N . LYS A 1 393 ? -4.400 -15.086 19.220 1.00 80.56 393 LYS A N 1
ATOM 3110 C CA . LYS A 1 393 ? -3.756 -13.898 19.811 1.00 80.56 393 LYS A CA 1
ATOM 3111 C C . LYS A 1 393 ? -3.774 -13.931 21.337 1.00 80.56 393 LYS A C 1
ATOM 3113 O O . LYS A 1 393 ? -2.760 -13.671 21.982 1.00 80.56 393 LYS A O 1
ATOM 3118 N N . LYS A 1 394 ? -4.922 -14.281 21.923 1.00 77.62 394 LYS A N 1
ATOM 3119 C CA . LYS A 1 394 ? -5.101 -14.321 23.378 1.00 77.62 394 LYS A CA 1
ATOM 3120 C C . LYS A 1 394 ? -4.348 -15.478 24.041 1.00 77.62 394 LYS A C 1
ATOM 3122 O O . LYS A 1 394 ? -3.785 -15.289 25.117 1.00 77.62 394 LYS A O 1
ATOM 3127 N N . LEU A 1 395 ? -4.377 -16.669 23.443 1.00 76.44 395 LEU A N 1
ATOM 3128 C CA . LEU A 1 395 ? -3.812 -17.886 24.035 1.00 76.44 395 LEU A CA 1
ATOM 3129 C C . LEU A 1 395 ? -2.304 -18.024 23.808 1.00 76.44 395 LEU A C 1
ATOM 3131 O O . LEU A 1 395 ? -1.607 -18.513 24.693 1.00 76.44 395 LEU A O 1
ATOM 3135 N N . ALA A 1 396 ? -1.808 -17.568 22.658 1.00 78.00 396 ALA A N 1
ATOM 3136 C CA . ALA A 1 396 ? -0.390 -17.581 22.319 1.00 78.00 396 ALA A CA 1
ATOM 3137 C C . ALA A 1 396 ? 0.404 -16.458 23.008 1.00 78.00 396 ALA A C 1
ATOM 3139 O O . ALA A 1 396 ? 1.621 -16.528 23.047 1.00 78.00 396 ALA A O 1
ATOM 3140 N N . LYS A 1 397 ? -0.272 -15.444 23.575 1.00 78.25 397 LYS A N 1
ATOM 3141 C CA . LYS A 1 397 ? 0.364 -14.252 24.169 1.00 78.25 397 LYS A CA 1
ATOM 3142 C C . LYS A 1 397 ? 1.370 -13.579 23.219 1.00 78.25 397 LYS A C 1
ATOM 3144 O O . LYS A 1 397 ? 2.432 -13.159 23.663 1.00 78.25 397 LYS A O 1
ATOM 3149 N N . LEU A 1 398 ? 1.003 -13.469 21.939 1.00 76.75 398 LEU A N 1
ATOM 3150 C CA . LEU A 1 398 ? 1.851 -12.866 20.906 1.00 76.75 398 LEU A CA 1
ATOM 3151 C C . LEU A 1 398 ? 2.338 -11.475 21.330 1.00 76.75 398 LEU A C 1
ATOM 3153 O O . LEU A 1 398 ? 1.537 -10.673 21.839 1.00 76.75 398 LEU A O 1
ATOM 3157 N N . THR A 1 399 ? 3.614 -11.177 21.079 1.00 80.94 399 THR A N 1
ATOM 3158 C CA . THR A 1 399 ? 4.121 -9.799 21.178 1.00 80.94 399 THR A CA 1
ATOM 3159 C C . THR A 1 399 ? 3.510 -8.928 20.079 1.00 80.94 399 THR A C 1
ATOM 3161 O O . THR A 1 399 ? 2.841 -9.428 19.171 1.00 80.94 399 THR A O 1
ATOM 3164 N N . ASP A 1 400 ? 3.678 -7.609 20.157 1.00 74.38 400 ASP A N 1
ATOM 3165 C CA . ASP A 1 400 ? 3.146 -6.723 19.117 1.00 74.38 400 ASP A CA 1
ATOM 3166 C C . ASP A 1 400 ? 3.857 -6.945 17.770 1.00 74.38 400 ASP A C 1
ATOM 3168 O O . ASP A 1 400 ? 3.200 -6.928 16.731 1.00 74.38 400 ASP A O 1
ATOM 3172 N N . GLU A 1 401 ? 5.148 -7.290 17.791 1.00 73.81 401 GLU A N 1
ATOM 3173 C CA . GLU A 1 401 ? 5.918 -7.669 16.601 1.00 73.81 401 GLU A CA 1
ATOM 3174 C C . GLU A 1 401 ? 5.413 -8.982 15.983 1.00 73.81 401 GLU A C 1
ATOM 3176 O O . GLU A 1 401 ? 5.264 -9.085 14.768 1.00 73.81 401 GLU A O 1
ATOM 3181 N N . GLU A 1 402 ? 5.100 -9.992 16.802 1.00 78.19 402 GLU A N 1
ATOM 3182 C CA . GLU A 1 402 ? 4.566 -11.268 16.306 1.00 78.19 402 GLU A CA 1
ATOM 3183 C C . GLU A 1 402 ? 3.142 -11.130 15.756 1.00 78.19 402 GLU A C 1
ATOM 3185 O O . GLU A 1 402 ? 2.769 -11.822 14.807 1.00 78.19 402 GLU A O 1
ATOM 3190 N N . LYS A 1 403 ? 2.335 -10.225 16.326 1.00 77.75 403 LYS A N 1
ATOM 3191 C CA . LYS A 1 403 ? 1.022 -9.883 15.762 1.00 77.75 403 LYS A CA 1
ATOM 3192 C C . LYS A 1 403 ? 1.176 -9.243 14.392 1.00 77.75 403 LYS A C 1
ATOM 3194 O O . LYS A 1 403 ? 0.447 -9.634 13.485 1.00 77.75 403 LYS A O 1
ATOM 3199 N N . GLU A 1 404 ? 2.110 -8.304 14.244 1.00 72.88 404 GLU A N 1
ATOM 3200 C CA . GLU A 1 404 ? 2.394 -7.654 12.963 1.00 72.88 404 GLU A CA 1
ATOM 3201 C C . GLU A 1 404 ? 2.870 -8.678 11.920 1.00 72.88 404 GLU A C 1
ATOM 3203 O O . GLU A 1 404 ? 2.313 -8.725 10.825 1.00 72.88 404 GLU A O 1
ATOM 3208 N N . GLU A 1 405 ? 3.794 -9.578 12.282 1.00 84.50 405 GLU A N 1
ATOM 3209 C CA . GLU A 1 405 ? 4.251 -10.692 11.431 1.00 84.50 405 GLU A CA 1
ATOM 3210 C C . GLU A 1 405 ? 3.074 -11.566 10.954 1.00 84.50 405 GLU A C 1
ATOM 3212 O O . GLU A 1 405 ? 2.942 -11.876 9.766 1.00 84.50 405 GLU A O 1
ATOM 3217 N N . PHE A 1 406 ? 2.198 -11.975 11.878 1.00 84.19 406 PHE A N 1
ATOM 3218 C CA . PHE A 1 406 ? 1.071 -12.857 11.570 1.00 84.19 406 PHE A CA 1
ATOM 3219 C C . PHE A 1 406 ? 0.013 -12.155 10.715 1.00 84.19 406 PHE A C 1
ATOM 3221 O O . PHE A 1 406 ? -0.520 -12.763 9.785 1.00 84.19 406 PHE A O 1
ATOM 3228 N N . GLU A 1 407 ? -0.304 -10.896 11.016 1.00 85.69 407 GLU A N 1
ATOM 3229 C CA . GLU A 1 407 ? -1.291 -10.100 10.282 1.00 85.69 407 GLU A CA 1
ATOM 3230 C C . GLU A 1 407 ? -0.803 -9.759 8.870 1.00 85.69 407 GLU A C 1
ATOM 3232 O O . GLU A 1 407 ? -1.574 -9.916 7.919 1.00 85.69 407 GLU A O 1
ATOM 3237 N N . ASP A 1 408 ? 0.474 -9.401 8.700 1.00 67.69 408 ASP A N 1
ATOM 3238 C CA . ASP A 1 408 ? 1.084 -9.166 7.386 1.00 67.69 408 ASP A CA 1
ATOM 3239 C C . ASP A 1 408 ? 1.101 -10.443 6.539 1.00 67.69 408 ASP A C 1
ATOM 3241 O O . ASP A 1 408 ? 0.726 -10.430 5.361 1.00 67.69 408 ASP A O 1
ATOM 3245 N N . LYS A 1 409 ? 1.439 -11.592 7.141 1.00 75.56 409 LYS A N 1
ATOM 3246 C CA . LYS A 1 409 ? 1.470 -12.859 6.403 1.00 75.56 409 LYS A CA 1
ATOM 3247 C C . LYS A 1 409 ? 0.075 -13.382 6.062 1.00 75.56 409 LYS A C 1
ATOM 3249 O O . LYS A 1 409 ? -0.127 -13.868 4.948 1.00 75.56 409 LYS A O 1
ATOM 3254 N N . LEU A 1 410 ? -0.909 -13.231 6.953 1.00 78.19 410 LEU A N 1
ATOM 3255 C CA . LEU A 1 410 ? -2.320 -13.481 6.635 1.00 78.19 410 LEU A CA 1
ATOM 3256 C C . LEU A 1 410 ? -2.808 -12.552 5.522 1.00 78.19 410 LEU A C 1
ATOM 3258 O O . LEU A 1 410 ? -3.493 -13.013 4.608 1.00 78.19 410 LEU A O 1
ATOM 3262 N N . GLY A 1 411 ? -2.439 -11.271 5.574 1.00 56.16 411 GLY A N 1
ATOM 3263 C CA . GLY A 1 411 ? -2.749 -10.274 4.554 1.00 56.16 411 GLY A CA 1
ATOM 3264 C C . GLY A 1 411 ? -2.151 -10.635 3.198 1.00 56.16 411 GLY A C 1
ATOM 3265 O O . GLY A 1 411 ? -2.866 -10.633 2.200 1.00 56.16 411 GLY A O 1
ATOM 3266 N N . THR A 1 412 ? -0.884 -11.046 3.173 1.00 59.09 412 THR A N 1
ATOM 3267 C CA . THR A 1 412 ? -0.175 -11.504 1.972 1.00 59.09 412 THR A CA 1
ATOM 3268 C C . THR A 1 412 ? -0.817 -12.763 1.392 1.00 59.09 412 THR A C 1
ATOM 3270 O O . THR A 1 412 ? -1.197 -12.761 0.225 1.00 59.09 412 THR A O 1
ATOM 3273 N N . ASN A 1 413 ? -1.041 -13.805 2.200 1.00 61.12 413 ASN A N 1
ATOM 3274 C CA . ASN A 1 413 ? -1.686 -15.044 1.747 1.00 61.12 413 ASN A CA 1
ATOM 3275 C C . ASN A 1 413 ? -3.125 -14.786 1.249 1.00 61.12 413 ASN A C 1
ATOM 3277 O O . ASN A 1 413 ? -3.593 -15.398 0.286 1.00 61.12 413 ASN A O 1
ATOM 3281 N N . THR A 1 414 ? -3.837 -13.848 1.883 1.00 60.84 414 THR A N 1
ATOM 3282 C CA . THR A 1 414 ? -5.174 -13.409 1.456 1.00 60.84 414 THR A CA 1
ATOM 3283 C C . THR A 1 414 ? -5.104 -12.638 0.141 1.00 60.84 414 THR A C 1
ATOM 3285 O O . THR A 1 414 ? -5.887 -12.913 -0.765 1.00 60.84 414 THR A O 1
ATOM 3288 N N . ALA A 1 415 ? -4.149 -11.720 -0.010 1.00 45.72 415 ALA A N 1
ATOM 3289 C CA . ALA A 1 415 ? -3.925 -10.967 -1.237 1.00 45.72 415 ALA A CA 1
ATOM 3290 C C . ALA A 1 415 ? -3.519 -11.885 -2.399 1.00 45.72 415 ALA A C 1
ATOM 3292 O O . ALA A 1 415 ? -4.060 -11.743 -3.489 1.00 45.72 415 ALA A O 1
ATOM 3293 N N . GLU A 1 416 ? -2.651 -12.872 -2.178 1.00 51.66 416 GLU A N 1
ATOM 3294 C CA . GLU A 1 416 ? -2.274 -13.880 -3.176 1.00 51.66 416 GLU A CA 1
ATOM 3295 C C . GLU A 1 416 ? -3.473 -14.736 -3.612 1.00 51.66 416 GLU A C 1
ATOM 3297 O O . GLU A 1 416 ? -3.666 -14.963 -4.812 1.00 51.66 416 GLU A O 1
ATOM 3302 N N . ARG A 1 417 ? -4.343 -15.140 -2.670 1.00 52.22 417 ARG A N 1
ATOM 3303 C CA . ARG A 1 417 ? -5.635 -15.765 -3.005 1.00 52.22 417 ARG A CA 1
ATOM 3304 C C . ARG A 1 417 ? -6.510 -14.834 -3.838 1.00 52.22 417 ARG A C 1
ATOM 3306 O O . ARG A 1 417 ? -7.034 -15.267 -4.860 1.00 52.22 417 ARG A O 1
ATOM 3313 N N . ILE A 1 418 ? -6.633 -13.562 -3.454 1.00 48.06 418 ILE A N 1
ATOM 3314 C CA . ILE A 1 418 ? -7.431 -12.560 -4.178 1.00 48.06 418 ILE A CA 1
ATOM 3315 C C . ILE A 1 418 ? -6.874 -12.324 -5.593 1.00 48.06 418 ILE A C 1
ATOM 3317 O O . ILE A 1 418 ? -7.648 -12.269 -6.546 1.00 48.06 418 ILE A O 1
ATOM 3321 N N . VAL A 1 419 ? -5.553 -12.266 -5.774 1.00 43.50 419 VAL A N 1
ATOM 3322 C CA . VAL A 1 419 ? -4.886 -12.100 -7.082 1.00 43.50 419 VAL A CA 1
ATOM 3323 C C . VAL A 1 419 ? -5.143 -13.294 -8.016 1.00 43.50 419 VAL A C 1
ATOM 3325 O O . VAL A 1 419 ? -5.171 -13.124 -9.239 1.00 43.50 419 VAL A O 1
ATOM 3328 N N . ASN A 1 420 ? -5.400 -14.481 -7.456 1.00 50.94 420 ASN A N 1
ATOM 3329 C CA . ASN A 1 420 ? -5.818 -15.684 -8.180 1.00 50.94 420 ASN A CA 1
ATOM 3330 C C . ASN A 1 420 ? -7.341 -15.905 -8.196 1.00 50.94 420 ASN A C 1
ATOM 3332 O O . ASN A 1 420 ? -7.805 -16.956 -8.645 1.00 50.94 420 ASN A O 1
ATOM 3336 N N . THR A 1 421 ? -8.129 -14.914 -7.775 1.00 57.50 421 THR A N 1
ATOM 3337 C CA . THR A 1 421 ? -9.583 -14.889 -7.967 1.00 57.50 421 THR A CA 1
ATOM 3338 C C . THR A 1 421 ? -9.949 -13.962 -9.120 1.00 57.50 421 THR A C 1
ATOM 3340 O O . THR A 1 421 ? -9.298 -12.947 -9.369 1.00 57.50 421 THR A O 1
ATOM 3343 N N . LYS A 1 422 ? -11.000 -14.309 -9.861 1.00 62.41 422 LYS A N 1
ATOM 3344 C CA . LYS A 1 422 ? -11.609 -13.414 -10.850 1.00 62.41 422 LYS A CA 1
ATOM 3345 C C . LYS A 1 422 ? -13.098 -13.303 -10.587 1.00 62.41 422 LYS A C 1
ATOM 3347 O O . LYS A 1 422 ? -13.722 -14.246 -10.105 1.00 62.41 422 LYS A O 1
ATOM 3352 N N . ASN A 1 423 ? -13.681 -12.171 -10.954 1.00 69.69 423 ASN A N 1
ATOM 3353 C CA . ASN A 1 423 ? -15.118 -11.984 -10.831 1.00 69.69 423 ASN A CA 1
ATOM 3354 C C . ASN A 1 423 ? -15.843 -12.783 -11.915 1.00 69.69 423 ASN A C 1
ATOM 3356 O O . ASN A 1 423 ? -15.481 -12.731 -13.093 1.00 69.69 423 ASN A O 1
ATOM 3360 N N . CYS A 1 424 ? -16.890 -13.509 -11.528 1.00 67.69 424 CYS A N 1
ATOM 3361 C CA . CYS A 1 424 ? -17.771 -14.183 -12.469 1.00 67.69 424 CYS A CA 1
ATOM 3362 C C . CYS A 1 424 ? -18.389 -13.157 -13.436 1.00 67.69 424 CYS A C 1
ATOM 3364 O O . CYS A 1 424 ? -19.052 -12.227 -12.975 1.00 67.69 424 CYS A O 1
ATOM 3366 N N . PRO A 1 425 ? -18.306 -13.348 -14.765 1.00 69.81 425 PRO A N 1
ATOM 3367 C CA . PRO A 1 425 ? -18.881 -12.405 -15.727 1.00 69.81 425 PRO A CA 1
ATOM 3368 C C . PRO A 1 425 ? -20.419 -12.299 -15.657 1.00 69.81 425 PRO A C 1
ATOM 3370 O O . PRO A 1 425 ? -20.991 -11.368 -16.215 1.00 69.81 425 PRO A O 1
ATOM 3373 N N . GLY A 1 426 ? -21.101 -13.244 -14.997 1.00 68.38 426 GLY A N 1
ATOM 3374 C CA . GLY A 1 426 ? -22.568 -13.286 -14.913 1.00 68.38 426 GLY A CA 1
ATOM 3375 C C . GLY A 1 426 ? -23.174 -12.789 -13.596 1.00 68.38 426 GLY A C 1
ATOM 3376 O O . GLY A 1 426 ? -24.339 -12.381 -13.575 1.00 68.38 426 GLY A O 1
ATOM 3377 N N . CYS A 1 427 ? -22.437 -12.854 -12.486 1.00 64.38 427 CYS A N 1
ATOM 3378 C CA . CYS A 1 427 ? -22.936 -12.445 -11.164 1.00 64.38 427 CYS A CA 1
ATOM 3379 C C . CYS A 1 427 ? -21.950 -11.610 -10.348 1.00 64.38 427 CYS A C 1
ATOM 3381 O O . CYS A 1 427 ? -22.279 -11.252 -9.223 1.00 64.38 427 CYS A O 1
ATOM 3383 N N . ASP A 1 428 ? -20.766 -11.324 -10.894 1.00 60.75 428 ASP A N 1
ATOM 3384 C CA . ASP A 1 428 ? -19.698 -10.531 -10.273 1.00 60.75 428 ASP A CA 1
ATOM 3385 C C . ASP A 1 428 ? -19.162 -11.094 -8.942 1.00 60.75 428 ASP A C 1
ATOM 3387 O O . ASP A 1 428 ? -18.362 -10.467 -8.259 1.00 60.75 428 ASP A O 1
ATOM 3391 N N . THR A 1 429 ? -19.563 -12.313 -8.568 1.00 56.16 429 THR A N 1
ATOM 3392 C CA . THR A 1 429 ? -19.018 -12.995 -7.391 1.00 56.16 429 THR A CA 1
ATOM 3393 C C . THR A 1 429 ? -17.592 -13.461 -7.658 1.00 56.16 429 THR A C 1
ATOM 3395 O O . THR A 1 429 ? -17.293 -13.913 -8.763 1.00 56.16 429 THR A O 1
ATOM 3398 N N . PHE A 1 430 ? -16.731 -13.398 -6.644 1.00 59.25 430 PHE A N 1
ATOM 3399 C CA . PHE A 1 430 ? -15.378 -13.943 -6.697 1.00 59.25 430 PHE A CA 1
ATOM 3400 C C . PHE A 1 430 ? -15.405 -15.450 -6.956 1.00 59.25 430 PHE A C 1
ATOM 3402 O O . PHE A 1 430 ? -16.063 -16.203 -6.236 1.00 59.25 430 PHE A O 1
ATOM 3409 N N . ILE A 1 431 ? -14.691 -15.883 -7.992 1.00 63.00 431 ILE A N 1
ATOM 3410 C CA . ILE A 1 431 ? -14.533 -17.288 -8.354 1.00 63.00 431 ILE A CA 1
ATOM 3411 C C . ILE A 1 431 ? -13.051 -17.643 -8.312 1.00 63.00 431 ILE A C 1
ATOM 3413 O O . ILE A 1 431 ? -12.213 -16.966 -8.911 1.00 63.00 431 ILE A O 1
ATOM 3417 N N . GLU A 1 432 ? -12.751 -18.733 -7.614 1.00 63.16 432 GLU A N 1
ATOM 3418 C CA . GLU A 1 432 ? -11.429 -19.351 -7.561 1.00 63.16 432 GLU A CA 1
ATOM 3419 C C . GLU A 1 432 ? -11.304 -20.424 -8.646 1.00 63.16 432 GLU A C 1
ATOM 3421 O O . GLU A 1 432 ? -12.207 -21.240 -8.861 1.00 63.16 432 GLU A O 1
ATOM 3426 N N . ARG A 1 433 ? -10.158 -20.449 -9.328 1.00 62.81 433 ARG A N 1
ATOM 3427 C CA . ARG A 1 433 ? -9.832 -21.496 -10.295 1.00 62.81 433 ARG A CA 1
ATOM 3428 C C . ARG A 1 433 ? -9.179 -22.669 -9.571 1.00 62.81 433 ARG A C 1
ATOM 3430 O O . ARG A 1 433 ? -8.059 -22.545 -9.093 1.00 62.81 433 ARG A O 1
ATOM 3437 N N . ARG A 1 434 ? -9.866 -23.816 -9.528 1.00 56.06 434 ARG A N 1
ATOM 3438 C CA . ARG A 1 434 ? -9.376 -25.032 -8.847 1.00 56.06 434 ARG A CA 1
ATOM 3439 C C . ARG A 1 434 ? -8.151 -25.668 -9.508 1.00 56.06 434 ARG A C 1
ATOM 3441 O O . ARG A 1 434 ? -7.347 -26.275 -8.816 1.00 56.06 434 ARG A O 1
ATOM 3448 N N . ASP A 1 435 ? -8.024 -25.538 -10.826 1.00 57.44 435 ASP A N 1
ATOM 3449 C CA . ASP A 1 435 ? -6.917 -26.099 -11.602 1.00 57.44 435 ASP A CA 1
ATOM 3450 C C . ASP A 1 435 ? -6.376 -25.048 -12.581 1.00 57.44 435 ASP A C 1
ATOM 3452 O O . ASP A 1 435 ? -7.072 -24.599 -13.497 1.00 57.44 435 ASP A O 1
ATOM 3456 N N . VAL A 1 436 ? -5.114 -24.661 -12.384 1.00 56.38 436 VAL A N 1
ATOM 3457 C CA . VAL A 1 436 ? -4.398 -23.650 -13.178 1.00 56.38 436 VAL A CA 1
ATOM 3458 C C . VAL A 1 436 ? -4.158 -24.106 -14.629 1.00 56.38 436 VAL A C 1
ATOM 3460 O O . VAL A 1 436 ? -3.941 -23.262 -15.502 1.00 56.38 436 VAL A O 1
ATOM 3463 N N . GLY A 1 437 ? -4.290 -25.400 -14.936 1.00 56.22 437 GLY A N 1
ATOM 3464 C CA . GLY A 1 437 ? -4.292 -25.949 -16.297 1.00 56.22 437 GLY A CA 1
ATOM 3465 C C . GLY A 1 437 ? -5.662 -25.900 -16.990 1.00 56.22 437 GLY A C 1
ATOM 3466 O O . GLY A 1 437 ? -5.741 -25.869 -18.218 1.00 56.22 437 GLY A O 1
ATOM 3467 N N . ASN A 1 438 ? -6.757 -25.792 -16.230 1.00 67.31 438 ASN A N 1
ATOM 3468 C CA . ASN A 1 438 ? -8.127 -25.821 -16.752 1.00 67.31 438 ASN A CA 1
ATOM 3469 C C . ASN A 1 438 ? -8.706 -24.413 -16.955 1.00 67.31 438 ASN A C 1
ATOM 3471 O O . ASN A 1 438 ? -9.076 -23.745 -15.995 1.00 67.31 438 ASN A O 1
ATOM 3475 N N . LEU A 1 439 ? -8.718 -23.908 -18.186 1.00 72.56 439 LEU A N 1
ATOM 3476 C CA . LEU A 1 439 ? -9.254 -22.587 -18.516 1.00 72.56 439 LEU A CA 1
ATOM 3477 C C . LEU A 1 439 ? -10.780 -22.517 -18.377 1.00 72.56 439 LEU A C 1
ATOM 3479 O O . LEU A 1 439 ? -11.305 -21.409 -18.385 1.00 72.56 439 LEU A O 1
ATOM 3483 N N . CYS A 1 440 ? -11.489 -23.641 -18.283 1.00 80.81 440 CYS A N 1
ATOM 3484 C CA . CYS A 1 440 ? -12.931 -23.695 -18.083 1.00 80.81 440 CYS A CA 1
ATOM 3485 C C . CYS A 1 440 ? -13.263 -23.616 -16.593 1.00 80.81 440 CYS A C 1
ATOM 3487 O O . CYS A 1 440 ? -12.918 -24.504 -15.814 1.00 80.81 440 CYS A O 1
ATOM 3489 N N . VAL A 1 441 ? -13.953 -22.553 -16.196 1.00 80.88 441 VAL A N 1
ATOM 3490 C CA . VAL A 1 441 ? -14.339 -22.317 -14.806 1.00 80.88 441 VAL A CA 1
ATOM 3491 C C . VAL A 1 441 ? -15.852 -22.201 -14.716 1.00 80.88 441 VAL A C 1
ATOM 3493 O O . VAL A 1 441 ? -16.471 -21.435 -15.452 1.00 80.88 441 VAL A O 1
ATOM 3496 N N . GLU A 1 442 ? -16.445 -22.968 -13.804 1.00 84.50 442 GLU A N 1
ATOM 3497 C CA . GLU A 1 442 ? -17.879 -22.942 -13.532 1.00 84.50 442 GLU A CA 1
ATOM 3498 C C . GLU A 1 442 ? -18.192 -22.018 -12.348 1.00 84.50 442 GLU A C 1
ATOM 3500 O O . GLU A 1 442 ? -17.551 -22.078 -11.296 1.00 84.50 442 GLU A O 1
ATOM 3505 N N . CYS A 1 443 ? -19.215 -21.176 -12.496 1.00 80.06 443 CYS A N 1
ATOM 3506 C CA . CYS A 1 443 ? -19.783 -20.420 -11.387 1.00 80.06 443 CYS A CA 1
ATOM 3507 C C . CYS A 1 443 ? -20.957 -21.186 -10.770 1.00 80.06 443 CYS A C 1
ATOM 3509 O O . CYS A 1 443 ? -22.034 -21.262 -11.366 1.00 80.06 443 CYS A O 1
ATOM 3511 N N . SER A 1 444 ? -20.791 -21.686 -9.546 1.00 74.19 444 SER A N 1
ATOM 3512 C CA . SER A 1 444 ? -21.834 -22.426 -8.820 1.00 74.19 444 SER A CA 1
ATOM 3513 C C . SER A 1 444 ? -23.098 -21.594 -8.560 1.00 74.19 444 SER A C 1
ATOM 3515 O O . SER A 1 444 ? -24.206 -22.110 -8.666 1.00 74.19 444 SER A O 1
ATOM 3517 N N . ILE A 1 445 ? -22.956 -20.292 -8.292 1.00 73.31 445 ILE A N 1
ATOM 3518 C CA . ILE A 1 445 ? -24.082 -19.383 -8.014 1.00 73.31 445 ILE A CA 1
ATOM 3519 C C . ILE A 1 445 ? -24.918 -19.144 -9.271 1.00 73.31 445 ILE A C 1
ATOM 3521 O O . ILE A 1 445 ? -26.141 -19.286 -9.241 1.00 73.31 445 ILE A O 1
ATOM 3525 N N . CYS A 1 446 ? -24.271 -18.798 -10.389 1.00 68.69 446 CYS A N 1
ATOM 3526 C CA . CYS A 1 446 ? -24.965 -18.649 -11.664 1.00 68.69 446 CYS A CA 1
ATOM 3527 C C . CYS A 1 446 ? -25.612 -19.966 -12.084 1.00 68.69 446 CYS A C 1
ATOM 3529 O O . CYS A 1 446 ? -26.770 -19.942 -12.483 1.00 68.69 446 CYS A O 1
ATOM 3531 N N . THR A 1 447 ? -24.903 -21.086 -11.924 1.00 77.81 447 THR A N 1
ATOM 3532 C CA . THR A 1 447 ? -25.405 -22.425 -12.261 1.00 77.81 447 THR A CA 1
ATOM 3533 C C . THR A 1 447 ? -26.656 -22.779 -11.464 1.00 77.81 447 THR A C 1
ATOM 3535 O O . THR A 1 447 ? -27.660 -23.204 -12.032 1.00 77.81 447 THR A O 1
ATOM 3538 N N . HIS A 1 448 ? -26.647 -22.515 -10.156 1.00 71.81 448 HIS A N 1
ATOM 3539 C CA . HIS A 1 448 ? -27.810 -22.715 -9.296 1.00 71.81 448 HIS A CA 1
ATOM 3540 C C . HIS A 1 448 ? -28.971 -21.774 -9.661 1.00 71.81 448 HIS A C 1
ATOM 3542 O O . HIS A 1 448 ? -30.128 -22.183 -9.656 1.00 71.81 448 HIS A O 1
ATOM 3548 N N . ARG A 1 449 ? -28.685 -20.509 -10.002 1.00 70.50 449 ARG A N 1
ATOM 3549 C CA . ARG A 1 449 ? -29.707 -19.507 -10.353 1.00 70.50 449 ARG A CA 1
ATOM 3550 C C . ARG A 1 449 ? -30.395 -19.796 -11.689 1.00 70.50 449 ARG A C 1
ATOM 3552 O O . ARG A 1 449 ? -31.572 -19.488 -11.838 1.00 70.50 449 ARG A O 1
ATOM 3559 N N . THR A 1 450 ? -29.667 -20.320 -12.672 1.00 76.69 450 THR A N 1
ATOM 3560 C CA . THR A 1 450 ? -30.186 -20.567 -14.028 1.00 76.69 450 THR A CA 1
ATOM 3561 C C . THR A 1 450 ? -30.653 -22.006 -14.244 1.00 76.69 450 THR A C 1
ATOM 3563 O O . THR A 1 450 ? -31.334 -22.269 -15.234 1.00 76.69 450 THR A O 1
ATOM 3566 N N . GLY A 1 451 ? -30.270 -22.940 -13.365 1.00 77.06 451 GLY A N 1
ATOM 3567 C CA . GLY A 1 451 ? -30.518 -24.375 -13.531 1.00 77.06 451 GLY A CA 1
ATOM 3568 C C . GLY A 1 451 ? -29.718 -25.016 -14.673 1.00 77.06 451 GLY A C 1
ATOM 3569 O O . GLY A 1 451 ? -30.047 -26.117 -15.109 1.00 77.06 451 GLY A O 1
ATOM 3570 N N . ARG A 1 452 ? -28.698 -24.327 -15.201 1.00 80.94 452 ARG A N 1
ATOM 3571 C CA . ARG A 1 452 ? -27.811 -24.790 -16.284 1.00 80.94 452 ARG A CA 1
ATOM 3572 C C . ARG A 1 452 ? -26.373 -24.414 -15.949 1.00 80.94 452 ARG A C 1
ATOM 3574 O O . ARG A 1 452 ? -26.174 -23.340 -15.386 1.00 80.94 452 ARG A O 1
ATOM 3581 N N . SER A 1 453 ? -25.392 -25.240 -16.322 1.00 82.50 453 SER A N 1
ATOM 3582 C CA . SER A 1 453 ? -23.977 -24.942 -16.054 1.00 82.50 453 SER A CA 1
ATOM 3583 C C . SER A 1 453 ? -23.591 -23.573 -16.619 1.00 82.50 453 SER A C 1
ATOM 3585 O O . SER A 1 453 ? -23.852 -23.242 -17.780 1.00 82.50 453 SER A O 1
ATOM 3587 N N . TYR A 1 454 ? -23.020 -22.735 -15.758 1.00 84.56 454 TYR A N 1
ATOM 3588 C CA . TYR A 1 454 ? -22.490 -21.432 -16.130 1.00 84.56 454 TYR A CA 1
ATOM 3589 C C . TYR A 1 454 ? -20.970 -21.519 -16.176 1.00 84.56 454 TYR A C 1
ATOM 3591 O O . TYR A 1 454 ? -20.290 -21.306 -15.171 1.00 84.56 454 TYR A O 1
ATOM 3599 N N . GLU A 1 455 ? -20.451 -21.831 -17.358 1.00 87.94 455 GLU A N 1
ATOM 3600 C CA . GLU A 1 455 ? -19.026 -22.025 -17.612 1.00 87.94 455 GLU A CA 1
ATOM 3601 C C . GLU A 1 455 ? -18.448 -20.858 -18.417 1.00 87.94 455 GLU A C 1
ATOM 3603 O O . GLU A 1 455 ? -19.027 -20.392 -19.404 1.00 87.94 455 GLU A O 1
ATOM 3608 N N . PHE A 1 456 ? -17.271 -20.387 -18.018 1.00 83.75 456 PHE A N 1
ATOM 3609 C CA . PHE A 1 456 ? -16.559 -19.314 -18.699 1.00 83.75 456 PHE A CA 1
ATOM 3610 C C . PHE A 1 456 ? -15.059 -19.587 -18.759 1.00 83.75 456 PHE A C 1
ATOM 3612 O O . PHE A 1 456 ? -14.502 -20.382 -18.004 1.00 83.75 456 PHE A O 1
ATOM 3619 N N . CYS A 1 457 ? -14.391 -18.923 -19.696 1.00 81.75 457 CYS A N 1
ATOM 3620 C CA . CYS A 1 457 ? -12.953 -19.018 -19.850 1.00 81.75 457 CYS A CA 1
ATOM 3621 C C . CYS A 1 457 ? -12.239 -18.106 -18.851 1.00 81.75 457 CYS A C 1
ATOM 3623 O O . CYS A 1 457 ? -12.406 -16.888 -18.894 1.00 81.75 457 CYS A O 1
ATOM 3625 N N . TRP A 1 458 ? -11.357 -18.674 -18.032 1.00 75.06 458 TRP A N 1
ATOM 3626 C CA . TRP A 1 458 ? -10.522 -17.935 -17.091 1.00 75.06 458 TRP A CA 1
ATOM 3627 C C . TRP A 1 458 ? -9.654 -16.870 -17.765 1.00 75.06 458 TRP A C 1
ATOM 3629 O O . TRP A 1 458 ? -9.365 -15.848 -17.155 1.00 75.06 458 TRP A O 1
ATOM 3639 N N . GLN A 1 459 ? -9.229 -17.075 -19.014 1.00 73.38 459 GLN A N 1
ATOM 3640 C CA . GLN A 1 459 ? -8.330 -16.151 -19.710 1.00 73.38 459 GLN A CA 1
ATOM 3641 C C . GLN A 1 459 ? -9.071 -14.936 -20.275 1.00 73.38 459 GLN A C 1
ATOM 3643 O O . GLN A 1 459 ? -8.752 -13.803 -19.923 1.00 73.38 459 GLN A O 1
ATOM 3648 N N . CYS A 1 460 ? -10.056 -15.165 -21.146 1.00 73.31 460 CYS A N 1
ATOM 3649 C CA . CYS A 1 460 ? -10.765 -14.090 -21.849 1.00 73.31 460 CYS A CA 1
ATOM 3650 C C . CYS A 1 460 ? -12.045 -13.616 -21.150 1.00 73.31 460 CYS A C 1
ATOM 3652 O O . CYS A 1 460 ? -12.672 -12.679 -21.631 1.00 73.31 460 CYS A O 1
ATOM 3654 N N . MET A 1 461 ? -12.464 -14.268 -20.059 1.00 77.00 461 MET A N 1
ATOM 3655 C CA . MET A 1 461 ? -13.717 -14.001 -19.334 1.00 77.00 461 MET A CA 1
ATOM 3656 C C . MET A 1 461 ? -14.998 -14.155 -20.174 1.00 77.00 461 MET A C 1
ATOM 3658 O O . MET A 1 461 ? -16.086 -13.813 -19.718 1.00 77.00 461 MET A O 1
ATOM 3662 N N . GLY A 1 462 ? -14.895 -14.696 -21.392 1.00 79.25 462 GLY A N 1
ATOM 3663 C CA . GLY A 1 462 ? -16.039 -15.031 -22.237 1.00 79.25 462 GLY A CA 1
ATOM 3664 C C . GLY A 1 462 ? -16.654 -16.378 -21.864 1.00 79.25 462 GLY A C 1
ATOM 3665 O O . GLY A 1 462 ? -15.966 -17.245 -21.323 1.00 79.25 462 GLY A O 1
ATOM 3666 N N . MET A 1 463 ? -17.932 -16.574 -22.206 1.00 85.38 463 MET A N 1
ATOM 3667 C CA . MET A 1 463 ? -18.619 -17.869 -22.077 1.00 85.38 463 MET A CA 1
ATOM 3668 C C . MET A 1 463 ? -17.772 -18.993 -22.679 1.00 85.38 463 MET A C 1
ATOM 3670 O O . MET A 1 463 ? -17.119 -18.794 -23.710 1.00 85.38 463 MET A O 1
ATOM 3674 N N . TRP A 1 464 ? -17.747 -20.153 -22.025 1.00 86.81 464 TRP A N 1
ATOM 3675 C CA . TRP A 1 464 ? -16.921 -21.264 -22.473 1.00 86.81 464 TRP A CA 1
ATOM 3676 C C . TRP A 1 464 ? -17.404 -21.784 -23.834 1.00 86.81 464 TRP A C 1
ATOM 3678 O O . TRP A 1 464 ? -18.590 -22.028 -24.040 1.00 86.81 464 TRP A O 1
ATOM 3688 N N . LYS A 1 465 ? -16.470 -21.918 -24.781 1.00 81.44 465 LYS A N 1
ATOM 3689 C CA . LYS A 1 465 ? -16.710 -22.451 -26.137 1.00 81.44 465 LYS A CA 1
ATOM 3690 C C . LYS A 1 465 ? -15.739 -23.576 -26.512 1.00 81.44 465 LYS A C 1
ATOM 3692 O O . LYS A 1 465 ? -15.624 -23.921 -27.684 1.00 81.44 465 LYS A O 1
ATOM 3697 N N . GLY A 1 466 ? -14.961 -24.077 -25.549 1.00 69.69 466 GLY A N 1
ATOM 3698 C CA . GLY A 1 466 ? -14.022 -25.178 -25.774 1.00 69.69 466 GLY A CA 1
ATOM 3699 C C . GLY A 1 466 ? -14.742 -26.527 -25.845 1.00 69.69 466 GLY A C 1
ATOM 3700 O O . GLY A 1 466 ? -15.838 -26.684 -25.312 1.00 69.69 466 GLY A O 1
ATOM 3701 N N . SER A 1 467 ? -14.129 -27.514 -26.497 1.00 67.44 467 SER A N 1
ATOM 3702 C CA . SER A 1 467 ? -14.667 -28.877 -26.579 1.00 67.44 467 SER A CA 1
ATOM 3703 C C . SER A 1 467 ? -14.606 -29.595 -25.225 1.00 67.44 467 SER A C 1
ATOM 3705 O O . SER A 1 467 ? -13.615 -29.454 -24.502 1.00 67.44 467 SER A O 1
ATOM 3707 N N . LEU A 1 468 ? -15.615 -30.421 -24.918 1.00 54.47 468 LEU A N 1
ATOM 3708 C CA . LEU A 1 468 ? -15.612 -31.355 -23.782 1.00 54.47 468 LEU A CA 1
ATOM 3709 C C . LEU A 1 468 ? -14.398 -32.299 -23.898 1.00 54.47 468 LEU A C 1
ATOM 3711 O O . LEU A 1 468 ? -14.417 -33.242 -24.680 1.00 54.47 468 LEU A O 1
ATOM 3715 N N . GLY A 1 469 ? -13.313 -31.991 -23.183 1.00 56.16 469 GLY A N 1
ATOM 3716 C CA . GLY A 1 469 ? -12.044 -32.736 -23.214 1.00 56.16 469 GLY A CA 1
ATOM 3717 C C . GLY A 1 469 ? -10.790 -31.885 -23.455 1.00 56.16 469 GLY A C 1
ATOM 3718 O O . GLY A 1 469 ? -9.687 -32.354 -23.199 1.00 56.16 469 GLY A O 1
ATOM 3719 N N . ALA A 1 470 ? -10.929 -30.625 -23.887 1.00 56.88 470 ALA A N 1
ATOM 3720 C CA . ALA A 1 470 ? -9.810 -29.686 -24.046 1.00 56.88 470 ALA A CA 1
ATOM 3721 C C . ALA A 1 470 ? -9.982 -28.483 -23.112 1.00 56.88 470 ALA A C 1
ATOM 3723 O O . ALA A 1 470 ? -10.112 -27.337 -23.538 1.00 56.88 470 ALA A O 1
ATOM 3724 N N . SER A 1 471 ? -10.000 -28.762 -21.812 1.00 61.88 471 SER A N 1
ATOM 3725 C CA . SER A 1 471 ? -10.177 -27.771 -20.750 1.00 61.88 471 SER A CA 1
ATOM 3726 C C . SER A 1 471 ? -9.075 -26.699 -20.729 1.00 61.88 471 SER A C 1
ATOM 3728 O O . SER A 1 471 ? -9.280 -25.611 -20.208 1.00 61.88 471 SER A O 1
ATOM 3730 N N . ASN A 1 472 ? -7.935 -26.950 -21.374 1.00 62.88 472 ASN A N 1
ATOM 3731 C CA . ASN A 1 472 ? -6.825 -26.013 -21.547 1.00 62.88 472 ASN A CA 1
ATOM 3732 C C . ASN A 1 472 ? -6.916 -25.129 -22.808 1.00 62.88 472 ASN A C 1
ATOM 3734 O O . ASN A 1 472 ? -6.034 -24.300 -23.028 1.00 62.88 472 ASN A O 1
ATOM 3738 N N . ARG A 1 473 ? -7.942 -25.283 -23.661 1.00 68.31 473 ARG A N 1
ATOM 3739 C CA . ARG A 1 473 ? -8.083 -24.515 -24.911 1.00 68.31 473 ARG A CA 1
ATOM 3740 C C . ARG A 1 473 ? -9.466 -23.896 -25.044 1.00 68.31 473 ARG A C 1
ATOM 3742 O O . ARG A 1 473 ? -10.481 -24.578 -25.139 1.00 68.31 473 ARG A O 1
ATOM 3749 N N . CYS A 1 474 ? -9.490 -22.571 -25.106 1.00 74.75 474 CYS A N 1
ATOM 3750 C CA . CYS A 1 474 ? -10.716 -21.810 -25.283 1.00 74.75 474 CYS A CA 1
ATOM 3751 C C . CYS A 1 474 ? -11.031 -21.599 -26.771 1.00 74.75 474 CYS A C 1
ATOM 3753 O O . CYS A 1 474 ? -10.176 -21.146 -27.525 1.00 74.75 474 CYS A O 1
ATOM 3755 N N . GLY A 1 475 ? -12.275 -21.861 -27.177 1.00 73.94 475 GLY A N 1
ATOM 3756 C CA . GLY A 1 475 ? -12.768 -21.608 -28.539 1.00 73.94 475 GLY A CA 1
ATOM 3757 C C . GLY A 1 475 ? -13.188 -20.157 -28.825 1.00 73.94 475 GLY A C 1
ATOM 3758 O O . GLY A 1 475 ? -13.773 -19.887 -29.871 1.00 73.94 475 GLY A O 1
ATOM 3759 N N . ASN A 1 476 ? -12.962 -19.211 -27.904 1.00 74.12 476 ASN A N 1
ATOM 3760 C CA . ASN A 1 476 ? -13.323 -17.807 -28.121 1.00 74.12 476 ASN A CA 1
ATOM 3761 C C . ASN A 1 476 ? -12.347 -17.125 -29.094 1.00 74.12 476 ASN A C 1
ATOM 3763 O O . ASN A 1 476 ? -11.130 -17.236 -28.950 1.00 74.12 476 ASN A O 1
ATOM 3767 N N . ALA A 1 477 ? -12.883 -16.370 -30.059 1.00 68.25 477 ALA A N 1
ATOM 3768 C CA . ALA A 1 477 ? -12.083 -15.579 -30.992 1.00 68.25 477 ALA A CA 1
ATOM 3769 C C . ALA A 1 477 ? -11.189 -14.584 -30.226 1.00 68.25 477 ALA A C 1
ATOM 3771 O O . ALA A 1 477 ? -11.674 -13.845 -29.372 1.00 68.25 477 ALA A O 1
ATOM 3772 N N . GLY A 1 478 ? -9.882 -14.597 -30.507 1.00 62.19 478 GLY A N 1
ATOM 3773 C CA . GLY A 1 478 ? -8.888 -13.767 -29.812 1.00 62.19 478 GLY A CA 1
ATOM 3774 C C . GLY A 1 478 ? -8.432 -14.294 -28.444 1.00 62.19 478 GLY A C 1
ATOM 3775 O O . GLY A 1 478 ? -7.586 -13.670 -27.808 1.00 62.19 478 GLY A O 1
ATOM 3776 N N . CYS A 1 479 ? -8.941 -15.442 -27.980 1.00 65.06 479 CYS A N 1
ATOM 3777 C CA . CYS A 1 479 ? -8.483 -16.072 -26.744 1.00 65.06 479 CYS A CA 1
ATOM 3778 C C . CYS A 1 479 ? -7.227 -16.923 -26.995 1.00 65.06 479 CYS A C 1
ATOM 3780 O O . CYS A 1 479 ? -7.296 -18.148 -27.072 1.00 65.06 479 CYS A O 1
ATOM 3782 N N . THR A 1 480 ? -6.073 -16.272 -27.133 1.00 60.91 480 THR A N 1
ATOM 3783 C CA . THR A 1 480 ? -4.785 -16.954 -27.329 1.00 60.91 480 THR A CA 1
ATOM 3784 C C . THR A 1 480 ? -4.148 -17.293 -25.983 1.00 60.91 480 THR A C 1
ATOM 3786 O O . THR A 1 480 ? -4.111 -16.454 -25.080 1.00 60.91 480 THR A O 1
ATOM 3789 N N . SER A 1 481 ? -3.648 -18.522 -25.837 1.00 62.59 481 SER A N 1
ATOM 3790 C CA . SER A 1 481 ? -2.900 -18.920 -24.645 1.00 62.59 481 SER A CA 1
ATOM 3791 C C . SER A 1 481 ? -1.523 -18.224 -24.637 1.00 62.59 481 SER A C 1
ATOM 3793 O O . SER A 1 481 ? -0.931 -18.049 -25.713 1.00 62.59 481 SER A O 1
ATOM 3795 N N . PRO A 1 482 ? -1.009 -17.770 -23.478 1.00 62.97 482 PRO A N 1
ATOM 3796 C CA . PRO A 1 482 ? 0.308 -17.140 -23.394 1.00 62.97 482 PRO A CA 1
ATOM 3797 C C . PRO A 1 482 ? 1.433 -17.981 -24.011 1.00 62.97 482 PRO A C 1
ATOM 3799 O O . PRO A 1 482 ? 2.337 -17.428 -24.630 1.00 62.97 482 PRO A O 1
ATOM 3802 N N . GLU A 1 483 ? 1.330 -19.306 -23.935 1.00 62.84 483 GLU A N 1
ATOM 3803 C CA . GLU A 1 483 ? 2.306 -20.268 -24.455 1.00 62.84 483 GLU A CA 1
ATOM 3804 C C . GLU A 1 483 ? 2.421 -20.183 -25.982 1.00 62.84 483 GLU A C 1
ATOM 3806 O O . GLU A 1 483 ? 3.525 -20.137 -26.523 1.00 62.84 483 GLU A O 1
ATOM 3811 N N . LYS A 1 484 ? 1.290 -20.063 -26.693 1.00 67.19 484 LYS A N 1
ATOM 3812 C CA . LYS A 1 484 ? 1.290 -19.899 -28.154 1.00 67.19 484 LYS A CA 1
ATOM 3813 C C . LYS A 1 484 ? 1.903 -18.558 -28.567 1.00 67.19 484 LYS A C 1
ATOM 3815 O O . LYS A 1 484 ? 2.673 -18.496 -29.520 1.00 67.19 484 LYS A O 1
ATOM 3820 N N . VAL A 1 485 ? 1.622 -17.490 -27.816 1.00 69.88 485 VAL A N 1
ATOM 3821 C CA . VAL A 1 4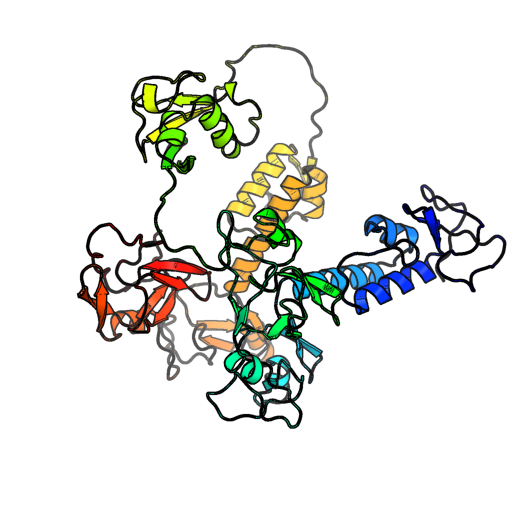85 ? 2.210 -16.162 -28.061 1.00 69.88 485 VAL A CA 1
ATOM 3822 C C . VAL A 1 485 ? 3.729 -16.182 -27.857 1.00 69.88 485 VAL A C 1
ATOM 3824 O O . VAL A 1 485 ? 4.462 -15.628 -28.674 1.00 69.88 485 VAL A O 1
ATOM 3827 N N . LEU A 1 486 ? 4.220 -16.841 -26.807 1.00 75.94 486 LEU A N 1
ATOM 3828 C CA . LEU A 1 486 ? 5.656 -16.965 -26.526 1.00 75.94 486 LEU A CA 1
ATOM 3829 C C . LEU A 1 486 ? 6.373 -17.857 -27.550 1.00 75.94 486 LEU A C 1
ATOM 3831 O O . LEU A 1 486 ? 7.497 -17.554 -27.964 1.00 75.94 486 LEU A O 1
ATOM 3835 N N . ALA A 1 487 ? 5.712 -18.919 -28.014 1.00 72.88 487 ALA A N 1
ATOM 3836 C CA . ALA A 1 487 ? 6.243 -19.812 -29.036 1.00 72.88 487 ALA A CA 1
ATOM 3837 C C . ALA A 1 487 ? 6.336 -19.146 -30.421 1.00 72.88 487 ALA A C 1
ATOM 3839 O O . ALA A 1 487 ? 7.341 -19.324 -31.105 1.00 72.88 487 ALA A O 1
ATOM 3840 N N . GLU A 1 488 ? 5.333 -18.355 -30.814 1.00 80.12 488 GLU A N 1
ATOM 3841 C CA . GLU A 1 488 ? 5.178 -17.865 -32.194 1.00 80.12 488 GLU A CA 1
ATOM 3842 C C . GLU A 1 488 ? 5.571 -16.393 -32.400 1.00 80.12 488 GLU A C 1
ATOM 3844 O O . GLU A 1 488 ? 5.673 -15.950 -33.543 1.00 80.12 488 GLU A O 1
ATOM 3849 N N . CYS A 1 489 ? 5.793 -15.604 -31.337 1.00 79.56 489 CYS A N 1
ATOM 3850 C CA . CYS A 1 489 ? 6.098 -14.177 -31.505 1.00 79.56 489 CYS A CA 1
ATOM 3851 C C . CYS A 1 489 ? 7.357 -13.948 -32.367 1.00 79.56 489 CYS A C 1
ATOM 3853 O O . CYS A 1 489 ? 8.313 -14.724 -32.271 1.00 79.56 489 CYS A O 1
ATOM 3855 N N . PRO A 1 490 ? 7.392 -12.892 -33.199 1.00 84.62 490 PRO A N 1
ATOM 3856 C CA . PRO A 1 490 ? 8.524 -12.626 -34.083 1.00 84.62 490 PRO A CA 1
ATOM 3857 C C . PRO A 1 490 ? 9.807 -12.364 -33.287 1.00 84.62 490 PRO A C 1
ATOM 3859 O O . PRO A 1 490 ? 9.757 -11.950 -32.130 1.00 84.62 490 PRO A O 1
ATOM 3862 N N . MET A 1 491 ? 10.963 -12.606 -33.906 1.00 83.38 491 MET A N 1
ATOM 3863 C CA . MET A 1 491 ? 12.253 -12.212 -33.335 1.00 83.38 491 MET A CA 1
ATOM 3864 C C . MET A 1 491 ? 12.522 -10.737 -33.655 1.00 83.38 491 MET A C 1
ATOM 3866 O O . MET A 1 491 ? 12.301 -10.296 -34.781 1.00 83.38 491 MET A O 1
ATOM 3870 N N . ILE A 1 492 ? 13.022 -9.990 -32.678 1.00 83.81 492 ILE A N 1
ATOM 3871 C CA . ILE A 1 492 ? 13.521 -8.621 -32.806 1.00 83.81 492 ILE A CA 1
ATOM 3872 C C . ILE A 1 492 ? 15.029 -8.586 -32.579 1.00 83.81 492 ILE A C 1
ATOM 3874 O O . ILE A 1 492 ? 15.590 -9.461 -31.919 1.00 83.81 492 ILE A O 1
ATOM 3878 N N . LYS A 1 493 ? 15.686 -7.559 -33.119 1.00 81.00 493 LYS A N 1
ATOM 3879 C CA . LYS A 1 493 ? 17.081 -7.253 -32.803 1.00 81.00 493 LYS A CA 1
ATOM 3880 C C . LYS A 1 493 ? 17.118 -6.296 -31.620 1.00 81.00 493 LYS A C 1
ATOM 3882 O O . LYS A 1 493 ? 16.496 -5.239 -31.687 1.00 81.00 493 LYS A O 1
ATOM 3887 N N . LEU A 1 494 ? 17.829 -6.678 -30.568 1.00 73.44 494 LEU A N 1
ATOM 3888 C CA . LEU A 1 494 ? 18.179 -5.792 -29.464 1.00 73.44 494 LEU A CA 1
ATOM 3889 C C . LEU A 1 494 ? 19.692 -5.635 -29.432 1.00 73.44 494 LEU A C 1
ATOM 3891 O O . LEU A 1 494 ? 20.417 -6.621 -29.549 1.00 73.44 494 LEU A O 1
ATOM 3895 N N . SER A 1 495 ? 20.156 -4.402 -29.283 1.00 63.88 495 SER A N 1
ATOM 3896 C CA . SER A 1 495 ? 21.570 -4.102 -29.106 1.00 63.88 495 SER A CA 1
ATOM 3897 C C . SER A 1 495 ? 21.997 -4.483 -27.685 1.00 63.88 495 SER A C 1
ATOM 3899 O O . SER A 1 495 ? 21.434 -4.013 -26.694 1.00 63.88 495 SER A O 1
ATOM 3901 N N . ASP A 1 496 ? 22.980 -5.373 -27.589 1.00 60.09 496 ASP A N 1
ATOM 3902 C CA . ASP A 1 496 ? 23.621 -5.769 -26.335 1.00 60.09 496 ASP A CA 1
ATOM 3903 C C . ASP A 1 496 ? 24.928 -4.978 -26.120 1.00 60.09 496 ASP A C 1
ATOM 3905 O O . ASP A 1 496 ? 25.306 -4.125 -26.934 1.00 60.09 496 ASP A O 1
ATOM 3909 N N . PHE A 1 497 ? 25.619 -5.220 -25.003 1.00 51.25 497 PHE A N 1
ATOM 3910 C CA . PHE A 1 497 ? 26.905 -4.593 -24.684 1.00 51.25 497 PHE A CA 1
ATOM 3911 C C . PHE A 1 497 ? 27.885 -4.686 -25.881 1.00 51.25 497 PHE A C 1
ATOM 3913 O O . PHE A 1 497 ? 28.019 -5.745 -26.490 1.00 51.25 497 PHE A O 1
ATOM 3920 N N . LEU A 1 498 ? 28.563 -3.576 -26.223 1.00 51.38 498 LEU A N 1
ATOM 3921 C CA . LEU A 1 498 ? 29.464 -3.401 -27.390 1.00 51.38 498 LEU A CA 1
ATOM 3922 C C . LEU A 1 498 ? 28.805 -3.269 -28.785 1.00 51.38 498 LEU A C 1
ATOM 3924 O O . LEU A 1 498 ? 29.495 -3.446 -29.786 1.00 51.38 498 LEU A O 1
ATOM 3928 N N . TYR A 1 499 ? 27.520 -2.901 -28.884 1.00 56.34 499 TYR A N 1
ATOM 3929 C CA . TYR A 1 499 ? 26.792 -2.761 -30.168 1.00 56.34 499 TYR A CA 1
ATOM 3930 C C . TYR A 1 499 ? 26.642 -4.079 -30.945 1.00 56.34 499 TYR A C 1
ATOM 3932 O O . TYR A 1 499 ? 26.509 -4.083 -32.170 1.00 56.34 499 TYR A O 1
ATOM 3940 N N . ILE A 1 500 ? 26.654 -5.209 -30.238 1.00 60.97 500 ILE A N 1
ATOM 3941 C CA . ILE A 1 500 ? 26.406 -6.517 -30.838 1.00 60.97 500 ILE A CA 1
ATOM 3942 C C . ILE A 1 500 ? 24.892 -6.750 -30.863 1.00 60.97 500 ILE A C 1
ATOM 3944 O O . ILE A 1 500 ? 24.238 -6.768 -29.820 1.00 60.97 500 ILE A O 1
ATOM 3948 N N . ASP A 1 501 ? 24.328 -6.922 -32.059 1.00 71.00 501 ASP A N 1
ATOM 3949 C CA . ASP A 1 501 ? 22.907 -7.230 -32.239 1.00 71.00 501 ASP A CA 1
ATOM 3950 C C . ASP A 1 501 ? 22.597 -8.662 -31.774 1.00 71.00 501 ASP A C 1
ATOM 3952 O O . ASP A 1 501 ? 23.069 -9.638 -32.366 1.00 71.00 501 ASP A O 1
ATOM 3956 N N . VAL A 1 502 ? 21.725 -8.807 -30.775 1.00 74.31 502 VAL A N 1
ATOM 3957 C CA . VAL A 1 502 ? 21.176 -10.097 -30.343 1.00 74.31 502 VAL A CA 1
ATOM 3958 C C . VAL A 1 502 ? 19.751 -10.245 -30.875 1.00 74.31 502 VAL A C 1
ATOM 3960 O O . VAL A 1 502 ? 18.875 -9.419 -30.613 1.00 74.31 502 VAL A O 1
ATOM 3963 N N . GLN A 1 503 ? 19.487 -11.325 -31.618 1.00 83.38 503 GLN A N 1
ATOM 3964 C CA . GLN A 1 503 ? 18.121 -11.682 -32.004 1.00 83.38 503 GLN A CA 1
ATOM 3965 C C . GLN A 1 503 ? 17.401 -12.351 -30.831 1.00 83.38 503 GLN A C 1
ATOM 3967 O O . GLN A 1 503 ? 17.793 -13.433 -30.405 1.00 83.38 503 GLN A O 1
ATOM 3972 N N . CYS A 1 504 ? 16.316 -11.757 -30.338 1.00 81.25 504 CYS A N 1
ATOM 3973 C CA . CYS A 1 504 ? 15.504 -12.319 -29.255 1.00 81.25 504 CYS A CA 1
ATOM 3974 C C . CYS A 1 504 ? 13.995 -12.226 -29.556 1.00 81.25 504 CYS A C 1
ATOM 3976 O O . CYS A 1 504 ? 13.598 -11.454 -30.423 1.00 81.25 504 CYS A O 1
ATOM 3978 N N . PRO A 1 505 ? 13.127 -13.013 -28.896 1.00 86.94 505 PRO A N 1
ATOM 3979 C CA . PRO A 1 505 ? 11.680 -12.941 -29.113 1.00 86.94 505 PRO A CA 1
ATOM 3980 C C . PRO A 1 505 ? 11.098 -11.574 -28.720 1.00 86.94 505 PRO A C 1
ATOM 3982 O O . PRO A 1 505 ? 11.453 -11.043 -27.676 1.00 86.94 505 PRO A O 1
ATOM 3985 N N . LEU A 1 506 ? 10.155 -11.040 -29.504 1.00 85.50 506 LEU A N 1
ATOM 3986 C CA . LEU A 1 506 ? 9.471 -9.761 -29.244 1.00 85.50 506 LEU A CA 1
ATOM 3987 C C . LEU A 1 506 ? 8.724 -9.746 -27.901 1.00 85.50 506 LEU A C 1
ATOM 3989 O O . LEU A 1 506 ? 8.623 -8.704 -27.251 1.00 85.50 506 LEU A O 1
ATOM 3993 N N . LYS A 1 507 ? 8.168 -10.896 -27.504 1.00 86.50 507 LYS A N 1
ATOM 3994 C CA . LYS A 1 507 ? 7.367 -11.050 -26.286 1.00 86.50 507 LYS A CA 1
ATOM 3995 C C . LYS A 1 507 ? 7.970 -12.116 -25.382 1.00 86.50 507 LYS A C 1
ATOM 3997 O O . LYS A 1 507 ? 8.327 -13.196 -25.851 1.00 86.50 507 LYS A O 1
ATOM 4002 N N . ARG A 1 508 ? 8.024 -11.831 -24.082 1.00 84.31 508 ARG A N 1
ATOM 4003 C CA . ARG A 1 508 ? 8.464 -12.755 -23.028 1.00 84.31 508 ARG A CA 1
ATOM 4004 C C . ARG A 1 508 ? 7.525 -12.703 -21.832 1.00 84.31 508 ARG A C 1
ATOM 4006 O O . ARG A 1 508 ? 6.847 -11.707 -21.622 1.00 84.31 508 ARG A O 1
ATOM 4013 N N . ALA A 1 509 ? 7.468 -13.770 -21.048 1.00 79.94 509 ALA A N 1
ATOM 4014 C CA . ALA A 1 509 ? 6.743 -13.784 -19.784 1.00 79.94 509 ALA A CA 1
ATOM 4015 C C . ALA A 1 509 ? 7.660 -13.330 -18.646 1.00 79.94 509 ALA A C 1
ATOM 4017 O O . ALA A 1 509 ? 8.837 -13.692 -18.607 1.00 79.94 509 ALA A O 1
ATOM 4018 N N . CYS A 1 510 ? 7.109 -12.571 -17.702 1.00 73.75 510 CYS A N 1
ATOM 4019 C CA . CYS A 1 510 ? 7.766 -12.258 -16.442 1.00 73.75 510 CYS A CA 1
ATOM 4020 C C . CYS A 1 510 ? 8.149 -13.555 -15.725 1.00 73.75 510 CYS A C 1
ATOM 4022 O O . CYS A 1 510 ? 7.303 -14.424 -15.521 1.00 73.75 510 CYS A O 1
ATOM 4024 N N . THR A 1 511 ? 9.405 -13.652 -15.305 1.00 71.69 511 THR A N 1
ATOM 4025 C CA . THR A 1 511 ? 9.958 -14.812 -14.593 1.00 71.69 511 THR A CA 1
ATOM 4026 C C . THR A 1 511 ? 9.369 -15.028 -13.204 1.00 71.69 511 THR A C 1
ATOM 4028 O O . THR A 1 511 ? 9.428 -16.141 -12.703 1.00 71.69 511 THR A O 1
ATOM 4031 N N . SER A 1 512 ? 8.771 -13.994 -12.607 1.00 60.09 512 SER A N 1
ATOM 4032 C CA . SER A 1 512 ? 8.128 -14.066 -11.291 1.00 60.09 512 SER A CA 1
ATOM 4033 C C . SER A 1 512 ? 6.625 -14.356 -11.380 1.00 60.09 512 SER A C 1
ATOM 4035 O O . SER A 1 512 ? 6.141 -15.280 -10.741 1.00 60.09 512 SER A O 1
ATOM 4037 N N . CYS A 1 513 ? 5.864 -13.583 -12.167 1.00 55.62 513 CYS A N 1
ATOM 4038 C CA . CYS A 1 513 ? 4.393 -13.658 -12.153 1.00 55.62 513 CYS A CA 1
ATOM 4039 C C . CYS A 1 513 ? 3.755 -14.114 -13.473 1.00 55.62 513 CYS A C 1
ATOM 4041 O O . CYS A 1 513 ? 2.526 -14.111 -13.602 1.00 55.62 513 CYS A O 1
ATOM 4043 N N . GLY A 1 514 ? 4.564 -14.416 -14.491 1.00 60.06 514 GLY A N 1
ATOM 4044 C CA . GLY A 1 514 ? 4.080 -14.921 -15.774 1.00 60.06 514 GLY A CA 1
ATOM 4045 C C . GLY A 1 514 ? 3.400 -13.918 -16.698 1.00 60.06 514 GLY A C 1
ATOM 4046 O O . GLY A 1 514 ? 2.910 -14.294 -17.762 1.00 60.06 514 GLY A O 1
ATOM 4047 N N . MET A 1 515 ? 3.351 -12.637 -16.326 1.00 66.25 515 MET A N 1
ATOM 4048 C CA . MET A 1 515 ? 2.773 -11.601 -17.183 1.00 66.25 515 MET A CA 1
ATOM 4049 C C . MET A 1 515 ? 3.538 -11.494 -18.508 1.00 66.25 515 MET A C 1
ATOM 4051 O O . MET A 1 515 ? 4.755 -11.339 -18.499 1.00 66.25 515 MET A O 1
ATOM 4055 N N . LEU A 1 516 ? 2.825 -11.512 -19.636 1.00 72.88 516 LEU A N 1
ATOM 4056 C CA . LEU A 1 516 ? 3.411 -11.246 -20.950 1.00 72.88 516 LEU A CA 1
ATOM 4057 C C . LEU A 1 516 ? 3.856 -9.783 -21.064 1.00 72.88 516 LEU A C 1
ATOM 4059 O O . LEU A 1 516 ? 3.069 -8.866 -20.835 1.00 72.88 516 LEU A O 1
ATOM 4063 N N . ILE A 1 517 ? 5.107 -9.591 -21.458 1.00 75.56 517 ILE A N 1
ATOM 4064 C CA . ILE A 1 517 ? 5.787 -8.313 -21.640 1.00 75.56 517 ILE A CA 1
ATOM 4065 C C . ILE A 1 517 ? 6.319 -8.272 -23.075 1.00 75.56 517 ILE A C 1
ATOM 4067 O O . ILE A 1 517 ? 6.927 -9.228 -23.556 1.00 75.56 517 ILE A O 1
ATOM 4071 N N . GLU A 1 518 ? 6.069 -7.164 -23.764 1.00 84.25 518 GLU A N 1
ATOM 4072 C CA . GLU A 1 518 ? 6.559 -6.878 -25.113 1.00 84.25 518 GLU A CA 1
ATOM 4073 C C . GLU A 1 518 ? 7.657 -5.815 -25.029 1.00 84.25 518 GLU A C 1
ATOM 4075 O O . GLU A 1 518 ? 7.481 -4.813 -24.337 1.00 84.25 518 GLU A O 1
ATOM 4080 N N . HIS A 1 519 ? 8.789 -6.028 -25.701 1.00 80.12 519 HIS A N 1
ATOM 4081 C CA . HIS A 1 519 ? 9.906 -5.081 -25.659 1.00 80.12 519 HIS A CA 1
ATOM 4082 C C . HIS A 1 519 ? 9.775 -4.011 -26.746 1.00 80.12 519 HIS A C 1
ATOM 4084 O O . HIS A 1 519 ? 9.531 -4.320 -27.910 1.00 80.12 519 HIS A O 1
ATOM 4090 N N . SER A 1 520 ? 10.016 -2.747 -26.396 1.00 69.31 520 SER A N 1
ATOM 4091 C CA . SER A 1 520 ? 9.837 -1.581 -27.277 1.00 69.31 520 SER A CA 1
ATOM 4092 C C . SER A 1 520 ? 10.893 -1.427 -28.379 1.00 69.31 520 SER A C 1
ATOM 4094 O O . SER A 1 520 ? 10.842 -0.453 -29.125 1.00 69.31 520 SER A O 1
ATOM 4096 N N . THR A 1 521 ? 11.871 -2.336 -28.480 1.00 65.81 521 THR A N 1
ATOM 4097 C CA . THR A 1 521 ? 13.116 -2.265 -29.299 1.00 65.81 521 THR A CA 1
ATOM 4098 C C . THR A 1 521 ? 14.048 -1.077 -29.019 1.00 65.81 521 THR A C 1
ATOM 4100 O O . THR A 1 521 ? 15.256 -1.219 -29.149 1.00 65.81 521 THR A O 1
ATOM 4103 N N . ASN A 1 522 ? 13.516 0.048 -28.543 1.00 57.31 522 ASN A N 1
ATOM 4104 C CA . ASN A 1 522 ? 14.250 1.209 -28.057 1.00 57.31 522 ASN A CA 1
ATOM 4105 C C . ASN A 1 522 ? 14.214 1.200 -26.524 1.00 57.31 522 ASN A C 1
ATOM 4107 O O . ASN A 1 522 ? 13.173 1.511 -25.939 1.00 57.31 522 ASN A O 1
ATOM 4111 N N . GLY A 1 523 ? 15.308 0.811 -25.868 1.00 58.22 523 GLY A N 1
ATOM 4112 C CA . GLY A 1 523 ? 15.354 0.767 -24.406 1.00 58.22 523 GLY A CA 1
ATOM 4113 C C . GLY A 1 523 ? 16.463 -0.107 -23.829 1.00 58.22 523 GLY A C 1
ATOM 4114 O O . GLY A 1 523 ? 17.297 -0.642 -24.550 1.00 58.22 523 GLY A O 1
ATOM 4115 N N . CYS A 1 524 ? 16.465 -0.215 -22.501 1.00 66.50 524 CYS A N 1
ATOM 4116 C CA . CYS A 1 524 ? 17.362 -1.082 -21.745 1.00 66.50 524 CYS A CA 1
ATOM 4117 C C . CYS A 1 524 ? 16.919 -2.546 -21.864 1.00 66.50 524 CYS A C 1
ATOM 4119 O O . CYS A 1 524 ? 15.730 -2.829 -21.752 1.00 66.50 524 CYS A O 1
ATOM 4121 N N . ASN A 1 525 ? 17.873 -3.474 -21.976 1.00 73.81 525 ASN A N 1
ATOM 4122 C CA . ASN A 1 525 ? 17.587 -4.911 -21.941 1.00 73.81 525 ASN A CA 1
ATOM 4123 C C . ASN A 1 525 ? 17.026 -5.368 -20.580 1.00 73.81 525 ASN A C 1
ATOM 4125 O O . ASN A 1 525 ? 16.484 -6.462 -20.498 1.00 73.81 525 ASN A O 1
ATOM 4129 N N . ASN A 1 526 ? 17.138 -4.569 -19.512 1.00 79.75 526 ASN A N 1
ATOM 4130 C CA . ASN A 1 526 ? 16.527 -4.850 -18.212 1.00 79.75 526 ASN A CA 1
ATOM 4131 C C . ASN A 1 526 ? 15.114 -4.246 -18.150 1.00 79.75 526 ASN A C 1
ATOM 4133 O O . ASN A 1 526 ? 14.953 -3.038 -18.330 1.00 79.75 526 ASN A O 1
ATOM 4137 N N . VAL A 1 527 ? 14.105 -5.079 -17.888 1.00 73.19 527 VAL A N 1
ATOM 4138 C CA . VAL A 1 527 ? 12.693 -4.678 -17.838 1.00 73.19 527 VAL A CA 1
ATOM 4139 C C . VAL A 1 527 ? 12.095 -4.911 -16.455 1.00 73.19 527 VAL A C 1
ATOM 4141 O O . VAL A 1 527 ? 12.402 -5.900 -15.790 1.00 73.19 527 VAL A O 1
ATOM 4144 N N . THR A 1 528 ? 11.183 -4.031 -16.052 1.00 76.94 528 THR A N 1
ATOM 4145 C CA . THR A 1 528 ? 10.420 -4.146 -14.803 1.00 76.94 528 THR A CA 1
ATOM 4146 C C . THR A 1 528 ? 9.010 -4.633 -15.117 1.00 76.94 528 THR A C 1
ATOM 4148 O O . THR A 1 528 ? 8.308 -4.053 -15.949 1.00 76.94 528 THR A O 1
ATOM 4151 N N . CYS A 1 529 ? 8.567 -5.710 -14.468 1.00 67.75 529 CYS A N 1
ATOM 4152 C CA . CYS A 1 529 ? 7.220 -6.229 -14.662 1.00 67.75 529 CYS A CA 1
ATOM 4153 C C . CYS A 1 529 ? 6.174 -5.249 -14.103 1.00 67.75 529 CYS A C 1
ATOM 4155 O O . CYS A 1 529 ? 6.171 -4.999 -12.899 1.00 67.75 529 CYS A O 1
ATOM 4157 N N . PRO A 1 530 ? 5.210 -4.763 -14.905 1.00 55.44 530 PRO A N 1
ATOM 4158 C CA . PRO A 1 530 ? 4.221 -3.794 -14.429 1.00 55.44 530 PRO A CA 1
ATOM 4159 C C . PRO A 1 530 ? 3.161 -4.403 -13.496 1.00 55.44 530 PRO A C 1
ATOM 4161 O O . PRO A 1 530 ? 2.365 -3.671 -12.917 1.00 55.44 530 PRO A O 1
ATOM 4164 N N . ARG A 1 531 ? 3.123 -5.736 -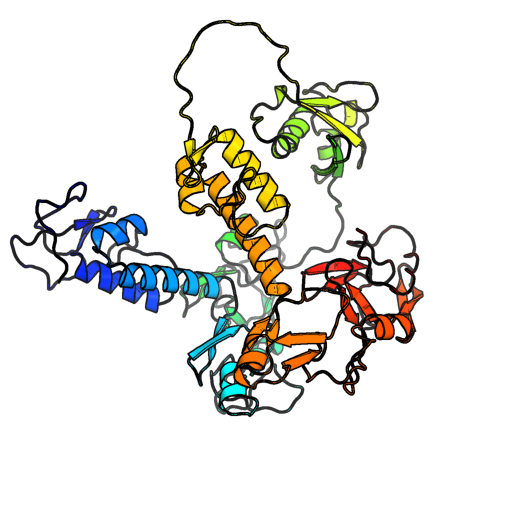13.352 1.00 50.41 531 ARG A N 1
ATOM 4165 C CA . ARG A 1 531 ? 2.200 -6.434 -12.444 1.00 50.41 531 ARG A CA 1
ATOM 4166 C C . ARG A 1 531 ? 2.785 -6.671 -11.060 1.00 50.41 531 ARG A C 1
ATOM 4168 O O . ARG A 1 531 ? 2.093 -6.425 -10.083 1.00 50.41 531 ARG A O 1
ATOM 4175 N N . CYS A 1 532 ? 4.009 -7.189 -10.976 1.00 51.38 532 CYS A N 1
ATOM 4176 C CA . CYS A 1 532 ? 4.628 -7.562 -9.698 1.00 51.38 532 CYS A CA 1
ATOM 4177 C C . CYS A 1 532 ? 5.875 -6.743 -9.343 1.00 51.38 532 CYS A C 1
ATOM 4179 O O . CYS A 1 532 ? 6.477 -6.990 -8.307 1.00 51.38 532 CYS A O 1
ATOM 4181 N N . GLY A 1 533 ? 6.304 -5.812 -10.199 1.00 65.06 533 GLY A N 1
ATOM 4182 C CA . GLY A 1 533 ? 7.512 -5.012 -9.981 1.00 65.06 533 GLY A CA 1
ATOM 4183 C C . GLY A 1 533 ? 8.830 -5.774 -10.156 1.00 65.06 533 GLY A C 1
ATOM 4184 O O . GLY A 1 533 ? 9.886 -5.181 -9.984 1.00 65.06 533 GLY A O 1
ATOM 4185 N N . HIS A 1 534 ? 8.804 -7.065 -10.508 1.00 73.25 534 HIS A N 1
ATOM 4186 C CA . HIS A 1 534 ? 10.020 -7.867 -10.668 1.00 73.25 534 HIS A CA 1
ATOM 4187 C C . HIS A 1 534 ? 10.866 -7.394 -11.857 1.00 73.25 534 HIS A C 1
ATOM 4189 O O . HIS A 1 534 ? 10.363 -7.322 -12.983 1.00 73.25 534 HIS A O 1
ATOM 4195 N N . GLU A 1 535 ? 12.147 -7.122 -11.611 1.00 77.00 535 GLU A N 1
ATOM 4196 C CA . GLU A 1 535 ? 13.112 -6.686 -12.622 1.00 77.00 535 GLU A CA 1
ATOM 4197 C C . GLU A 1 535 ? 13.951 -7.848 -13.153 1.00 77.00 535 GLU A C 1
ATOM 4199 O O . GLU A 1 535 ? 14.553 -8.600 -12.384 1.00 77.00 535 GLU A O 1
ATOM 4204 N N . PHE A 1 536 ? 14.026 -7.984 -14.475 1.00 76.88 536 PHE A N 1
ATOM 4205 C CA . PHE A 1 536 ? 14.782 -9.054 -15.117 1.00 76.88 536 PHE A CA 1
ATOM 4206 C C . PHE A 1 536 ? 15.281 -8.660 -16.511 1.00 76.88 536 PHE A C 1
ATOM 4208 O O . PHE A 1 536 ? 14.710 -7.805 -17.191 1.00 76.88 536 PHE A O 1
ATOM 4215 N N . CYS A 1 537 ? 16.336 -9.331 -16.970 1.00 81.88 537 CYS A N 1
ATOM 4216 C CA . CYS A 1 537 ? 16.869 -9.150 -18.315 1.00 81.88 537 CYS A CA 1
ATOM 4217 C C . CYS A 1 537 ? 15.951 -9.777 -19.369 1.00 81.88 537 CYS A C 1
ATOM 4219 O O . CYS A 1 537 ? 15.688 -10.979 -19.353 1.00 81.88 537 CYS A O 1
ATOM 4221 N N . PHE A 1 538 ? 15.537 -8.997 -20.358 1.00 83.56 538 PHE A N 1
ATOM 4222 C CA . PHE A 1 538 ? 14.730 -9.444 -21.484 1.00 83.56 538 PHE A CA 1
ATOM 4223 C C . PHE A 1 538 ? 15.493 -10.375 -22.440 1.00 83.56 538 PHE A C 1
ATOM 4225 O O . PHE A 1 538 ? 14.875 -11.144 -23.169 1.00 83.56 538 PHE A O 1
ATOM 4232 N N . ILE A 1 539 ? 16.831 -10.370 -22.440 1.00 82.12 539 ILE A N 1
ATOM 4233 C CA . ILE A 1 539 ? 17.625 -11.285 -23.278 1.00 82.12 539 ILE A CA 1
ATOM 4234 C C . ILE A 1 539 ? 17.814 -12.639 -22.585 1.00 82.12 539 ILE A C 1
ATOM 4236 O O . ILE A 1 539 ? 17.494 -13.676 -23.174 1.00 82.12 539 ILE A O 1
ATOM 4240 N N . CYS A 1 540 ? 18.314 -12.638 -21.344 1.00 81.00 540 CYS A N 1
ATOM 4241 C CA . CYS A 1 540 ? 18.742 -13.854 -20.641 1.00 81.00 540 CYS A CA 1
ATOM 4242 C C . CYS A 1 540 ? 17.785 -14.337 -19.536 1.00 81.00 540 CYS A C 1
ATOM 4244 O O . CYS A 1 540 ? 18.028 -15.394 -18.960 1.00 81.00 540 CYS A O 1
ATOM 4246 N N . LEU A 1 541 ? 16.705 -13.600 -19.250 1.00 81.38 541 LEU A N 1
ATOM 4247 C CA . LEU A 1 541 ? 15.690 -13.900 -18.228 1.00 81.38 541 LEU A CA 1
ATOM 4248 C C . LEU A 1 541 ? 16.197 -13.950 -16.774 1.00 81.38 541 LEU A C 1
ATOM 4250 O O . LEU A 1 541 ? 15.459 -14.361 -15.885 1.00 81.38 541 LEU A O 1
ATOM 4254 N N . LYS A 1 542 ? 17.429 -13.519 -16.489 1.00 78.06 542 LYS A N 1
ATOM 4255 C CA . LYS A 1 542 ? 17.957 -13.488 -15.115 1.00 78.06 542 LYS A CA 1
ATOM 4256 C C . LYS A 1 542 ? 17.509 -12.224 -14.358 1.00 78.06 542 LYS A C 1
ATOM 4258 O O . LYS A 1 542 ? 17.356 -11.183 -15.005 1.00 78.06 542 LYS A O 1
ATOM 4263 N N . PRO A 1 543 ? 17.330 -12.285 -13.023 1.00 70.00 543 PRO A N 1
ATOM 4264 C CA . PRO A 1 543 ? 17.037 -11.109 -12.203 1.00 70.00 543 PRO A CA 1
ATOM 4265 C C . PRO A 1 543 ? 18.189 -10.104 -12.281 1.00 70.00 543 PRO A C 1
ATOM 4267 O O . PRO A 1 543 ? 19.336 -10.520 -12.140 1.00 70.00 543 PRO A O 1
ATOM 4270 N N . GLY A 1 544 ? 17.878 -8.823 -12.504 1.00 59.88 544 GLY A N 1
ATOM 4271 C CA . GLY A 1 544 ? 18.827 -7.699 -12.459 1.00 59.88 544 GLY A CA 1
ATOM 4272 C C . GLY A 1 544 ? 20.140 -7.902 -13.232 1.00 59.88 544 GLY A C 1
ATOM 4273 O O . GLY A 1 544 ? 21.122 -8.403 -12.690 1.00 59.88 544 GLY A O 1
ATOM 4274 N N . HIS A 1 545 ? 20.204 -7.461 -14.492 1.00 51.84 545 HIS A N 1
ATOM 4275 C CA . HIS A 1 545 ? 21.463 -7.492 -15.247 1.00 51.84 545 HIS A CA 1
ATOM 4276 C C . HIS A 1 545 ? 22.360 -6.293 -14.908 1.00 51.84 545 HIS A C 1
ATOM 4278 O O . HIS A 1 545 ? 21.951 -5.146 -15.093 1.00 51.84 545 HIS A O 1
ATOM 4284 N N . ILE A 1 546 ? 23.598 -6.542 -14.474 1.00 47.38 546 ILE A N 1
ATOM 4285 C CA . ILE A 1 546 ? 24.619 -5.500 -14.285 1.00 47.38 546 ILE A CA 1
ATOM 4286 C C . ILE A 1 546 ? 25.359 -5.305 -15.617 1.00 47.38 546 ILE A C 1
ATOM 4288 O O . ILE A 1 546 ? 25.737 -6.268 -16.277 1.00 47.38 546 ILE A O 1
ATOM 4292 N N . PHE A 1 547 ? 25.561 -4.052 -16.026 1.00 45.62 547 PHE A N 1
ATOM 4293 C CA . PHE A 1 547 ? 26.083 -3.628 -17.336 1.00 45.62 547 PHE A CA 1
ATOM 4294 C C . PHE A 1 547 ? 27.542 -4.033 -17.673 1.00 45.62 547 PHE A C 1
ATOM 4296 O O . PHE A 1 547 ? 28.066 -3.536 -18.663 1.00 45.62 547 PHE A O 1
ATOM 4303 N N . PHE A 1 548 ? 28.216 -4.904 -16.907 1.00 42.81 548 PHE A N 1
ATOM 4304 C CA . PHE A 1 548 ? 29.686 -5.032 -16.971 1.00 42.81 548 PHE A CA 1
ATOM 4305 C C . PHE A 1 548 ? 30.286 -6.450 -17.049 1.00 42.81 548 PHE A C 1
ATOM 4307 O O . PHE A 1 548 ? 31.482 -6.609 -16.820 1.00 42.81 548 PHE A O 1
ATOM 4314 N N . SER A 1 549 ? 29.536 -7.487 -17.423 1.00 47.59 549 SER A N 1
ATOM 4315 C CA . SER A 1 549 ? 30.117 -8.834 -17.573 1.00 47.59 549 SER A CA 1
ATOM 4316 C C . SER A 1 549 ? 29.517 -9.589 -18.753 1.00 47.59 549 SER A C 1
ATOM 4318 O O . SER A 1 549 ? 28.418 -10.115 -18.625 1.00 47.59 549 SER A O 1
ATOM 4320 N N . GLU A 1 550 ? 30.279 -9.651 -19.851 1.00 54.47 550 GLU A N 1
ATOM 4321 C CA . GLU A 1 550 ? 30.051 -10.455 -21.067 1.00 54.47 550 GLU A CA 1
ATOM 4322 C C . GLU A 1 550 ? 28.696 -10.251 -21.799 1.00 54.47 550 GLU A C 1
ATOM 4324 O O . GLU A 1 550 ? 27.705 -9.823 -21.210 1.00 54.47 550 GLU A O 1
ATOM 4329 N N . PRO A 1 551 ? 28.616 -10.512 -23.120 1.00 60.19 551 PRO A N 1
ATOM 4330 C CA . PRO A 1 551 ? 27.338 -10.472 -23.831 1.00 60.19 551 PRO A CA 1
ATOM 4331 C C . PRO A 1 551 ? 26.339 -11.474 -23.232 1.00 60.19 551 PRO A C 1
ATOM 4333 O O . PRO A 1 551 ? 26.670 -12.628 -22.936 1.00 60.19 551 PRO A O 1
ATOM 4336 N N . CYS A 1 552 ? 25.091 -11.038 -23.071 1.00 68.25 552 CYS A N 1
ATOM 4337 C CA . CYS A 1 552 ? 24.011 -11.839 -22.519 1.00 68.25 552 CYS A CA 1
ATOM 4338 C C . CYS A 1 552 ? 23.784 -13.080 -23.387 1.00 68.25 552 CYS A C 1
ATOM 4340 O O . CYS A 1 552 ? 23.372 -12.983 -24.546 1.00 68.25 552 CYS A O 1
ATOM 4342 N N . LYS A 1 553 ? 23.929 -14.282 -22.817 1.00 74.81 553 LYS A N 1
ATOM 4343 C CA . LYS A 1 553 ? 23.485 -15.495 -23.514 1.00 74.81 553 LYS A CA 1
ATOM 4344 C C . LYS A 1 553 ? 21.961 -15.466 -23.672 1.00 74.81 553 LYS A C 1
ATOM 4346 O O . LYS A 1 553 ? 21.234 -15.429 -22.678 1.00 74.81 553 LYS A O 1
ATOM 4351 N N . LEU A 1 554 ? 21.488 -15.510 -24.919 1.00 81.38 554 LEU A N 1
ATOM 4352 C CA . LEU A 1 554 ? 20.064 -15.545 -25.247 1.00 81.38 554 LEU A CA 1
ATOM 4353 C C . LEU A 1 554 ? 19.373 -16.727 -24.553 1.00 81.38 554 LEU A C 1
ATOM 4355 O O . LEU A 1 554 ? 19.748 -17.884 -24.755 1.00 81.38 554 LEU A O 1
ATOM 4359 N N . ALA A 1 555 ? 18.329 -16.437 -23.777 1.00 80.56 555 ALA A N 1
ATOM 4360 C CA . ALA A 1 555 ? 17.457 -17.464 -23.227 1.00 80.56 555 ALA A CA 1
ATOM 4361 C C . ALA A 1 555 ? 16.522 -18.019 -24.310 1.00 80.56 555 ALA A C 1
ATOM 4363 O O . ALA A 1 555 ? 15.976 -17.257 -25.118 1.00 80.56 555 ALA A O 1
ATOM 4364 N N . SER A 1 556 ? 16.279 -19.331 -24.276 1.00 79.88 556 SER A N 1
ATOM 4365 C CA . SER A 1 556 ? 15.303 -20.012 -25.132 1.00 79.88 556 SER A CA 1
ATOM 4366 C C . SER A 1 556 ? 13.909 -19.371 -25.050 1.00 79.88 556 SER A C 1
ATOM 4368 O O . SER A 1 556 ? 13.589 -18.615 -24.122 1.00 79.88 556 SER A O 1
ATOM 4370 N N . ARG A 1 557 ? 13.047 -19.675 -26.028 1.00 80.56 557 ARG A N 1
ATOM 4371 C CA . ARG A 1 557 ? 11.621 -19.334 -25.930 1.00 80.56 557 ARG A CA 1
ATOM 4372 C C . ARG A 1 557 ? 11.025 -20.019 -24.700 1.00 80.56 557 ARG A C 1
ATOM 4374 O O . ARG A 1 557 ? 11.289 -21.192 -24.459 1.00 80.56 557 ARG A O 1
ATOM 4381 N N . GLN A 1 558 ? 10.226 -19.281 -23.937 1.00 74.00 558 GLN A N 1
ATOM 4382 C CA . GLN A 1 558 ? 9.489 -19.820 -22.796 1.00 74.00 558 GLN A CA 1
ATOM 4383 C C . GLN A 1 558 ? 8.342 -20.672 -23.354 1.00 74.00 558 GLN A C 1
ATOM 4385 O O . GLN A 1 558 ? 7.390 -20.121 -23.900 1.00 74.00 558 GLN A O 1
ATOM 4390 N N . GLN A 1 559 ? 8.492 -21.999 -23.318 1.00 58.62 559 GLN A N 1
ATOM 4391 C CA . GLN A 1 559 ? 7.555 -22.939 -23.950 1.00 58.62 559 GLN A CA 1
ATOM 4392 C C . GLN A 1 559 ? 6.710 -23.757 -22.967 1.00 58.62 559 GLN A C 1
ATOM 4394 O O . GLN A 1 559 ? 5.815 -24.452 -23.426 1.00 58.62 559 GLN A O 1
ATOM 4399 N N . ASP A 1 560 ? 6.910 -23.631 -21.651 1.00 46.06 560 ASP A N 1
ATOM 4400 C CA . ASP A 1 560 ? 6.037 -24.289 -20.676 1.00 46.06 560 ASP A CA 1
ATOM 4401 C C . ASP A 1 560 ? 5.966 -23.554 -19.337 1.00 46.06 560 ASP A C 1
ATOM 4403 O O . ASP A 1 560 ? 6.950 -22.992 -18.845 1.00 46.06 560 ASP A O 1
ATOM 4407 N N . SER A 1 561 ? 4.772 -23.582 -18.747 1.00 45.91 561 SER A N 1
ATOM 4408 C CA . SER A 1 561 ? 4.455 -23.084 -17.414 1.00 45.91 561 SER A CA 1
ATOM 4409 C C . SER A 1 561 ? 5.003 -24.025 -16.339 1.00 45.91 561 SER A C 1
ATOM 4411 O O . SER A 1 561 ? 4.255 -24.739 -15.678 1.00 45.91 561 SER A O 1
ATOM 4413 N N . LEU A 1 562 ? 6.315 -24.005 -16.147 1.00 40.28 562 LEU A N 1
ATOM 4414 C CA . LEU A 1 562 ? 6.948 -24.357 -14.882 1.00 40.28 562 LEU A CA 1
ATOM 4415 C C . LEU A 1 562 ? 7.920 -23.226 -14.567 1.00 40.28 562 LEU A C 1
ATOM 4417 O O . LEU A 1 562 ? 9.063 -23.208 -15.023 1.00 40.28 562 LEU A O 1
ATOM 4421 N N . TYR A 1 563 ? 7.411 -22.243 -13.825 1.00 39.59 563 TYR A N 1
ATOM 4422 C CA . TYR A 1 563 ? 8.197 -21.219 -13.148 1.00 39.59 563 TYR A CA 1
ATOM 4423 C C . TYR A 1 563 ? 9.051 -21.912 -12.077 1.00 39.59 563 TYR A C 1
ATOM 4425 O O . TYR A 1 563 ? 8.720 -21.896 -10.901 1.00 39.59 563 TYR A O 1
ATOM 4433 N N . ASN A 1 564 ? 10.105 -22.605 -12.505 1.00 30.14 564 ASN A N 1
ATOM 4434 C CA . ASN A 1 564 ? 11.155 -23.095 -11.625 1.00 30.14 564 ASN A CA 1
ATOM 4435 C C . ASN A 1 564 ? 12.170 -21.968 -11.435 1.00 30.14 564 ASN A C 1
ATOM 4437 O O . ASN A 1 564 ? 13.130 -21.884 -12.203 1.00 30.14 564 ASN A O 1
ATOM 4441 N N . VAL A 1 565 ? 11.933 -21.128 -10.425 1.00 28.33 565 VAL A N 1
ATOM 4442 C CA . VAL A 1 565 ? 12.965 -20.602 -9.516 1.00 28.33 565 VAL A CA 1
ATOM 4443 C C . VAL A 1 565 ? 12.355 -20.522 -8.127 1.00 28.33 565 VAL A C 1
ATOM 4445 O O . VAL A 1 565 ? 11.296 -19.867 -8.008 1.00 28.33 565 VAL A O 1
#